Protein AF-A0A817XTB6-F1 (afdb_monomer_lite)

Sequence (408 aa):
MACCSSKKTQGTEPQVIEKLPTPTNEVQPDSVKDTGIEYLITIKTGNYENSTTNGPVYITIFGHNNKQTEELLLTKSPNDSSFQPDSIKKIPVKGADIGKPQRIIIRHEDNQNEWFIDYVEISVHEFLIRFVANRWLSVTKHDQKLSVELFGSEKPDALYNVEVQTGIEQIEPLDSPVYLQIYGTTTMTPKIFLEPQNASFTKDSTEKFDILSNDVGEIQKIVIGHEGNGTVNDWYLKNVTLQTSTEQQKYTVKKWLSNTKDDQKLFVELNRDWLPPLEIYSVTIQTADVQQTDTIENIEMTIHGSNGKIDKLLLKDHIKSDKQKIFQQGNLDEFEIKNEDIGDIESITIGFDDNEQKFAWLLESVDIKYKETVYHFQAQCWLSSRLGPNFSWITIKPDTYNDSNLLF

Foldseek 3Di:
DDDDDDDDDDDDDDDDDDDDDDPPPPPDPPPPPLPFFKKKKKWFFAQDVQQFALFWKWKKFAAPPRDIWDIWTQAPDSRRRQQDHRDIHIGIDTTDDRDETFKMKIFGDGAPTKHATQWMWMDGDNDTWIWGDQDIQYCPDALNHRMDMTGTDPDFWFKKKKKWWFEQPFDDWDPFWKWKKWAADAGIWDTHTDQFPVRTRGYGDIGIDTDTTHCNDHTFKMKIFTNCPDPDFWTQTAWMWIDTPPDIFIFGDRAILGCPDDPNHRMDIGGCVRGAFWFKKKKKWFFAQDPQQADPFFKFKKWAAPQGIDGGDRQVVFFPDPDPGPLDRGDITIGIDIGHPNHHTFKMKMFGDCPVQDGKHQTAWMWIDTDPDIFIWGDRDIQGCPPDDGGRMDMTGGDDPPPPPDDD

Structure (mmCIF, N/CA/C/O backbone):
data_AF-A0A817XTB6-F1
#
_entry.id   AF-A0A817XTB6-F1
#
loop_
_atom_site.group_PDB
_atom_site.id
_atom_site.type_symbol
_atom_site.label_atom_id
_atom_site.label_alt_id
_atom_site.label_comp_id
_atom_site.label_asym_id
_atom_site.label_entity_id
_atom_site.label_seq_id
_atom_site.pdbx_PDB_ins_code
_atom_site.Cartn_x
_atom_site.Cartn_y
_atom_site.Cartn_z
_atom_site.occupancy
_atom_site.B_iso_or_equiv
_atom_site.auth_seq_id
_atom_site.auth_comp_id
_atom_site.auth_asym_id
_atom_site.auth_atom_id
_atom_site.pdbx_PDB_model_num
ATOM 1 N N . MET A 1 1 ? 51.889 10.576 -83.169 1.00 34.00 1 MET A N 1
ATOM 2 C CA . MET A 1 1 ? 52.768 9.410 -82.922 1.00 34.00 1 MET A CA 1
ATOM 3 C C . MET A 1 1 ? 52.290 8.777 -81.624 1.00 34.00 1 MET A C 1
ATOM 5 O O . MET A 1 1 ? 52.308 9.487 -80.637 1.00 34.00 1 MET A O 1
ATOM 9 N N . ALA A 1 2 ? 51.755 7.563 -81.531 1.00 37.09 2 ALA A N 1
ATOM 10 C CA . ALA A 1 2 ? 51.569 6.438 -82.454 1.00 37.09 2 ALA A CA 1
ATOM 11 C C . ALA A 1 2 ? 50.189 5.801 -82.119 1.00 37.09 2 ALA A C 1
ATOM 13 O O . ALA A 1 2 ? 49.829 5.762 -80.950 1.00 37.09 2 ALA A O 1
ATOM 14 N N . CYS A 1 3 ? 49.290 5.614 -83.099 1.00 27.36 3 CYS A N 1
ATOM 15 C CA . CYS A 1 3 ? 48.979 4.350 -83.813 1.00 27.36 3 CYS A CA 1
ATOM 16 C C . CYS A 1 3 ? 48.238 3.311 -82.932 1.00 27.36 3 CYS A C 1
ATOM 18 O O . CYS A 1 3 ? 48.664 3.055 -81.823 1.00 27.36 3 CYS A O 1
ATOM 20 N N . CYS A 1 4 ? 47.162 2.627 -83.337 1.00 29.81 4 CYS A N 1
ATOM 21 C CA . CYS A 1 4 ? 46.719 2.262 -84.679 1.00 29.81 4 CYS A CA 1
ATOM 22 C C . CYS A 1 4 ? 45.232 1.847 -84.713 1.00 29.81 4 CYS A C 1
ATOM 24 O O . CYS A 1 4 ? 44.612 1.516 -83.710 1.00 29.81 4 CYS A O 1
ATOM 26 N N . SER A 1 5 ? 44.719 1.857 -85.936 1.00 28.45 5 SER A N 1
ATOM 27 C CA . SER A 1 5 ? 43.366 1.629 -86.446 1.00 28.45 5 SER A CA 1
ATOM 28 C C . SER A 1 5 ? 42.980 0.164 -86.734 1.00 28.45 5 SER A C 1
ATOM 30 O O . SER A 1 5 ? 43.845 -0.703 -86.837 1.00 28.45 5 SER A O 1
ATOM 32 N N . SER A 1 6 ? 41.702 0.003 -87.130 1.00 31.17 6 SER A N 1
ATOM 33 C CA . SER A 1 6 ? 41.095 -1.021 -88.022 1.00 31.17 6 SER A CA 1
ATOM 34 C C . SER A 1 6 ? 40.430 -2.222 -87.316 1.00 31.17 6 SER A C 1
ATOM 36 O O . SER A 1 6 ? 40.920 -2.673 -86.297 1.00 31.17 6 SER A O 1
ATOM 38 N N . LYS A 1 7 ? 39.289 -2.781 -87.754 1.00 34.69 7 LYS A N 1
ATOM 39 C CA . LYS A 1 7 ? 38.679 -2.875 -89.095 1.00 34.69 7 LYS A CA 1
ATOM 40 C C . LYS A 1 7 ? 37.140 -2.882 -89.035 1.00 34.69 7 LYS A C 1
ATOM 42 O O . LYS A 1 7 ? 36.553 -3.452 -88.123 1.00 34.69 7 LYS A O 1
ATOM 47 N N . LYS A 1 8 ? 36.513 -2.342 -90.087 1.00 31.38 8 LYS A N 1
ATOM 48 C CA . LYS A 1 8 ? 35.138 -2.661 -90.510 1.00 31.38 8 LYS A CA 1
ATOM 49 C C . LYS A 1 8 ? 35.099 -4.056 -91.147 1.00 31.38 8 LYS A C 1
ATOM 51 O O . LYS A 1 8 ? 35.990 -4.387 -91.925 1.00 31.38 8 LYS A O 1
ATOM 56 N N . THR A 1 9 ? 34.024 -4.800 -90.910 1.00 34.44 9 THR A N 1
ATOM 57 C CA . THR A 1 9 ? 33.509 -5.840 -91.817 1.00 34.44 9 THR A CA 1
ATOM 58 C C . THR A 1 9 ? 31.990 -5.673 -91.923 1.00 34.44 9 THR A C 1
ATOM 60 O O . THR A 1 9 ? 31.314 -5.448 -90.924 1.00 34.44 9 THR A O 1
ATOM 63 N N . GLN A 1 10 ? 31.493 -5.667 -93.161 1.00 31.95 10 GLN A N 1
ATOM 64 C CA . GLN A 1 10 ? 30.081 -5.616 -93.552 1.00 31.95 10 GLN A CA 1
ATOM 65 C C . GLN A 1 10 ? 29.577 -7.030 -93.870 1.00 31.95 10 GLN A C 1
ATOM 67 O O . GLN A 1 10 ? 30.357 -7.862 -94.331 1.00 31.95 10 GLN A O 1
ATOM 72 N N . GLY A 1 11 ? 28.260 -7.219 -93.743 1.00 29.83 11 GLY A N 1
ATOM 73 C CA . GLY A 1 11 ? 27.496 -8.382 -94.212 1.00 29.83 11 GLY A CA 1
ATOM 74 C C . GLY A 1 11 ? 27.062 -9.256 -93.036 1.00 29.83 11 GLY A C 1
ATOM 75 O O . GLY A 1 11 ? 27.891 -9.618 -92.217 1.00 29.83 11 GLY A O 1
ATOM 76 N N . THR A 1 12 ? 25.798 -9.605 -92.828 1.00 31.00 12 THR A N 1
ATOM 77 C CA . THR A 1 12 ? 24.624 -9.685 -93.709 1.00 31.00 12 THR A CA 1
ATOM 78 C C . THR A 1 12 ? 23.400 -9.799 -92.796 1.00 31.00 12 THR A C 1
ATOM 80 O O . THR A 1 12 ? 23.464 -10.485 -91.779 1.00 31.00 12 THR A O 1
ATOM 83 N N . GLU A 1 13 ? 22.306 -9.133 -93.148 1.00 42.91 13 GLU A N 1
ATOM 84 C CA . GLU A 1 13 ? 21.009 -9.224 -92.466 1.00 42.91 13 GLU A CA 1
ATOM 85 C C . GLU A 1 13 ? 20.365 -10.599 -92.723 1.00 42.91 13 GLU A C 1
ATOM 87 O O . GLU A 1 13 ? 20.389 -11.075 -93.863 1.00 42.91 13 GLU A O 1
ATOM 92 N N . PRO A 1 14 ? 19.758 -11.231 -91.703 1.00 37.59 14 PRO A N 1
ATOM 93 C CA . PRO A 1 14 ? 18.493 -11.895 -91.982 1.00 37.59 14 PRO A CA 1
ATOM 94 C C . PRO A 1 14 ? 17.423 -11.659 -90.907 1.00 37.59 14 PRO A C 1
ATOM 96 O O . PRO A 1 14 ? 17.587 -11.980 -89.735 1.00 37.59 14 PRO A O 1
ATOM 99 N N . GLN A 1 15 ? 16.307 -11.139 -91.409 1.00 34.78 15 GLN A N 1
ATOM 100 C CA . GLN A 1 15 ? 14.913 -11.502 -91.145 1.00 34.78 15 GLN A CA 1
ATOM 101 C C . GLN A 1 15 ? 14.412 -11.604 -89.696 1.00 34.78 15 GLN A C 1
ATOM 103 O O . GLN A 1 15 ? 14.691 -12.530 -88.938 1.00 34.78 15 GLN A O 1
ATOM 108 N N . VAL A 1 16 ? 13.523 -10.652 -89.411 1.00 36.75 16 VAL A N 1
ATOM 109 C CA . VAL A 1 16 ? 12.553 -10.608 -88.320 1.00 36.75 16 VAL A CA 1
ATOM 110 C C . VAL A 1 16 ? 11.729 -11.899 -88.288 1.00 36.75 16 VAL A C 1
ATOM 112 O O . VAL A 1 16 ? 10.966 -12.181 -89.208 1.00 36.75 16 VAL A O 1
ATOM 115 N N . ILE A 1 17 ? 11.853 -12.655 -87.199 1.00 37.16 17 ILE A N 1
ATOM 116 C CA . ILE A 1 17 ? 10.841 -13.624 -86.776 1.00 37.16 17 ILE A CA 1
ATOM 117 C C . ILE A 1 17 ? 10.076 -12.948 -85.639 1.00 37.16 17 ILE A C 1
ATOM 119 O O . ILE A 1 17 ? 10.603 -12.804 -84.534 1.00 37.16 17 ILE A O 1
ATOM 123 N N . GLU A 1 18 ? 8.848 -12.508 -85.920 1.00 38.00 18 GLU A N 1
ATOM 124 C CA . GLU A 1 18 ? 7.882 -12.123 -84.891 1.00 38.00 18 GLU A CA 1
ATOM 125 C C . GLU A 1 18 ? 7.657 -13.318 -83.958 1.00 38.00 18 GLU A C 1
ATOM 127 O O . GLU A 1 18 ? 7.074 -14.335 -84.337 1.00 38.00 18 GLU A O 1
ATOM 132 N N . LYS A 1 19 ? 8.139 -13.209 -82.717 1.00 39.00 19 LYS A N 1
ATOM 133 C CA . LYS A 1 19 ? 7.689 -14.080 -81.634 1.00 39.00 19 LYS A CA 1
ATOM 134 C C . LYS A 1 19 ? 6.391 -13.500 -81.085 1.00 39.00 19 LYS A C 1
ATOM 136 O O . LYS A 1 19 ? 6.367 -12.350 -80.654 1.00 39.00 19 LYS A O 1
ATOM 141 N N . LEU A 1 20 ? 5.335 -14.316 -81.112 1.00 35.19 20 LEU A N 1
ATOM 142 C CA . LEU A 1 20 ? 4.068 -14.048 -80.435 1.00 35.19 20 LEU A CA 1
ATOM 143 C C . LEU A 1 20 ? 4.316 -13.618 -78.977 1.00 35.19 20 LEU A C 1
ATOM 145 O O . LEU A 1 20 ? 5.217 -14.171 -78.337 1.00 35.19 20 LEU A O 1
ATOM 149 N N . PRO A 1 21 ? 3.514 -12.690 -78.425 1.00 38.81 21 PRO A N 1
ATOM 150 C CA . PRO A 1 21 ? 3.614 -12.332 -77.021 1.00 38.81 21 PRO A CA 1
ATOM 151 C C . PRO A 1 21 ? 3.269 -13.548 -76.155 1.00 38.81 21 PRO A C 1
ATOM 153 O O . PRO A 1 21 ? 2.148 -14.058 -76.173 1.00 38.81 21 PRO A O 1
ATOM 156 N N . THR A 1 22 ? 4.249 -14.017 -75.390 1.00 36.91 22 THR A N 1
ATOM 157 C CA . THR A 1 22 ? 4.021 -14.899 -74.247 1.00 36.91 22 THR A CA 1
ATOM 158 C C . THR A 1 22 ? 3.235 -14.103 -73.202 1.00 36.91 22 THR A C 1
ATOM 160 O O . THR A 1 22 ? 3.652 -12.987 -72.883 1.00 36.91 22 THR A O 1
ATOM 163 N N . PRO A 1 23 ? 2.126 -14.617 -72.642 1.00 34.22 23 PRO A N 1
ATOM 164 C CA . PRO A 1 23 ? 1.467 -13.952 -71.532 1.00 34.22 23 PRO A CA 1
ATOM 165 C C . PRO A 1 23 ? 2.334 -14.167 -70.292 1.00 34.22 23 PRO A C 1
ATOM 167 O O . PRO A 1 23 ? 2.229 -15.180 -69.601 1.00 34.22 23 PRO A O 1
ATOM 170 N N . THR A 1 24 ? 3.237 -13.231 -70.022 1.00 33.50 24 THR A N 1
ATOM 171 C CA . THR A 1 24 ? 3.840 -13.125 -68.699 1.00 33.50 24 THR A CA 1
ATOM 172 C C . THR A 1 24 ? 2.770 -12.509 -67.810 1.00 33.50 24 THR A C 1
ATOM 174 O O . THR A 1 24 ? 2.584 -11.296 -67.795 1.00 33.50 24 THR A O 1
ATOM 177 N N . ASN A 1 25 ? 2.011 -13.359 -67.117 1.00 37.78 25 ASN A N 1
ATOM 178 C CA . ASN A 1 25 ? 1.291 -12.943 -65.922 1.00 37.78 25 ASN A CA 1
ATOM 179 C C . ASN A 1 25 ? 2.348 -12.473 -64.916 1.00 37.78 25 ASN A C 1
ATOM 181 O O . ASN A 1 25 ? 2.855 -13.261 -64.119 1.00 37.78 25 ASN A O 1
ATOM 185 N N . GLU A 1 26 ? 2.707 -11.194 -64.982 1.00 34.53 26 GLU A N 1
ATOM 186 C CA . GLU A 1 26 ? 3.233 -10.485 -63.828 1.00 34.53 26 GLU A CA 1
ATOM 187 C C . GLU A 1 26 ? 2.102 -10.451 -62.804 1.00 34.53 26 GLU A C 1
ATOM 189 O O . GLU A 1 26 ? 1.232 -9.581 -62.809 1.00 34.53 26 GLU A O 1
ATOM 194 N N . VAL A 1 27 ? 2.078 -11.472 -61.950 1.00 36.47 27 VAL A N 1
ATOM 195 C CA . VAL A 1 27 ? 1.407 -11.379 -60.662 1.00 36.47 27 VAL A CA 1
ATOM 196 C C . VAL A 1 27 ? 2.122 -10.242 -59.941 1.00 36.47 27 VAL A C 1
ATOM 198 O O . VAL A 1 27 ? 3.259 -10.404 -59.493 1.00 36.47 27 VAL A O 1
ATOM 201 N N . GLN A 1 28 ? 1.488 -9.064 -59.907 1.00 37.25 28 GLN A N 1
ATOM 202 C CA . GLN A 1 28 ? 1.813 -8.036 -58.922 1.00 37.25 28 GLN A CA 1
ATOM 203 C C . GLN A 1 28 ? 1.935 -8.753 -57.575 1.00 37.25 28 GLN A C 1
ATOM 205 O O . GLN A 1 28 ? 1.040 -9.543 -57.270 1.00 37.25 28 GLN A O 1
ATOM 210 N N . PRO A 1 29 ? 3.005 -8.546 -56.785 1.00 39.62 29 PRO A N 1
ATOM 211 C CA . PRO A 1 29 ? 3.025 -9.101 -55.445 1.00 39.62 29 PRO A CA 1
ATOM 212 C C . PRO A 1 29 ? 1.759 -8.603 -54.757 1.00 39.62 29 PRO A C 1
ATOM 214 O O . PRO A 1 29 ? 1.546 -7.389 -54.676 1.00 39.62 29 PRO A O 1
ATOM 217 N N . ASP A 1 30 ? 0.899 -9.550 -54.372 1.00 38.25 30 ASP A N 1
ATOM 218 C CA . ASP A 1 30 ? -0.308 -9.288 -53.608 1.00 38.25 30 ASP A CA 1
ATOM 219 C C . ASP A 1 30 ? 0.051 -8.254 -52.548 1.00 38.25 30 ASP A C 1
ATOM 221 O O . ASP A 1 30 ? 0.963 -8.464 -51.742 1.00 38.25 30 ASP A O 1
ATOM 225 N N . SER A 1 31 ? -0.618 -7.103 -52.594 1.00 44.94 31 SER A N 1
ATOM 226 C CA . SER A 1 31 ? -0.552 -6.118 -51.530 1.00 44.94 31 SER A CA 1
ATOM 227 C C . SER A 1 31 ? -0.893 -6.857 -50.241 1.00 44.94 31 SER A C 1
ATOM 229 O O . SER A 1 31 ? -2.061 -7.196 -50.022 1.00 44.94 31 SER A O 1
ATOM 231 N N . VAL A 1 32 ? 0.123 -7.170 -49.433 1.00 43.06 32 VAL A N 1
ATOM 232 C CA . VAL A 1 32 ? -0.055 -7.726 -48.095 1.00 43.06 32 VAL A CA 1
ATOM 233 C C . VAL A 1 32 ? -1.020 -6.775 -47.412 1.00 43.06 32 VAL A C 1
ATOM 235 O O . VAL A 1 32 ? -0.707 -5.598 -47.230 1.00 43.06 32 VAL A O 1
ATOM 238 N N . LYS A 1 33 ? -2.241 -7.247 -47.148 1.00 42.00 33 LYS A N 1
ATOM 239 C CA . LYS A 1 33 ? -3.216 -6.452 -46.415 1.00 42.00 33 LYS A CA 1
ATOM 240 C C . LYS A 1 33 ? -2.552 -6.112 -45.088 1.00 42.00 33 LYS A C 1
ATOM 242 O O . LYS A 1 33 ? -2.206 -7.003 -44.322 1.00 42.00 33 LYS A O 1
ATOM 247 N N . ASP A 1 34 ? -2.338 -4.825 -44.871 1.00 50.16 34 ASP A N 1
ATOM 248 C CA . ASP A 1 34 ? -1.934 -4.241 -43.602 1.00 50.16 34 ASP A CA 1
ATOM 249 C C . ASP A 1 34 ? -3.100 -4.446 -42.619 1.00 50.16 34 ASP A C 1
ATOM 251 O O . ASP A 1 34 ? -3.991 -3.609 -42.499 1.00 50.16 34 ASP A O 1
ATOM 255 N N . THR A 1 35 ? -3.190 -5.654 -42.052 1.00 64.56 35 THR A N 1
ATOM 256 C CA . THR A 1 35 ? -4.302 -6.116 -41.201 1.00 64.56 35 THR A CA 1
ATOM 257 C C . THR A 1 35 ? -4.104 -5.783 -39.722 1.00 64.56 35 THR A C 1
ATOM 259 O O . THR A 1 35 ? -4.860 -6.280 -38.890 1.00 64.56 35 THR A O 1
ATOM 262 N N . GLY A 1 36 ? -3.078 -5.004 -39.374 1.00 81.44 36 GLY A N 1
ATOM 263 C CA . GLY A 1 36 ? -2.861 -4.562 -38.000 1.00 81.44 36 GLY A CA 1
ATOM 264 C C . GLY A 1 36 ? -3.899 -3.520 -37.589 1.00 81.44 36 GLY A C 1
ATOM 265 O O . GLY A 1 36 ? -4.231 -2.626 -38.372 1.00 81.44 36 GLY A O 1
ATOM 266 N N . ILE A 1 37 ? -4.401 -3.623 -36.360 1.00 94.12 37 ILE A N 1
ATOM 267 C CA . ILE A 1 37 ? -5.205 -2.557 -35.756 1.00 94.12 37 ILE A CA 1
ATOM 268 C C . ILE A 1 37 ? -4.282 -1.507 -35.143 1.00 94.12 37 ILE A C 1
ATOM 270 O O . ILE A 1 37 ? -3.137 -1.799 -34.793 1.00 94.12 37 ILE A O 1
ATOM 274 N N . GLU A 1 38 ? -4.772 -0.278 -35.031 1.00 95.31 38 GLU A N 1
ATOM 275 C CA . GLU A 1 38 ? -4.011 0.830 -34.464 1.00 95.31 38 GLU A CA 1
ATOM 276 C C . GLU A 1 38 ? -4.135 0.852 -32.935 1.00 95.31 38 GLU A C 1
ATOM 278 O O . GLU A 1 38 ? -5.235 0.851 -32.384 1.00 95.31 38 GLU A O 1
ATOM 283 N N . TYR A 1 39 ? -2.990 0.897 -32.264 1.00 96.81 39 TYR A N 1
ATOM 284 C CA . TYR A 1 39 ? -2.850 1.145 -30.836 1.00 96.81 39 TYR A CA 1
ATOM 285 C C . TYR A 1 39 ? -2.264 2.539 -30.647 1.00 96.81 39 TYR A C 1
ATOM 287 O O . TYR A 1 39 ? -1.271 2.885 -31.290 1.00 96.81 39 TYR A O 1
ATOM 295 N N . LEU A 1 40 ? -2.816 3.319 -29.721 1.00 97.19 40 LEU A N 1
ATOM 296 C CA . LEU A 1 40 ? -2.185 4.549 -29.257 1.00 97.19 40 LEU A CA 1
ATOM 297 C C . LEU A 1 40 ? -1.525 4.294 -27.905 1.00 97.19 40 LEU A C 1
ATOM 299 O O . LEU A 1 40 ? -2.205 4.145 -26.889 1.00 97.19 40 LEU A O 1
ATOM 303 N N . ILE A 1 41 ? -0.195 4.267 -27.898 1.00 97.19 41 ILE A N 1
ATOM 304 C CA . ILE A 1 41 ? 0.604 4.039 -26.695 1.00 97.19 41 ILE A CA 1
ATOM 305 C C . ILE A 1 41 ? 1.052 5.387 -26.147 1.00 97.19 41 ILE A C 1
ATOM 307 O O . ILE A 1 41 ? 1.748 6.144 -26.823 1.00 97.19 41 ILE A O 1
ATOM 311 N N . THR A 1 42 ? 0.662 5.682 -24.916 1.00 96.81 42 THR A N 1
ATOM 312 C CA . THR A 1 42 ? 1.091 6.861 -24.169 1.00 96.81 42 THR A CA 1
ATOM 313 C C . THR A 1 42 ? 2.068 6.431 -23.084 1.00 96.81 42 THR A C 1
ATOM 315 O O . THR A 1 42 ? 1.723 5.608 -22.248 1.00 96.81 42 THR A O 1
ATOM 318 N N . ILE A 1 43 ? 3.280 6.975 -23.074 1.00 96.25 43 ILE A N 1
ATOM 319 C CA . ILE A 1 43 ? 4.281 6.699 -22.038 1.00 96.25 43 ILE A CA 1
ATOM 320 C C . ILE A 1 43 ? 4.571 7.989 -21.285 1.00 96.25 43 ILE A C 1
ATOM 322 O O . ILE A 1 43 ? 4.879 9.008 -21.909 1.00 96.25 43 ILE A O 1
ATOM 326 N N . LYS A 1 44 ? 4.475 7.936 -19.955 1.00 95.56 44 LYS A N 1
ATOM 327 C CA . LYS A 1 44 ? 4.942 8.993 -19.059 1.00 95.56 44 LYS A CA 1
ATOM 328 C C . LYS A 1 44 ? 6.301 8.591 -18.490 1.00 95.56 44 LYS A C 1
ATOM 330 O O . LYS A 1 44 ? 6.420 7.584 -17.792 1.00 95.56 44 LYS A O 1
ATOM 335 N N . THR A 1 45 ? 7.306 9.402 -18.792 1.00 95.19 45 THR A N 1
ATOM 336 C CA . THR A 1 45 ? 8.641 9.306 -18.200 1.00 95.19 45 THR A CA 1
ATOM 337 C C . THR A 1 45 ? 8.683 10.136 -16.919 1.00 95.19 45 THR A C 1
ATOM 339 O O . THR A 1 45 ? 8.158 11.255 -16.898 1.00 95.19 45 THR A O 1
ATOM 342 N N . GLY A 1 46 ? 9.309 9.593 -15.874 1.00 92.75 46 GLY A N 1
ATOM 343 C CA . GLY A 1 46 ? 9.395 10.249 -14.567 1.00 92.75 46 GLY A CA 1
ATOM 344 C C . GLY A 1 46 ? 10.206 11.540 -14.586 1.00 92.75 46 GLY A C 1
ATOM 345 O O . GLY A 1 46 ? 10.969 11.811 -15.511 1.00 92.75 46 GLY A O 1
ATOM 346 N N . ASN A 1 47 ? 10.048 12.362 -13.552 1.00 92.12 47 ASN A N 1
ATOM 347 C CA . ASN A 1 47 ? 10.756 13.638 -13.414 1.00 92.12 47 ASN A CA 1
ATOM 348 C C . ASN A 1 47 ? 12.058 13.483 -12.609 1.00 92.12 47 ASN A C 1
ATOM 350 O O . ASN A 1 47 ? 12.234 14.096 -11.558 1.00 92.12 47 ASN A O 1
ATOM 354 N N . TYR A 1 48 ? 12.958 12.626 -13.091 1.00 89.12 48 TYR A N 1
ATOM 355 C CA . TYR A 1 48 ? 14.286 12.444 -12.503 1.00 89.12 48 TYR A CA 1
ATOM 356 C C . TYR A 1 48 ? 15.372 12.913 -13.466 1.00 89.12 48 TYR A C 1
ATOM 358 O O . TYR A 1 48 ? 15.249 12.761 -14.685 1.00 89.12 48 TYR A O 1
ATOM 366 N N . GLU A 1 49 ? 16.473 13.440 -12.935 1.00 84.50 49 GLU A N 1
ATOM 367 C CA . GLU A 1 49 ? 17.628 13.782 -13.761 1.00 84.50 49 GLU A CA 1
ATOM 368 C C . GLU A 1 49 ? 18.121 12.536 -14.515 1.00 84.50 49 GLU A C 1
ATOM 370 O O . GLU A 1 49 ? 18.206 11.445 -13.949 1.00 84.50 49 GLU A O 1
ATOM 375 N N . ASN A 1 50 ? 18.405 12.691 -15.809 1.00 83.38 50 ASN A N 1
ATOM 376 C CA . ASN A 1 50 ? 18.851 11.616 -16.700 1.00 83.38 50 ASN A CA 1
ATOM 377 C C . ASN A 1 50 ? 17.880 10.430 -16.854 1.00 83.38 50 ASN A C 1
ATOM 379 O O . ASN A 1 50 ? 18.300 9.395 -17.361 1.00 83.38 50 ASN A O 1
ATOM 383 N N . SER A 1 51 ? 16.596 10.579 -16.490 1.00 87.00 51 SER A N 1
ATOM 384 C CA . SER A 1 51 ? 15.545 9.586 -16.776 1.00 87.00 51 SER A CA 1
ATOM 385 C C . SER A 1 51 ? 15.190 9.523 -18.260 1.00 87.00 51 SER A C 1
ATOM 387 O O . SER A 1 51 ? 14.122 9.939 -18.695 1.00 87.00 51 SER A O 1
ATOM 389 N N . THR A 1 52 ? 16.106 9.018 -19.075 1.00 88.69 52 THR A N 1
ATOM 390 C CA . THR A 1 52 ? 15.956 8.980 -20.527 1.00 88.69 52 THR A CA 1
ATOM 391 C C . THR A 1 52 ? 16.422 7.658 -21.114 1.00 88.69 52 THR A C 1
ATOM 393 O O . THR A 1 52 ? 17.157 6.898 -20.492 1.00 88.69 52 THR A O 1
ATOM 396 N N . THR A 1 53 ? 15.981 7.388 -22.335 1.00 86.75 53 THR A N 1
ATOM 397 C CA . THR A 1 53 ? 16.553 6.364 -23.204 1.00 86.75 53 THR A CA 1
ATOM 398 C C . THR A 1 53 ? 16.712 6.969 -24.587 1.00 86.75 53 THR A C 1
ATOM 400 O O . THR A 1 53 ? 15.794 7.617 -25.097 1.00 86.75 53 THR A O 1
ATOM 403 N N . ASN A 1 54 ? 17.879 6.761 -25.187 1.00 81.81 54 ASN A N 1
ATOM 404 C CA . ASN A 1 54 ? 18.126 7.077 -26.589 1.00 81.81 54 ASN A CA 1
ATOM 405 C C . ASN A 1 54 ? 18.061 5.810 -27.451 1.00 81.81 54 ASN A C 1
ATOM 407 O O . ASN A 1 54 ? 17.806 5.897 -28.649 1.00 81.81 54 ASN A O 1
ATOM 411 N N . GLY A 1 55 ? 18.247 4.634 -26.846 1.00 85.44 55 GLY A N 1
ATOM 412 C CA . GLY A 1 55 ? 18.159 3.354 -27.534 1.00 85.44 55 GLY A CA 1
ATOM 413 C C . GLY A 1 55 ? 16.733 2.960 -27.945 1.00 85.44 55 GLY A C 1
ATOM 414 O O . GLY A 1 55 ? 15.748 3.538 -27.471 1.00 85.44 55 GLY A O 1
ATOM 415 N N . PRO A 1 56 ? 16.606 1.950 -28.827 1.00 91.19 56 PRO A N 1
ATOM 416 C CA . PRO A 1 56 ? 15.319 1.430 -29.260 1.00 91.19 56 PRO A CA 1
ATOM 417 C C . PRO A 1 56 ? 14.435 0.968 -28.097 1.00 91.19 56 PRO A C 1
ATOM 419 O O . PRO A 1 56 ? 14.892 0.229 -27.224 1.00 91.19 56 PRO A O 1
ATOM 422 N N . VAL A 1 57 ? 13.161 1.369 -28.113 1.00 94.06 57 VAL A N 1
ATOM 423 C CA . VAL A 1 57 ? 12.154 0.956 -27.120 1.00 94.06 57 VAL A CA 1
ATOM 424 C C . VAL A 1 57 ? 11.151 0.019 -27.766 1.00 94.06 57 VAL A C 1
ATOM 426 O O . VAL A 1 57 ? 10.621 0.320 -28.836 1.00 94.06 57 VAL A O 1
ATOM 429 N N . TYR A 1 58 ? 10.849 -1.080 -27.085 1.00 95.69 58 TYR A N 1
ATOM 430 C CA . TYR A 1 58 ? 9.940 -2.112 -27.555 1.00 95.69 58 TYR A CA 1
ATOM 431 C C . TYR A 1 58 ? 8.840 -2.391 -26.539 1.00 95.69 58 TYR A C 1
ATOM 433 O O . TYR A 1 58 ? 9.053 -2.297 -25.327 1.00 95.69 58 TYR A O 1
ATOM 441 N N . ILE A 1 59 ? 7.675 -2.792 -27.038 1.00 97.69 59 ILE A N 1
ATOM 442 C CA . ILE A 1 59 ? 6.560 -3.245 -26.214 1.00 97.69 59 ILE A CA 1
ATOM 443 C C . ILE A 1 59 ? 5.893 -4.476 -26.824 1.00 97.69 59 ILE A C 1
ATOM 445 O O . ILE A 1 59 ? 5.678 -4.555 -28.029 1.00 97.69 59 ILE A O 1
ATOM 449 N N . THR A 1 60 ? 5.527 -5.431 -25.978 1.00 98.12 60 THR A N 1
ATOM 450 C CA . THR A 1 60 ? 4.647 -6.549 -26.332 1.00 98.12 60 THR A CA 1
ATOM 451 C C . THR A 1 60 ? 3.376 -6.437 -25.504 1.00 98.12 60 THR A C 1
ATOM 453 O O . THR A 1 60 ? 3.454 -6.304 -24.281 1.00 98.12 60 THR A O 1
ATOM 456 N N . ILE A 1 61 ? 2.212 -6.478 -26.152 1.00 97.94 61 ILE A N 1
ATOM 457 C CA . ILE A 1 61 ? 0.909 -6.304 -25.506 1.00 97.94 61 ILE A CA 1
ATOM 458 C C . ILE A 1 61 ? 0.187 -7.643 -25.486 1.00 97.94 61 ILE A C 1
ATOM 460 O O . ILE A 1 61 ? 0.044 -8.290 -26.518 1.00 97.94 61 ILE A O 1
ATOM 464 N N . PHE A 1 62 ? -0.302 -8.039 -24.316 1.00 96.62 62 PHE A N 1
ATOM 465 C CA . PHE A 1 62 ? -1.013 -9.290 -24.091 1.00 96.62 62 PHE A CA 1
ATOM 466 C C . PHE A 1 62 ? -2.467 -9.004 -23.729 1.00 96.62 62 PHE A C 1
ATOM 468 O O . PHE A 1 62 ? -2.759 -8.191 -22.845 1.00 96.62 62 PHE A O 1
ATOM 475 N N . GLY A 1 63 ? -3.372 -9.699 -24.407 1.00 93.81 63 GLY A N 1
ATOM 476 C CA . GLY A 1 63 ? -4.808 -9.631 -24.182 1.00 93.81 63 GLY A CA 1
ATOM 477 C C . GLY A 1 63 ? -5.398 -10.974 -23.774 1.00 93.81 63 GLY A C 1
ATOM 478 O O . GLY A 1 63 ? -4.698 -11.908 -23.375 1.00 93.81 63 GLY A O 1
ATOM 479 N N . HIS A 1 64 ? -6.718 -11.074 -23.893 1.00 86.19 64 HIS A N 1
ATOM 480 C CA . HIS A 1 64 ? -7.457 -12.260 -23.476 1.00 86.19 64 HIS A CA 1
ATOM 481 C C . HIS A 1 64 ? -7.085 -13.504 -24.307 1.00 86.19 64 HIS A C 1
ATOM 483 O O . HIS A 1 64 ? -6.686 -13.405 -25.469 1.00 86.19 64 HIS A O 1
ATOM 489 N N . ASN A 1 65 ? -7.254 -14.697 -23.725 1.00 84.75 65 ASN A N 1
ATOM 490 C CA . ASN A 1 65 ? -6.937 -15.987 -24.359 1.00 84.75 65 ASN A CA 1
ATOM 491 C C . ASN A 1 65 ? -5.477 -16.126 -24.827 1.00 84.75 65 ASN A C 1
ATOM 493 O O . ASN A 1 65 ? -5.213 -16.781 -25.835 1.00 84.75 65 ASN A O 1
ATOM 497 N N . ASN A 1 66 ? -4.531 -15.511 -24.109 1.00 81.19 66 ASN A N 1
ATOM 498 C CA . ASN A 1 66 ? -3.100 -15.517 -24.439 1.00 81.19 66 ASN A CA 1
ATOM 499 C C . ASN A 1 66 ? -2.774 -14.947 -25.831 1.00 81.19 66 ASN A C 1
ATOM 501 O O . ASN A 1 66 ? -1.710 -15.236 -26.380 1.00 81.19 66 ASN A O 1
ATOM 505 N N . LYS A 1 67 ? -3.667 -14.135 -26.414 1.00 94.00 67 LYS A N 1
ATOM 506 C CA . LYS A 1 67 ? -3.322 -13.349 -27.598 1.00 94.00 67 LYS A CA 1
ATOM 507 C C . LYS A 1 67 ? -2.266 -12.320 -27.220 1.00 94.00 67 LYS A C 1
ATOM 509 O O . LYS A 1 67 ? -2.355 -11.693 -26.167 1.00 94.00 67 LYS A O 1
ATOM 514 N N . GLN A 1 68 ? -1.303 -12.124 -28.105 1.00 96.38 68 GLN A N 1
ATOM 515 C CA . GLN A 1 68 ? -0.284 -11.100 -27.956 1.00 96.38 68 GLN A CA 1
ATOM 516 C C . GLN A 1 68 ? -0.022 -10.426 -29.295 1.00 96.38 68 GLN A C 1
ATOM 518 O O . GLN A 1 68 ? -0.223 -11.038 -30.349 1.00 96.38 68 GLN A O 1
ATOM 523 N N . THR A 1 69 ? 0.439 -9.185 -29.243 1.00 96.75 69 THR A N 1
ATOM 524 C CA . THR A 1 69 ? 1.085 -8.563 -30.391 1.00 96.75 69 THR A CA 1
ATOM 525 C C . THR A 1 69 ? 2.444 -9.219 -30.620 1.00 96.75 69 THR A C 1
ATOM 527 O O . THR A 1 69 ? 3.020 -9.867 -29.745 1.00 96.75 69 THR A O 1
ATOM 530 N N . GLU A 1 70 ? 2.983 -9.021 -31.808 1.00 95.06 70 GLU A N 1
ATOM 531 C CA . GLU A 1 70 ? 4.418 -9.012 -32.019 1.00 95.06 70 GLU A CA 1
ATOM 532 C C . GLU A 1 70 ? 5.104 -7.962 -31.122 1.00 95.06 70 GLU A C 1
ATOM 534 O O . GLU A 1 70 ? 4.454 -7.134 -30.475 1.00 95.06 70 GLU A O 1
ATOM 539 N N . GLU A 1 71 ? 6.431 -7.990 -31.081 1.00 95.81 71 GLU A N 1
ATOM 540 C CA . GLU A 1 71 ? 7.191 -6.959 -30.390 1.00 95.81 71 GLU A CA 1
ATOM 541 C C . GLU A 1 71 ? 7.196 -5.667 -31.219 1.00 95.81 71 GLU A C 1
ATOM 543 O O . GLU A 1 71 ? 7.789 -5.591 -32.296 1.00 95.81 71 GLU A O 1
ATOM 548 N N . LEU A 1 72 ? 6.503 -4.649 -30.716 1.00 95.44 72 LEU A N 1
ATOM 549 C CA . LEU A 1 72 ? 6.280 -3.383 -31.399 1.00 95.44 72 LEU A CA 1
ATOM 550 C C . LEU A 1 72 ? 7.392 -2.396 -31.051 1.00 95.44 72 LEU A C 1
ATOM 552 O O . LEU A 1 72 ? 7.617 -2.088 -29.880 1.00 95.44 72 LEU A O 1
ATOM 556 N N . LEU A 1 73 ? 8.059 -1.865 -32.074 1.00 93.94 73 LEU A N 1
ATOM 557 C CA . LEU A 1 73 ? 9.067 -0.817 -31.930 1.00 93.94 73 LEU A CA 1
ATOM 558 C C . LEU A 1 73 ? 8.392 0.554 -31.755 1.00 93.94 73 LEU A C 1
ATOM 560 O O . LEU A 1 73 ? 7.588 0.972 -32.588 1.00 93.94 73 LEU A O 1
ATOM 564 N N . LEU A 1 74 ? 8.754 1.271 -30.692 1.00 92.25 74 LEU A N 1
ATOM 565 C CA . LEU A 1 74 ? 8.166 2.562 -30.317 1.00 92.25 74 LEU A CA 1
ATOM 566 C C . LEU A 1 74 ? 9.012 3.771 -30.731 1.00 92.25 74 LEU A C 1
ATOM 568 O O . LEU A 1 74 ? 8.487 4.866 -30.925 1.00 92.25 74 LEU A O 1
ATOM 572 N N . THR A 1 75 ? 10.317 3.584 -30.894 1.00 83.50 75 THR A N 1
ATOM 573 C CA . THR A 1 75 ? 11.250 4.612 -31.381 1.00 83.50 75 THR A CA 1
ATOM 574 C C . THR A 1 75 ? 11.387 4.545 -32.893 1.00 83.50 75 THR A C 1
ATOM 576 O O . THR A 1 75 ? 11.601 3.468 -33.448 1.00 83.50 75 THR A O 1
ATOM 579 N N . LYS A 1 76 ? 11.373 5.693 -33.577 1.00 69.38 76 LYS A N 1
ATOM 580 C CA . LYS A 1 76 ? 11.602 5.708 -35.035 1.00 69.38 76 LYS A CA 1
ATOM 581 C C . LYS A 1 76 ? 13.072 5.510 -35.412 1.00 69.38 76 LYS A C 1
ATOM 583 O O . LYS A 1 76 ? 13.361 5.102 -36.535 1.00 69.38 76 LYS A O 1
ATOM 588 N N . SER A 1 77 ? 13.998 5.819 -34.504 1.00 66.25 77 SER A N 1
ATOM 589 C CA . SER A 1 77 ? 15.438 5.617 -34.683 1.00 66.25 77 SER A CA 1
ATOM 590 C C . SER A 1 77 ? 16.160 5.475 -33.330 1.00 66.25 77 SER A C 1
ATOM 592 O O . SER A 1 77 ? 15.627 5.928 -32.320 1.00 66.25 77 SER A O 1
ATOM 594 N N . PRO A 1 78 ? 17.390 4.922 -33.294 1.00 59.53 78 PRO A N 1
ATOM 595 C CA . PRO A 1 78 ? 18.220 4.821 -32.080 1.00 59.53 78 PRO A CA 1
ATOM 596 C C . PRO A 1 78 ? 18.745 6.154 -31.514 1.00 59.53 78 PRO A C 1
ATOM 598 O O . PRO A 1 78 ? 19.626 6.144 -30.667 1.00 59.53 78 PRO A O 1
ATOM 601 N N . ASN A 1 79 ? 18.300 7.294 -32.046 1.00 63.31 79 ASN A N 1
ATOM 602 C CA . ASN A 1 79 ? 18.628 8.633 -31.541 1.00 63.31 79 ASN A CA 1
ATOM 603 C C . ASN A 1 79 ? 17.343 9.450 -31.326 1.00 63.31 79 ASN A C 1
ATOM 605 O O . ASN A 1 79 ? 17.357 10.682 -31.362 1.00 63.31 79 ASN A O 1
ATOM 609 N N . ASP A 1 80 ? 16.205 8.766 -31.209 1.00 71.44 80 ASP A N 1
ATOM 610 C CA . ASP A 1 80 ? 14.920 9.397 -30.972 1.00 71.44 80 ASP A CA 1
ATOM 611 C C . ASP A 1 80 ? 14.854 9.841 -29.509 1.00 71.44 80 ASP A C 1
ATOM 613 O O . ASP A 1 80 ? 14.586 9.043 -28.616 1.00 71.44 80 ASP A O 1
ATOM 617 N N . SER A 1 81 ? 15.065 11.134 -29.258 1.00 66.44 81 SER A N 1
ATOM 618 C CA . SER A 1 81 ? 15.028 11.731 -27.917 1.00 66.44 81 SER A CA 1
ATOM 619 C C . SER A 1 81 ? 13.620 11.778 -27.302 1.00 66.44 81 SER A C 1
ATOM 621 O O . SER A 1 81 ? 13.369 12.546 -26.380 1.00 66.44 81 SER A O 1
ATOM 623 N N . SER A 1 82 ? 12.677 10.970 -27.790 1.00 73.00 82 SER A N 1
ATOM 624 C CA . SER A 1 82 ? 11.253 10.988 -27.445 1.00 73.00 82 SER A CA 1
ATOM 625 C C . SER A 1 82 ? 10.916 10.690 -25.982 1.00 73.00 82 SER A C 1
ATOM 627 O O . SER A 1 82 ? 9.777 10.937 -25.587 1.00 73.00 82 SER A O 1
ATOM 629 N N . PHE A 1 83 ? 11.865 10.192 -25.190 1.00 87.94 83 PHE A N 1
ATOM 630 C CA . PHE A 1 83 ? 11.666 9.820 -23.791 1.00 87.94 83 PHE A CA 1
ATOM 631 C C . PHE A 1 83 ? 12.575 10.654 -22.884 1.00 87.94 83 PHE A C 1
ATOM 633 O O . PHE A 1 83 ? 13.556 10.153 -22.348 1.00 87.94 83 PHE A O 1
ATOM 640 N N . GLN A 1 84 ? 12.279 11.948 -22.752 1.00 89.75 84 GLN A N 1
ATOM 641 C CA . GLN A 1 84 ? 12.987 12.851 -21.831 1.00 89.75 84 GLN A CA 1
ATOM 642 C C . GLN A 1 84 ? 12.352 12.852 -20.431 1.00 89.75 84 GLN A C 1
ATOM 644 O O . GLN A 1 84 ? 11.170 12.503 -20.316 1.00 89.75 84 GLN A O 1
ATOM 649 N N . PRO A 1 85 ? 13.078 13.305 -19.393 1.00 92.81 85 PRO A N 1
ATOM 650 C CA . PRO A 1 85 ? 12.510 13.520 -18.067 1.00 92.81 85 PRO A CA 1
ATOM 651 C C . PRO A 1 85 ? 11.226 14.353 -18.105 1.00 92.81 85 PRO A C 1
ATOM 653 O O . PRO A 1 85 ? 11.112 15.305 -18.880 1.00 92.81 85 PRO A O 1
ATOM 656 N N . ASP A 1 86 ? 10.254 13.964 -17.283 1.00 92.81 86 ASP A N 1
ATOM 657 C CA . ASP A 1 86 ? 8.932 14.589 -17.141 1.00 92.81 86 ASP A CA 1
ATOM 658 C C . ASP A 1 86 ? 8.087 14.646 -18.435 1.00 92.81 86 ASP A C 1
ATOM 660 O O . ASP A 1 86 ? 7.020 15.265 -18.480 1.00 92.81 86 ASP A O 1
ATOM 664 N N . SER A 1 87 ? 8.493 13.956 -19.503 1.00 93.00 87 SER A N 1
ATOM 665 C CA . SER A 1 87 ? 7.778 13.988 -20.781 1.00 93.00 87 SER A CA 1
ATOM 666 C C . SER A 1 87 ? 6.632 12.973 -20.863 1.00 93.00 87 SER A C 1
ATOM 668 O O . SER A 1 87 ? 6.656 11.904 -20.253 1.00 93.00 87 SER A O 1
ATOM 670 N N . ILE A 1 88 ? 5.611 13.315 -21.656 1.00 94.94 88 ILE A N 1
ATOM 671 C CA . ILE A 1 88 ? 4.552 12.392 -22.079 1.00 94.94 88 ILE A CA 1
ATOM 672 C C . ILE A 1 88 ? 4.670 12.201 -23.585 1.00 94.94 88 ILE A C 1
ATOM 674 O O . ILE A 1 88 ? 4.547 13.161 -24.352 1.00 94.94 88 ILE A O 1
ATOM 678 N N . LYS A 1 89 ? 4.852 10.956 -24.019 1.00 92.94 89 LYS A N 1
ATOM 679 C CA . LYS A 1 89 ? 4.956 10.601 -25.432 1.00 92.94 89 LYS A CA 1
ATOM 680 C C . LYS A 1 89 ? 3.760 9.766 -25.865 1.00 92.94 89 LYS A C 1
ATOM 682 O O . LYS A 1 89 ? 3.483 8.745 -25.256 1.00 92.94 89 LYS A O 1
ATOM 687 N N . LYS A 1 90 ? 3.091 10.174 -26.947 1.00 94.56 90 LYS A N 1
ATOM 688 C CA . LYS A 1 90 ? 2.005 9.419 -27.593 1.00 94.56 90 LYS A CA 1
ATOM 689 C C . LYS A 1 90 ? 2.481 8.863 -28.931 1.00 94.56 90 LYS A C 1
ATOM 691 O O . LYS A 1 90 ? 3.000 9.621 -29.753 1.00 94.56 90 LYS A O 1
ATOM 696 N N . ILE A 1 91 ? 2.333 7.560 -29.135 1.00 94.56 91 ILE A N 1
ATOM 697 C CA . ILE A 1 91 ? 2.934 6.818 -30.244 1.00 94.56 91 ILE A CA 1
ATOM 698 C C . ILE A 1 91 ? 1.864 5.906 -30.851 1.00 94.56 91 ILE A C 1
ATOM 700 O O . ILE A 1 91 ? 1.477 4.926 -30.212 1.00 94.56 91 ILE A O 1
ATOM 704 N N . PRO A 1 92 ? 1.357 6.220 -32.054 1.00 94.75 92 PRO A N 1
ATOM 705 C CA . PRO A 1 92 ? 0.508 5.296 -32.787 1.00 94.75 92 PRO A CA 1
ATOM 706 C C . PRO A 1 92 ? 1.366 4.173 -33.381 1.00 94.75 92 PRO A C 1
ATOM 708 O O . PRO A 1 92 ? 2.371 4.440 -34.046 1.00 94.75 92 PRO A O 1
ATOM 711 N N . VAL A 1 93 ? 0.965 2.926 -33.155 1.00 94.75 93 VAL A N 1
ATOM 712 C CA . VAL A 1 93 ? 1.586 1.728 -33.739 1.00 94.75 93 VAL A CA 1
ATOM 713 C C . VAL A 1 93 ? 0.511 0.783 -34.256 1.00 94.75 93 VAL A C 1
ATOM 715 O O . VAL A 1 93 ? -0.620 0.799 -33.776 1.00 94.75 93 VAL A O 1
ATOM 718 N N . LYS A 1 94 ? 0.854 -0.054 -35.235 1.00 95.12 94 LYS A N 1
ATOM 719 C CA . LYS A 1 94 ? -0.026 -1.127 -35.705 1.00 95.12 94 LYS A CA 1
ATOM 720 C C . LYS A 1 94 ? 0.463 -2.462 -35.175 1.00 95.12 94 LYS A C 1
ATOM 722 O O . LYS A 1 94 ? 1.664 -2.694 -35.190 1.00 95.12 94 LYS A O 1
ATOM 727 N N . GLY A 1 95 ? -0.462 -3.314 -34.746 1.00 94.88 95 GLY A N 1
ATOM 728 C CA . GLY A 1 95 ? -0.158 -4.671 -34.296 1.00 94.88 95 GLY A CA 1
ATOM 729 C C . GLY A 1 95 ? -1.356 -5.606 -34.417 1.00 94.88 95 GLY A C 1
ATOM 730 O O . GLY A 1 95 ? -2.453 -5.184 -34.798 1.00 94.88 95 GLY A O 1
ATOM 731 N N . ALA A 1 96 ? -1.157 -6.885 -34.095 1.00 94.75 96 ALA A N 1
ATOM 732 C CA . ALA A 1 96 ? -2.243 -7.869 -34.071 1.00 94.75 96 ALA A CA 1
ATOM 733 C C . ALA A 1 96 ? -3.390 -7.458 -33.124 1.00 94.75 96 ALA A C 1
ATOM 735 O O . ALA A 1 96 ? -3.142 -6.866 -32.080 1.00 94.75 96 ALA A O 1
ATOM 736 N N . ASP A 1 97 ? -4.642 -7.803 -33.443 1.00 94.00 97 ASP A N 1
ATOM 737 C CA . ASP A 1 97 ? -5.793 -7.557 -32.560 1.00 94.00 97 ASP A CA 1
ATOM 738 C C . ASP A 1 97 ? -5.840 -8.552 -31.383 1.00 94.00 97 ASP A C 1
ATOM 740 O O . ASP A 1 97 ? -6.176 -9.738 -31.535 1.00 94.00 97 ASP A O 1
ATOM 744 N N . ILE A 1 98 ? -5.520 -8.040 -30.193 1.00 94.00 98 ILE A N 1
ATOM 745 C CA . ILE A 1 98 ? -5.498 -8.780 -28.924 1.00 94.00 98 ILE A CA 1
ATOM 746 C C . ILE A 1 98 ? -6.785 -8.619 -28.099 1.00 94.00 98 ILE A C 1
ATOM 748 O O . ILE A 1 98 ? -6.921 -9.253 -27.050 1.00 94.00 98 ILE A O 1
ATOM 752 N N . GLY A 1 99 ? -7.743 -7.806 -28.552 1.00 93.31 99 GLY A N 1
ATOM 753 C CA . GLY A 1 99 ? -8.881 -7.372 -27.744 1.00 93.31 99 GLY A CA 1
ATOM 754 C C . GLY A 1 99 ? -8.455 -6.435 -26.609 1.00 93.31 99 GLY A C 1
ATOM 755 O O . GLY A 1 99 ? -7.714 -5.480 -26.826 1.00 93.31 99 GLY A O 1
ATOM 756 N N . LYS A 1 100 ? -8.937 -6.696 -25.388 1.00 94.12 100 LYS A N 1
ATOM 757 C CA . LYS A 1 100 ? -8.633 -5.883 -24.202 1.00 94.12 100 LYS A CA 1
ATOM 758 C C . LYS A 1 100 ? -7.193 -6.116 -23.718 1.00 94.12 100 LYS A C 1
ATOM 760 O O . LYS A 1 100 ? -6.880 -7.257 -23.367 1.00 94.12 100 LYS A O 1
ATOM 765 N N . PRO A 1 101 ? -6.342 -5.075 -23.629 1.00 95.44 101 PRO A N 1
ATOM 766 C CA . PRO A 1 101 ? -5.022 -5.184 -23.013 1.00 95.44 101 PRO A CA 1
ATOM 767 C C . PRO A 1 101 ? -5.127 -5.577 -21.535 1.00 95.44 101 PRO A C 1
ATOM 769 O O . PRO A 1 101 ? -5.895 -4.979 -20.787 1.00 95.44 101 PRO A O 1
ATOM 772 N N . GLN A 1 102 ? -4.351 -6.572 -21.106 1.00 93.94 102 GLN A N 1
ATOM 773 C CA . GLN A 1 102 ? -4.321 -7.035 -19.709 1.00 93.94 102 GLN A CA 1
ATOM 774 C C . GLN A 1 102 ? -2.921 -6.960 -19.105 1.00 93.94 102 GLN A C 1
ATOM 776 O O . GLN A 1 102 ? -2.763 -6.724 -17.908 1.00 93.94 102 GLN A O 1
ATOM 781 N N . ARG A 1 103 ? -1.896 -7.160 -19.931 1.00 94.75 103 ARG A N 1
ATOM 782 C CA . ARG A 1 103 ? -0.502 -7.215 -19.505 1.00 94.75 103 ARG A CA 1
ATOM 783 C C . ARG A 1 103 ? 0.392 -6.709 -20.623 1.00 94.75 103 ARG A C 1
ATOM 785 O O . ARG A 1 103 ? 0.073 -6.901 -21.793 1.00 94.75 103 ARG A O 1
ATOM 792 N N . ILE A 1 104 ? 1.513 -6.097 -20.273 1.00 97.19 104 ILE A N 1
ATOM 793 C CA . ILE A 1 104 ? 2.529 -5.676 -21.237 1.00 97.19 104 ILE A CA 1
ATOM 794 C C . ILE A 1 104 ? 3.913 -6.096 -20.774 1.00 97.19 104 ILE A C 1
ATOM 796 O O . ILE A 1 104 ? 4.151 -6.260 -19.581 1.00 97.19 104 ILE A O 1
ATOM 800 N N . ILE A 1 105 ? 4.827 -6.234 -21.725 1.00 97.81 105 ILE A N 1
ATOM 801 C CA . ILE A 1 105 ? 6.264 -6.222 -21.466 1.00 97.81 105 ILE A CA 1
ATOM 802 C C . ILE A 1 105 ? 6.818 -5.017 -22.205 1.00 97.81 105 ILE A C 1
ATOM 804 O O . ILE A 1 105 ? 6.664 -4.937 -23.421 1.00 97.81 105 ILE A O 1
ATOM 808 N N . ILE A 1 106 ? 7.442 -4.091 -21.485 1.00 97.06 106 ILE A N 1
ATOM 809 C CA . ILE A 1 106 ? 8.144 -2.945 -22.066 1.00 97.06 106 ILE A CA 1
ATOM 810 C C . ILE A 1 106 ? 9.635 -3.081 -21.786 1.00 97.06 106 ILE A C 1
ATOM 812 O O . ILE A 1 106 ? 10.031 -3.461 -20.682 1.00 97.06 106 ILE A O 1
ATOM 816 N N . ARG A 1 107 ? 10.463 -2.812 -22.794 1.00 95.88 107 ARG A N 1
ATOM 817 C CA . ARG A 1 107 ? 11.920 -2.890 -22.682 1.00 95.88 107 ARG A CA 1
ATOM 818 C C . ARG A 1 107 ? 12.612 -1.860 -23.556 1.00 95.88 107 ARG A C 1
ATOM 820 O O . ARG A 1 107 ? 12.024 -1.361 -24.514 1.00 95.88 107 ARG A O 1
ATOM 827 N N . HIS A 1 108 ? 13.878 -1.602 -23.269 1.00 93.12 108 HIS A N 1
ATOM 828 C CA . HIS A 1 108 ? 14.731 -0.782 -24.122 1.00 93.12 108 HIS A CA 1
ATOM 829 C C . HIS A 1 108 ? 16.119 -1.397 -24.297 1.00 93.12 108 HIS A C 1
ATOM 831 O O . HIS A 1 108 ? 16.524 -2.273 -23.533 1.00 93.12 108 HIS A O 1
ATOM 837 N N . GLU A 1 109 ? 16.817 -0.975 -25.346 1.00 91.50 109 GLU A N 1
ATOM 838 C CA . GLU A 1 109 ? 18.185 -1.396 -25.670 1.00 91.50 109 GLU A CA 1
ATOM 839 C C . GLU A 1 109 ? 19.162 -0.225 -25.519 1.00 91.50 109 GLU A C 1
ATOM 841 O O . GLU A 1 109 ? 19.846 0.168 -26.464 1.00 91.50 109 GLU A O 1
ATOM 846 N N . ASP A 1 110 ? 19.217 0.348 -24.319 1.00 88.56 110 ASP A N 1
ATOM 847 C CA . ASP A 1 110 ? 20.164 1.396 -23.955 1.00 88.56 110 ASP A CA 1
ATOM 848 C C . ASP A 1 110 ? 20.902 1.026 -22.664 1.00 88.56 110 ASP A C 1
ATOM 850 O O . ASP A 1 110 ? 20.371 1.106 -21.560 1.00 88.56 110 ASP A O 1
ATOM 854 N N . ASN A 1 111 ? 22.158 0.606 -22.803 1.00 87.19 111 ASN A N 1
ATOM 855 C CA . ASN A 1 111 ? 22.994 0.254 -21.652 1.00 87.19 111 ASN A CA 1
ATOM 856 C C . ASN A 1 111 ? 23.700 1.472 -21.037 1.00 87.19 111 ASN A C 1
ATOM 858 O O . ASN A 1 111 ? 24.469 1.301 -20.094 1.00 87.19 111 ASN A O 1
ATOM 862 N N . GLN A 1 112 ? 23.548 2.663 -21.623 1.00 85.44 112 GLN A N 1
ATOM 863 C CA . GLN A 1 112 ? 24.245 3.876 -21.189 1.00 85.44 112 GLN A CA 1
ATOM 864 C C . GLN A 1 112 ? 23.324 4.820 -20.419 1.00 85.44 112 GLN A C 1
ATOM 866 O O . GLN A 1 112 ? 23.798 5.524 -19.532 1.00 85.44 112 GLN A O 1
ATOM 871 N N . ASN A 1 113 ? 22.034 4.838 -20.754 1.00 86.75 113 ASN A N 1
ATOM 872 C CA . ASN A 1 113 ? 21.049 5.697 -20.109 1.00 86.75 113 ASN A CA 1
ATOM 873 C C . ASN A 1 113 ? 20.148 4.913 -19.142 1.00 86.75 113 ASN A C 1
ATOM 875 O O . ASN A 1 113 ? 19.963 3.701 -19.254 1.00 86.75 113 ASN A O 1
ATOM 879 N N . GLU A 1 114 ? 19.587 5.628 -18.171 1.00 90.81 114 GLU A N 1
ATOM 880 C CA . GLU A 1 114 ? 18.725 5.074 -17.134 1.00 90.81 114 GLU A CA 1
ATOM 881 C C . GLU A 1 114 ? 17.311 5.589 -17.376 1.00 90.81 114 GLU A C 1
ATOM 883 O O . GLU A 1 114 ? 17.073 6.787 -17.296 1.00 90.81 114 GLU A O 1
ATOM 888 N N . TRP A 1 115 ? 16.345 4.719 -17.655 1.00 93.88 115 TRP A N 1
ATOM 889 C CA . TRP A 1 115 ? 15.010 5.190 -18.014 1.00 93.88 115 TRP A CA 1
ATOM 890 C C . TRP A 1 115 ? 14.006 4.936 -16.895 1.00 93.88 115 TRP A C 1
ATOM 892 O O . TRP A 1 115 ? 13.719 3.786 -16.578 1.00 93.88 115 TRP A O 1
ATOM 902 N N . PHE A 1 116 ? 13.463 5.997 -16.294 1.00 94.69 116 PHE A N 1
ATOM 903 C CA . PHE A 1 116 ? 12.384 5.874 -15.312 1.00 94.69 116 PHE A CA 1
ATOM 904 C C . PHE A 1 116 ? 11.022 5.984 -15.990 1.00 94.69 116 PHE A C 1
ATOM 906 O O . PHE A 1 116 ? 10.721 6.990 -16.637 1.00 94.69 116 PHE A O 1
ATOM 913 N N . ILE A 1 117 ? 10.179 4.975 -15.796 1.00 95.06 117 ILE A N 1
ATOM 914 C CA . ILE A 1 117 ? 8.815 4.958 -16.324 1.00 95.06 117 ILE A CA 1
ATOM 915 C C . ILE A 1 117 ? 7.850 5.154 -15.159 1.00 95.06 117 ILE A C 1
ATOM 917 O O . ILE A 1 117 ? 7.852 4.348 -14.227 1.00 95.06 117 ILE A O 1
ATOM 921 N N . ASP A 1 118 ? 6.997 6.178 -15.240 1.00 94.25 118 ASP A N 1
ATOM 922 C CA . ASP A 1 118 ? 5.878 6.343 -14.304 1.00 94.25 118 ASP A CA 1
ATOM 923 C C . ASP A 1 118 ? 4.781 5.336 -14.676 1.00 94.25 118 ASP A C 1
ATOM 925 O O . ASP A 1 118 ? 4.455 4.425 -13.913 1.00 94.25 118 ASP A O 1
ATOM 929 N N . TYR A 1 119 ? 4.254 5.450 -15.899 1.00 95.56 119 TYR A N 1
ATOM 930 C CA . TYR A 1 119 ? 3.222 4.559 -16.426 1.00 95.56 119 TYR A CA 1
ATOM 931 C C . TYR A 1 119 ? 3.235 4.471 -17.956 1.00 95.56 119 TYR A C 1
ATOM 933 O O . TYR A 1 119 ? 3.723 5.356 -18.667 1.00 95.56 119 TYR A O 1
ATOM 941 N N . VAL A 1 120 ? 2.613 3.404 -18.458 1.00 97.06 120 VAL A N 1
ATOM 942 C CA . VAL A 1 120 ? 2.215 3.238 -19.860 1.00 97.06 120 VAL A CA 1
ATOM 943 C C . VAL A 1 120 ? 0.692 3.191 -19.921 1.00 97.06 120 VAL A C 1
ATOM 945 O O . VAL A 1 120 ? 0.060 2.524 -19.115 1.00 97.06 120 VAL A O 1
ATOM 948 N N . GLU A 1 121 ? 0.076 3.882 -20.866 1.00 96.81 121 GLU A N 1
ATOM 949 C CA . GLU A 1 121 ? -1.366 3.871 -21.096 1.00 96.81 121 GLU A CA 1
ATOM 950 C C . GLU A 1 121 ? -1.637 3.487 -22.550 1.00 96.81 121 GLU A C 1
ATOM 952 O O . GLU A 1 121 ? -1.048 4.050 -23.473 1.00 96.81 121 GLU A O 1
ATOM 957 N N . ILE A 1 122 ? -2.498 2.494 -22.757 1.00 97.19 122 ILE A N 1
ATOM 958 C CA . ILE A 1 122 ? -2.809 1.954 -24.081 1.00 97.19 122 ILE A CA 1
ATOM 959 C C . ILE A 1 122 ? -4.271 2.224 -24.384 1.00 97.19 122 ILE A C 1
ATOM 961 O O . ILE A 1 122 ? -5.155 1.769 -23.656 1.00 97.19 122 ILE A O 1
ATOM 965 N N . SER A 1 123 ? -4.506 2.927 -25.490 1.00 96.44 123 SER A N 1
ATOM 966 C CA . SER A 1 123 ? -5.830 3.088 -26.079 1.00 96.44 123 SER A CA 1
ATOM 967 C C . SER A 1 123 ? -5.951 2.230 -27.335 1.00 96.44 123 SER A C 1
ATOM 969 O O . SER A 1 123 ? -5.137 2.345 -28.254 1.00 96.44 123 SER A O 1
ATOM 971 N N . VAL A 1 124 ? -6.948 1.345 -27.352 1.00 95.38 124 VAL A N 1
ATOM 972 C CA . VAL A 1 124 ? -7.276 0.472 -28.487 1.00 95.38 124 VAL A CA 1
ATOM 973 C C . VAL A 1 124 ? -8.753 0.082 -28.411 1.00 95.38 124 VAL A C 1
ATOM 975 O O . VAL A 1 124 ? -9.242 -0.270 -27.337 1.00 95.38 124 VAL A O 1
ATOM 978 N N . HIS A 1 125 ? -9.472 0.131 -29.536 1.00 91.88 125 HIS A N 1
ATOM 979 C CA . HIS A 1 125 ? -10.940 0.012 -29.552 1.00 91.88 125 HIS A CA 1
ATOM 980 C C . HIS A 1 125 ? -11.590 1.008 -28.566 1.00 91.88 125 HIS A C 1
ATOM 982 O O . HIS A 1 125 ? -11.233 2.185 -28.566 1.00 91.88 125 HIS A O 1
ATOM 988 N N . GLU A 1 126 ? -12.522 0.553 -27.722 1.00 92.00 126 GLU A N 1
ATOM 989 C CA . GLU A 1 126 ? -13.073 1.317 -26.597 1.00 92.00 126 GLU A CA 1
ATOM 990 C C . GLU A 1 126 ? -12.239 1.265 -25.301 1.00 92.00 126 GLU A C 1
ATOM 992 O O . GLU A 1 126 ? -12.608 1.902 -24.314 1.00 92.00 126 GLU A O 1
ATOM 997 N N . PHE A 1 127 ? -11.136 0.512 -25.261 1.00 93.88 127 PHE A N 1
ATOM 998 C CA . PHE A 1 127 ? -10.359 0.324 -24.036 1.00 93.88 127 PHE A CA 1
ATOM 999 C C . PHE A 1 127 ? -9.312 1.422 -23.854 1.00 93.88 127 PHE A C 1
ATOM 1001 O O . PHE A 1 127 ? -8.585 1.772 -24.785 1.00 93.88 127 PHE A O 1
ATOM 1008 N N . LEU A 1 128 ? -9.196 1.906 -22.618 1.00 94.62 128 LEU A N 1
ATOM 1009 C CA . LEU A 1 128 ? -8.106 2.748 -22.139 1.00 94.62 128 LEU A CA 1
ATOM 1010 C C . LEU A 1 128 ? -7.564 2.120 -20.857 1.00 94.62 128 LEU A C 1
ATOM 1012 O O . LEU A 1 128 ? -8.227 2.163 -19.825 1.00 94.62 128 LEU A O 1
ATOM 1016 N N . ILE A 1 129 ? -6.395 1.488 -20.942 1.00 94.88 129 ILE A N 1
ATOM 1017 C CA . ILE A 1 129 ? -5.823 0.713 -19.835 1.00 94.88 129 ILE A CA 1
ATOM 1018 C C . ILE A 1 129 ? -4.487 1.320 -19.434 1.00 94.88 129 ILE A C 1
ATOM 1020 O O . ILE A 1 129 ? -3.608 1.496 -20.283 1.00 94.88 129 ILE A O 1
ATOM 1024 N N . ARG A 1 130 ? -4.326 1.605 -18.139 1.00 95.12 130 ARG A N 1
ATOM 1025 C CA . ARG A 1 130 ? -3.072 2.092 -17.562 1.00 95.12 130 ARG A CA 1
ATOM 1026 C C . ARG A 1 130 ? -2.286 0.949 -16.930 1.00 95.12 130 ARG A C 1
ATOM 1028 O O . ARG A 1 130 ? -2.847 0.070 -16.285 1.00 95.12 130 ARG A O 1
ATOM 1035 N N . PHE A 1 131 ? -0.975 0.997 -17.107 1.00 95.56 131 PHE A N 1
ATOM 1036 C CA . PHE A 1 131 ? 0.021 0.071 -16.595 1.00 95.56 131 PHE A CA 1
ATOM 1037 C C . PHE A 1 131 ? 1.034 0.883 -15.786 1.00 95.56 131 PHE A C 1
ATOM 1039 O O . PHE A 1 131 ? 1.943 1.495 -16.354 1.00 95.56 131 PHE A O 1
ATOM 1046 N N . VAL A 1 132 ? 0.852 0.934 -14.466 1.00 95.38 132 VAL A N 1
ATOM 1047 C CA . VAL A 1 132 ? 1.784 1.624 -13.564 1.00 95.38 132 VAL A CA 1
ATOM 1048 C C . VAL A 1 132 ? 3.107 0.864 -13.514 1.00 95.38 132 VAL A C 1
ATOM 1050 O O . VAL A 1 132 ? 3.103 -0.358 -13.375 1.00 95.38 132 VAL A O 1
ATOM 1053 N N . ALA A 1 133 ? 4.225 1.586 -13.604 1.00 93.69 133 ALA A N 1
ATOM 1054 C CA . ALA A 1 133 ? 5.574 1.035 -13.532 1.00 93.69 133 ALA A CA 1
ATOM 1055 C C . ALA A 1 133 ? 6.322 1.518 -12.279 1.00 93.69 133 ALA A C 1
ATOM 1057 O O . ALA A 1 133 ? 6.744 0.677 -11.487 1.00 93.69 133 ALA A O 1
ATOM 1058 N N . ASN A 1 134 ? 6.461 2.840 -12.098 1.00 91.56 134 ASN A N 1
ATOM 1059 C CA . ASN A 1 134 ? 7.213 3.504 -11.018 1.00 91.56 134 ASN A CA 1
ATOM 1060 C C . ASN A 1 134 ? 8.592 2.884 -10.746 1.00 91.56 134 ASN A C 1
ATOM 1062 O O . ASN A 1 134 ? 8.910 2.493 -9.618 1.00 91.56 134 ASN A O 1
ATOM 1066 N N . ARG A 1 135 ? 9.405 2.738 -11.793 1.00 93.88 135 ARG A N 1
ATOM 1067 C CA . ARG A 1 135 ? 10.714 2.082 -11.677 1.00 93.88 135 ARG A CA 1
ATOM 1068 C C . ARG A 1 135 ? 11.699 2.517 -12.748 1.00 93.88 135 ARG A C 1
ATOM 1070 O O . ARG A 1 135 ? 11.309 2.861 -13.867 1.00 93.88 135 ARG A O 1
ATOM 1077 N N . TRP A 1 136 ? 12.984 2.382 -12.426 1.00 94.56 136 TRP A N 1
ATOM 1078 C CA . TRP A 1 136 ? 14.056 2.446 -13.410 1.00 94.56 136 TRP A CA 1
ATOM 1079 C C . TRP A 1 136 ? 14.118 1.146 -14.218 1.00 94.56 136 TRP A C 1
ATOM 1081 O O . TRP A 1 136 ? 14.063 0.036 -13.679 1.00 94.56 136 TRP A O 1
ATOM 1091 N N . LEU A 1 137 ? 14.273 1.300 -15.528 1.00 94.94 137 LEU A N 1
ATOM 1092 C CA . LEU A 1 137 ? 14.828 0.305 -16.426 1.00 94.94 137 LEU A CA 1
ATOM 1093 C C . LEU A 1 137 ? 16.277 0.703 -16.695 1.00 94.94 137 LEU A C 1
ATOM 1095 O O . LEU A 1 137 ? 16.548 1.611 -17.480 1.00 94.94 137 LEU A O 1
ATOM 1099 N N . SER A 1 138 ? 17.203 0.074 -15.984 1.00 93.56 138 SER A N 1
ATOM 1100 C CA . SER A 1 138 ? 18.622 0.434 -15.969 1.00 93.56 138 SER A CA 1
ATOM 1101 C C . SER A 1 138 ? 19.466 -0.798 -15.652 1.00 93.56 138 SER A C 1
ATOM 1103 O O . SER A 1 138 ? 18.978 -1.731 -15.023 1.00 93.56 138 SER A O 1
ATOM 1105 N N . VAL A 1 139 ? 20.734 -0.799 -16.069 1.00 93.25 139 VAL A N 1
ATOM 1106 C CA . VAL A 1 139 ? 21.726 -1.816 -15.676 1.00 93.25 139 VAL A CA 1
ATOM 1107 C C . VAL A 1 139 ? 22.388 -1.525 -14.321 1.00 93.25 139 VAL A C 1
ATOM 1109 O O . VAL A 1 139 ? 23.041 -2.401 -13.765 1.00 93.25 139 VAL A O 1
ATOM 1112 N N . THR A 1 140 ? 22.237 -0.313 -13.783 1.00 91.06 140 THR A N 1
ATOM 1113 C CA . THR A 1 140 ? 22.879 0.155 -12.538 1.00 91.06 140 THR A CA 1
ATOM 1114 C C . THR A 1 140 ? 21.894 0.401 -11.398 1.00 91.06 140 THR A C 1
ATOM 1116 O O . THR A 1 140 ? 22.294 0.346 -10.238 1.00 91.06 140 THR A O 1
ATOM 1119 N N . LYS A 1 141 ? 20.617 0.673 -11.697 1.00 91.19 141 LYS A N 1
ATOM 1120 C CA . LYS A 1 141 ? 19.592 1.025 -10.699 1.00 91.19 141 LYS A CA 1
ATOM 1121 C C . LYS A 1 141 ? 18.584 -0.099 -10.456 1.00 91.19 141 LYS A C 1
ATOM 1123 O O . LYS A 1 141 ? 18.362 -0.951 -11.314 1.00 91.19 141 LYS A O 1
ATOM 1128 N N . HIS A 1 142 ? 17.931 -0.040 -9.291 1.00 92.62 142 HIS A N 1
ATOM 1129 C CA . HIS A 1 142 ? 16.837 -0.935 -8.883 1.00 92.62 142 HIS A CA 1
ATOM 1130 C C . HIS A 1 142 ? 17.216 -2.422 -9.043 1.00 92.62 142 HIS A C 1
ATOM 1132 O O . HIS A 1 142 ? 18.194 -2.858 -8.440 1.00 92.62 142 HIS A O 1
ATOM 1138 N N . ASP A 1 143 ? 16.481 -3.203 -9.833 1.00 92.19 143 ASP A N 1
ATOM 1139 C CA . ASP A 1 143 ? 16.737 -4.636 -10.061 1.00 92.19 143 ASP A CA 1
ATOM 1140 C C . ASP A 1 143 ? 17.686 -4.923 -11.240 1.00 92.19 143 ASP A C 1
ATOM 1142 O O . ASP A 1 143 ? 17.828 -6.079 -11.641 1.00 92.19 143 ASP A O 1
ATOM 1146 N N . GLN A 1 144 ? 18.338 -3.892 -11.793 1.00 93.81 144 GLN A N 1
ATOM 1147 C CA . GLN A 1 144 ? 19.306 -3.991 -12.893 1.00 93.81 144 GLN A CA 1
ATOM 1148 C C . GLN A 1 144 ? 18.725 -4.615 -14.179 1.00 93.81 144 GLN A C 1
ATOM 1150 O O . GLN A 1 144 ? 19.421 -5.306 -14.929 1.00 93.81 144 GLN A O 1
ATOM 1155 N N . LYS A 1 145 ? 17.429 -4.395 -14.442 1.00 94.56 145 LYS A N 1
ATOM 1156 C CA . LYS A 1 145 ? 16.738 -4.886 -15.645 1.00 94.56 145 LYS A CA 1
ATOM 1157 C C . LYS A 1 145 ? 16.370 -3.754 -16.591 1.00 94.56 145 LYS A C 1
ATOM 1159 O O . LYS A 1 145 ? 15.844 -2.727 -16.181 1.00 94.56 145 LYS A O 1
ATOM 1164 N N . LEU A 1 146 ? 16.526 -4.011 -17.890 1.00 95.25 146 LEU A N 1
ATOM 1165 C CA . LEU A 1 146 ? 16.092 -3.121 -18.978 1.00 95.25 146 LEU A CA 1
ATOM 1166 C C . LEU A 1 146 ? 14.691 -3.448 -19.514 1.00 95.25 146 LEU A C 1
ATOM 1168 O O . LEU A 1 146 ? 14.256 -2.884 -20.515 1.00 95.25 146 LEU A O 1
ATOM 1172 N N . SER A 1 147 ? 13.986 -4.373 -18.862 1.00 96.25 147 SER A N 1
ATOM 1173 C CA . SER A 1 147 ? 12.639 -4.808 -19.224 1.00 96.25 147 SER A CA 1
ATOM 1174 C C . SER A 1 147 ? 11.778 -5.001 -17.986 1.00 96.25 147 SER A C 1
ATOM 1176 O O . SER A 1 147 ? 12.267 -5.523 -16.980 1.00 96.25 147 SER A O 1
ATOM 1178 N N . VAL A 1 148 ? 10.489 -4.694 -18.089 1.00 96.00 148 VAL A N 1
ATOM 1179 C CA . VAL A 1 148 ? 9.511 -4.998 -17.044 1.00 96.00 148 VAL A CA 1
ATOM 1180 C C . VAL A 1 148 ? 8.203 -5.517 -17.629 1.00 96.00 148 VAL A C 1
ATOM 1182 O O . VAL A 1 148 ? 7.739 -5.061 -18.672 1.00 96.00 148 VAL A O 1
ATOM 1185 N N . GLU A 1 149 ? 7.613 -6.474 -16.919 1.00 95.69 149 GLU A N 1
ATOM 1186 C CA . GLU A 1 149 ? 6.247 -6.939 -17.123 1.00 95.69 149 GLU A CA 1
ATOM 1187 C C . GLU A 1 149 ? 5.285 -6.166 -16.210 1.00 95.69 149 GLU A C 1
ATOM 1189 O O . GLU A 1 149 ? 5.498 -6.097 -14.999 1.00 95.69 149 GLU A O 1
ATOM 1194 N N . LEU A 1 150 ? 4.235 -5.583 -16.790 1.00 94.56 150 LEU A N 1
ATOM 1195 C CA . LEU A 1 150 ? 3.260 -4.745 -16.089 1.00 94.56 150 LEU A CA 1
ATOM 1196 C C . LEU A 1 150 ? 1.841 -5.254 -16.333 1.00 94.56 150 LEU A C 1
ATOM 1198 O O . LEU A 1 150 ? 1.522 -5.740 -17.419 1.00 94.56 150 LEU A O 1
ATOM 1202 N N . PHE A 1 151 ? 0.978 -5.089 -15.335 1.00 92.19 151 PHE A N 1
ATOM 1203 C CA . PHE A 1 151 ? -0.417 -5.524 -15.368 1.00 92.19 151 PHE A CA 1
ATOM 1204 C C . PHE A 1 151 ? -1.341 -4.310 -15.385 1.00 92.19 151 PHE A C 1
ATOM 1206 O O . PHE A 1 151 ? -1.103 -3.333 -14.675 1.00 92.19 151 PHE A O 1
ATOM 1213 N N . GLY A 1 152 ? -2.357 -4.369 -16.241 1.00 90.56 152 GLY A N 1
ATOM 1214 C CA . GLY A 1 152 ? -3.255 -3.251 -16.492 1.00 90.56 152 GLY A CA 1
ATOM 1215 C C . GLY A 1 152 ? -4.296 -3.080 -15.391 1.00 90.56 152 GLY A C 1
ATOM 1216 O O . GLY A 1 152 ? -4.826 -4.065 -14.878 1.00 90.56 152 GLY A O 1
ATOM 1217 N N . SER A 1 153 ? -4.623 -1.828 -15.081 1.00 86.69 153 SER A N 1
ATOM 1218 C CA . SER A 1 153 ? -5.745 -1.436 -14.231 1.00 86.69 153 SER A CA 1
ATOM 1219 C C . SER A 1 153 ? -6.705 -0.537 -15.013 1.00 86.69 153 SER A C 1
ATOM 1221 O O . SER A 1 153 ? -6.288 0.345 -15.764 1.00 86.69 153 SER A O 1
ATOM 1223 N N . GLU A 1 154 ? -8.005 -0.767 -14.829 1.00 81.88 154 GLU A N 1
ATOM 1224 C CA . GLU A 1 154 ? -9.076 0.138 -15.281 1.00 81.88 154 GLU A CA 1
ATOM 1225 C C . GLU A 1 154 ? -9.479 1.143 -14.207 1.00 81.88 154 GLU A C 1
ATOM 1227 O O . GLU A 1 154 ? -10.114 2.155 -14.498 1.00 81.88 154 GLU A O 1
ATOM 1232 N N . LYS A 1 155 ? -9.148 0.844 -12.951 1.00 82.44 155 LYS A N 1
ATOM 1233 C CA . LYS A 1 155 ? -9.427 1.743 -11.846 1.00 82.44 155 LYS A CA 1
ATOM 1234 C C . LYS A 1 155 ? -8.422 2.894 -11.842 1.00 82.44 155 LYS A C 1
ATOM 1236 O O . LYS A 1 155 ? -7.262 2.663 -12.198 1.00 82.44 155 LYS A O 1
ATOM 1241 N N . PRO A 1 156 ? -8.838 4.091 -11.390 1.00 84.00 156 PRO A N 1
ATOM 1242 C CA . PRO A 1 156 ? -7.907 5.158 -11.061 1.00 84.00 156 PRO A CA 1
ATOM 1243 C C . PRO A 1 156 ? -6.821 4.671 -10.101 1.00 84.00 156 PRO A C 1
ATOM 1245 O O . PRO A 1 156 ? -7.068 3.806 -9.258 1.00 84.00 156 PRO A O 1
ATOM 1248 N N . ASP A 1 157 ? -5.637 5.262 -10.225 1.00 89.38 157 ASP A N 1
ATOM 1249 C CA . ASP A 1 157 ? -4.534 4.995 -9.312 1.00 89.38 157 ASP A CA 1
ATOM 1250 C C . ASP A 1 157 ? -4.926 5.437 -7.888 1.00 89.38 157 ASP A C 1
ATOM 1252 O O . ASP A 1 157 ? -5.518 6.503 -7.691 1.00 89.38 157 ASP A O 1
ATOM 1256 N N . ALA A 1 158 ? -4.599 4.615 -6.897 1.00 92.62 158 ALA A N 1
ATOM 1257 C CA . ALA A 1 158 ? -4.754 4.917 -5.484 1.00 92.62 158 ALA A CA 1
ATOM 1258 C C . ALA A 1 158 ? -3.451 5.488 -4.911 1.00 92.62 158 ALA A C 1
ATOM 1260 O O . ALA A 1 158 ? -2.349 5.100 -5.310 1.00 92.62 158 ALA A O 1
ATOM 1261 N N . LEU A 1 159 ? -3.595 6.407 -3.955 1.00 95.50 159 LEU A N 1
ATOM 1262 C CA . LEU A 1 159 ? -2.484 6.951 -3.185 1.00 95.50 159 LEU A CA 1
ATOM 1263 C C . LEU A 1 159 ? -2.244 6.096 -1.939 1.00 95.50 159 LEU A C 1
ATOM 1265 O O . LEU A 1 159 ? -3.149 5.900 -1.126 1.00 95.50 159 LEU A O 1
ATOM 1269 N N . TYR A 1 160 ? -1.006 5.646 -1.785 1.00 96.81 160 TYR A N 1
ATOM 1270 C CA . TYR A 1 160 ? -0.505 4.919 -0.631 1.00 96.81 160 TYR A CA 1
ATOM 1271 C C . TYR A 1 160 ? 0.563 5.767 0.059 1.00 96.81 160 TYR A C 1
ATOM 1273 O O . TYR A 1 160 ? 1.623 6.018 -0.517 1.00 96.81 160 TYR A O 1
ATOM 1281 N N . ASN A 1 161 ? 0.299 6.200 1.290 1.00 97.88 161 ASN A N 1
ATOM 1282 C CA . ASN A 1 161 ? 1.298 6.848 2.134 1.00 97.88 161 ASN A CA 1
ATOM 1283 C C . ASN A 1 161 ? 2.012 5.763 2.946 1.00 97.88 161 ASN A C 1
ATOM 1285 O O . ASN A 1 161 ? 1.398 5.075 3.765 1.00 97.88 161 ASN A O 1
ATOM 1289 N N . VAL A 1 162 ? 3.305 5.586 2.701 1.00 98.12 162 VAL A N 1
ATOM 1290 C CA . VAL A 1 162 ? 4.119 4.541 3.328 1.00 98.12 162 VAL A CA 1
ATOM 1291 C C . VAL A 1 162 ? 5.156 5.179 4.232 1.00 98.12 162 VAL A C 1
ATOM 1293 O O . VAL A 1 162 ? 5.909 6.043 3.798 1.00 98.12 162 VAL A O 1
ATOM 1296 N N . GLU A 1 163 ? 5.237 4.719 5.475 1.00 98.12 163 GLU A N 1
ATOM 1297 C CA . GLU A 1 163 ? 6.313 5.054 6.403 1.00 98.12 163 GLU A CA 1
ATOM 1298 C C . GLU A 1 163 ? 7.112 3.792 6.732 1.00 98.12 163 GLU A C 1
ATOM 1300 O O . GLU A 1 163 ? 6.557 2.802 7.212 1.00 98.12 163 GLU A O 1
ATOM 1305 N N . VAL A 1 164 ? 8.422 3.828 6.498 1.00 98.31 164 VAL A N 1
ATOM 1306 C CA . VAL A 1 164 ? 9.342 2.726 6.792 1.00 98.31 164 VAL A CA 1
ATOM 1307 C C . VAL A 1 164 ? 10.313 3.171 7.875 1.00 98.31 164 VAL A C 1
ATOM 1309 O O . VAL A 1 164 ? 11.010 4.173 7.720 1.00 98.31 164 VAL A O 1
ATOM 1312 N N . GLN A 1 165 ? 10.376 2.412 8.969 1.00 98.12 165 GLN A N 1
ATOM 1313 C CA . GLN A 1 165 ? 11.282 2.679 10.083 1.00 98.12 165 GLN A CA 1
ATOM 1314 C C . GLN A 1 165 ? 12.393 1.633 10.128 1.00 98.12 165 GLN A C 1
ATOM 1316 O O . GLN A 1 165 ? 12.129 0.437 10.284 1.00 98.12 165 GLN A O 1
ATOM 1321 N N . THR A 1 166 ? 13.638 2.094 10.062 1.00 98.06 166 THR A N 1
ATOM 1322 C CA . THR A 1 166 ? 14.831 1.267 10.275 1.00 98.06 166 THR A CA 1
ATOM 1323 C C . THR A 1 166 ? 15.196 1.301 11.757 1.00 98.06 166 THR A C 1
ATOM 1325 O O . THR A 1 166 ? 15.122 2.350 12.394 1.00 98.06 166 THR A O 1
ATOM 1328 N N . GLY A 1 167 ? 15.541 0.158 12.355 1.00 97.75 167 GLY A N 1
ATOM 1329 C CA . GLY A 1 167 ? 15.819 0.108 13.796 1.00 97.75 167 GLY A CA 1
ATOM 1330 C C . GLY A 1 167 ? 17.196 0.636 14.197 1.00 97.75 167 GLY A C 1
ATOM 1331 O O . GLY A 1 167 ? 18.059 0.928 13.368 1.00 97.75 167 GLY A O 1
ATOM 1332 N N . ILE A 1 168 ? 17.404 0.741 15.510 1.00 97.31 168 ILE A N 1
ATOM 1333 C CA . ILE A 1 168 ? 18.666 1.187 16.123 1.00 97.31 168 ILE A CA 1
ATOM 1334 C C . ILE A 1 168 ? 19.778 0.129 15.989 1.00 97.31 168 ILE A C 1
ATOM 1336 O O . ILE A 1 168 ? 20.966 0.421 16.149 1.00 97.31 168 ILE A O 1
ATOM 1340 N N . GLU A 1 169 ? 19.371 -1.104 15.711 1.00 97.12 169 GLU A N 1
ATOM 1341 C CA . GLU A 1 169 ? 20.191 -2.282 15.488 1.00 97.12 169 GLU A CA 1
ATOM 1342 C C . GLU A 1 169 ? 20.942 -2.208 14.157 1.00 97.12 169 GLU A C 1
ATOM 1344 O O . GLU A 1 169 ? 22.000 -2.822 14.033 1.00 97.12 169 GLU A O 1
ATOM 1349 N N . GLN A 1 170 ? 20.446 -1.423 13.193 1.00 96.19 170 GLN A N 1
ATOM 1350 C CA . GLN A 1 170 ? 21.164 -1.139 11.956 1.00 96.19 170 GLN A CA 1
ATOM 1351 C C . GLN A 1 170 ? 22.501 -0.456 12.269 1.00 96.19 170 GLN A C 1
ATOM 1353 O O . GLN A 1 170 ? 22.567 0.468 13.083 1.00 96.19 170 GLN A O 1
ATOM 1358 N N . ILE A 1 171 ? 23.571 -0.901 11.611 1.00 92.69 171 ILE A N 1
ATOM 1359 C CA . ILE A 1 171 ? 24.923 -0.361 11.818 1.00 92.69 171 ILE A CA 1
ATOM 1360 C C . ILE A 1 171 ? 25.362 0.438 10.594 1.00 92.69 171 ILE A C 1
ATOM 1362 O O . ILE A 1 171 ? 25.664 1.623 10.714 1.00 92.69 171 ILE A O 1
ATOM 1366 N N . GLU A 1 172 ? 25.370 -0.198 9.425 1.00 93.88 172 GLU A N 1
ATOM 1367 C CA . GLU A 1 172 ? 25.810 0.408 8.166 1.00 93.88 172 GLU A CA 1
ATOM 1368 C C . GLU A 1 172 ? 24.601 0.880 7.343 1.00 93.88 172 GLU A C 1
ATOM 1370 O O . GLU A 1 172 ? 23.555 0.236 7.400 1.00 93.88 172 GLU A O 1
ATOM 1375 N N . PRO A 1 173 ? 24.677 1.996 6.600 1.00 94.19 173 PRO A N 1
ATOM 1376 C CA . PRO A 1 173 ? 23.628 2.379 5.654 1.00 94.19 173 PRO A CA 1
ATOM 1377 C C . PRO A 1 173 ? 23.363 1.269 4.634 1.00 94.19 173 PRO A C 1
ATOM 1379 O O . PRO A 1 173 ? 24.306 0.712 4.077 1.00 94.19 173 PRO A O 1
ATOM 1382 N N . LEU A 1 174 ? 22.093 0.968 4.367 1.00 94.56 174 LEU A N 1
ATOM 1383 C CA . LEU A 1 174 ? 21.744 0.014 3.319 1.00 94.56 174 LEU A CA 1
ATOM 1384 C C . LEU A 1 174 ? 22.032 0.627 1.941 1.00 94.56 174 LEU A C 1
ATOM 1386 O O . LEU A 1 174 ? 21.483 1.679 1.605 1.00 94.56 174 LEU A O 1
ATOM 1390 N N . ASP A 1 175 ? 22.851 -0.051 1.141 1.00 91.31 175 ASP A N 1
ATOM 1391 C CA . ASP A 1 175 ? 23.216 0.342 -0.228 1.00 91.31 175 ASP A CA 1
ATOM 1392 C C . ASP A 1 175 ? 22.515 -0.509 -1.305 1.00 91.31 175 ASP A C 1
ATOM 1394 O O . ASP A 1 175 ? 22.780 -0.368 -2.497 1.00 91.31 175 ASP A O 1
ATOM 1398 N N . SER A 1 176 ? 21.590 -1.377 -0.889 1.00 93.25 176 SER A N 1
ATOM 1399 C CA . SER A 1 176 ? 20.726 -2.162 -1.766 1.00 93.25 176 SER A CA 1
ATOM 1400 C C . SER A 1 176 ? 19.368 -1.466 -1.957 1.00 93.25 176 SER A C 1
ATOM 1402 O O . SER A 1 176 ? 18.753 -1.072 -0.964 1.00 93.25 176 SER A O 1
ATOM 1404 N N . PRO A 1 177 ? 18.814 -1.402 -3.185 1.00 94.31 177 PRO A N 1
ATOM 1405 C CA . PRO A 1 177 ? 17.473 -0.887 -3.439 1.00 94.31 177 PRO A CA 1
ATOM 1406 C C . PRO A 1 177 ? 16.417 -1.650 -2.643 1.00 94.31 177 PRO A C 1
ATOM 1408 O O . PRO A 1 177 ? 16.372 -2.884 -2.691 1.00 94.31 177 PRO A O 1
ATOM 1411 N N . VAL A 1 178 ? 15.572 -0.901 -1.936 1.00 96.69 178 VAL A N 1
ATOM 1412 C CA . VAL A 1 178 ? 14.426 -1.411 -1.179 1.00 96.69 178 VAL A CA 1
ATOM 1413 C C . VAL A 1 178 ? 13.187 -1.344 -2.054 1.00 96.69 178 VAL A C 1
ATOM 1415 O O . VAL A 1 178 ? 12.996 -0.387 -2.804 1.00 96.69 178 VAL A O 1
ATOM 1418 N N . TYR A 1 179 ? 12.333 -2.351 -1.947 1.00 97.25 179 TYR A N 1
ATOM 1419 C CA . TYR A 1 179 ? 11.070 -2.414 -2.654 1.00 97.25 179 TYR A CA 1
ATOM 1420 C C . TYR A 1 179 ? 9.903 -2.754 -1.732 1.00 97.25 179 TYR A C 1
ATOM 1422 O O . TYR A 1 179 ? 10.064 -3.395 -0.693 1.00 97.25 179 TYR A O 1
ATOM 1430 N N . LEU A 1 180 ? 8.713 -2.368 -2.180 1.00 97.94 180 LEU A N 1
ATOM 1431 C CA . LEU A 1 180 ? 7.418 -2.686 -1.606 1.00 97.94 180 LEU A CA 1
ATOM 1432 C C . LEU A 1 180 ? 6.499 -3.242 -2.698 1.00 97.94 180 LEU A C 1
ATOM 1434 O O . LEU A 1 180 ? 6.507 -2.781 -3.839 1.00 97.94 180 LEU A O 1
ATOM 1438 N N . GLN A 1 181 ? 5.669 -4.211 -2.338 1.00 97.12 181 GLN A N 1
ATOM 1439 C CA . GLN A 1 181 ? 4.554 -4.661 -3.157 1.00 97.12 181 GLN A CA 1
ATOM 1440 C C . GLN A 1 181 ? 3.321 -4.865 -2.281 1.00 97.12 181 GLN A C 1
ATOM 1442 O O . GLN A 1 181 ? 3.399 -5.517 -1.241 1.00 97.12 181 GLN A O 1
ATOM 1447 N N . ILE A 1 182 ? 2.185 -4.318 -2.703 1.00 97.19 182 ILE A N 1
ATOM 1448 C CA . ILE A 1 182 ? 0.930 -4.352 -1.952 1.00 97.19 182 ILE A CA 1
ATOM 1449 C C . ILE A 1 182 ? -0.024 -5.307 -2.665 1.00 97.19 182 ILE A C 1
ATOM 1451 O O . ILE A 1 182 ? -0.202 -5.223 -3.880 1.00 97.19 182 ILE A O 1
ATOM 1455 N N . TYR A 1 183 ? -0.624 -6.221 -1.908 1.00 95.88 183 TYR A N 1
ATOM 1456 C CA . TYR A 1 183 ? -1.605 -7.184 -2.395 1.00 95.88 183 TYR A CA 1
ATOM 1457 C C . TYR A 1 183 ? -2.945 -6.877 -1.743 1.00 95.88 183 TYR A C 1
ATOM 1459 O O . TYR A 1 183 ? -3.039 -6.808 -0.515 1.00 95.88 183 TYR A O 1
ATOM 1467 N N . GLY A 1 184 ? -3.981 -6.730 -2.560 1.00 94.19 184 GLY A N 1
ATOM 1468 C CA . GLY A 1 184 ? -5.338 -6.522 -2.084 1.00 94.19 184 GLY A CA 1
ATOM 1469 C C . GLY A 1 184 ? -6.329 -7.491 -2.707 1.00 94.19 184 GLY A C 1
ATOM 1470 O O . GLY A 1 184 ? -5.974 -8.400 -3.456 1.00 94.19 184 GLY A O 1
ATOM 1471 N N . THR A 1 185 ? -7.597 -7.287 -2.381 1.00 93.31 185 THR A N 1
ATOM 1472 C CA . THR A 1 185 ? -8.710 -8.147 -2.812 1.00 93.31 185 THR A CA 1
ATOM 1473 C C . THR A 1 185 ? -8.946 -8.163 -4.321 1.00 93.31 185 THR A C 1
ATOM 1475 O O . THR A 1 185 ? -9.520 -9.125 -4.831 1.00 93.31 185 THR A O 1
ATOM 1478 N N . THR A 1 186 ? -8.527 -7.121 -5.045 1.00 90.56 186 THR A N 1
ATOM 1479 C CA . THR A 1 186 ? -8.805 -6.993 -6.487 1.00 90.56 186 THR A CA 1
ATOM 1480 C C . THR A 1 186 ? -7.581 -7.195 -7.373 1.00 90.56 186 THR A C 1
ATOM 1482 O O . THR A 1 186 ? -7.708 -7.746 -8.465 1.00 90.56 186 THR A O 1
ATOM 1485 N N . THR A 1 187 ? -6.402 -6.761 -6.926 1.00 91.25 187 THR A N 1
ATOM 1486 C CA . THR A 1 187 ? -5.149 -6.858 -7.684 1.00 91.25 187 THR A CA 1
ATOM 1487 C C . THR A 1 187 ? -3.941 -6.686 -6.754 1.00 91.25 187 THR A C 1
ATOM 1489 O O . THR A 1 187 ? -4.074 -6.645 -5.531 1.00 91.25 187 THR A O 1
ATOM 1492 N N . MET A 1 188 ? -2.751 -6.585 -7.335 1.00 92.88 188 MET A N 1
ATOM 1493 C CA . MET A 1 188 ? -1.526 -6.182 -6.656 1.00 92.88 188 MET A CA 1
ATOM 1494 C C . MET A 1 188 ? -0.888 -4.989 -7.366 1.00 92.88 188 MET A C 1
ATOM 1496 O O . MET A 1 188 ? -1.075 -4.773 -8.570 1.00 92.88 188 MET A O 1
ATOM 1500 N N . THR A 1 189 ? -0.091 -4.226 -6.629 1.00 94.19 189 THR A N 1
ATOM 1501 C CA . THR A 1 189 ? 0.802 -3.243 -7.243 1.00 94.19 189 THR A CA 1
ATOM 1502 C C . THR A 1 189 ? 1.941 -3.963 -7.980 1.00 94.19 189 THR A C 1
ATOM 1504 O O . THR A 1 189 ? 2.272 -5.113 -7.652 1.00 94.19 189 THR A O 1
ATOM 1507 N N . PRO A 1 190 ? 2.612 -3.310 -8.945 1.00 92.81 190 PRO A N 1
ATOM 1508 C CA . PRO A 1 190 ? 3.963 -3.713 -9.324 1.00 92.81 190 PRO A CA 1
ATOM 1509 C C . PRO A 1 190 ? 4.905 -3.667 -8.108 1.00 92.81 190 PRO A C 1
ATOM 1511 O O . PRO A 1 190 ? 4.571 -3.122 -7.049 1.00 92.81 190 PRO A O 1
ATOM 1514 N N . LYS A 1 191 ? 6.110 -4.221 -8.270 1.00 93.81 191 LYS A N 1
ATOM 1515 C CA . LYS A 1 191 ? 7.210 -3.978 -7.333 1.00 93.81 191 LYS A CA 1
ATOM 1516 C C . LYS A 1 191 ? 7.595 -2.496 -7.421 1.00 93.81 191 LYS A C 1
ATOM 1518 O O . LYS A 1 191 ? 8.120 -2.068 -8.446 1.00 93.81 191 LYS A O 1
ATOM 1523 N N . ILE A 1 192 ? 7.322 -1.746 -6.360 1.00 95.19 192 ILE A N 1
ATOM 1524 C CA . ILE A 1 192 ? 7.622 -0.318 -6.239 1.00 95.19 192 ILE A CA 1
ATOM 1525 C C . ILE A 1 192 ? 8.939 -0.174 -5.491 1.00 95.19 192 ILE A C 1
ATOM 1527 O O . ILE A 1 192 ? 9.075 -0.701 -4.391 1.00 95.19 192 ILE A O 1
ATOM 1531 N N . PHE A 1 193 ? 9.900 0.543 -6.059 1.00 95.00 193 PHE A N 1
ATOM 1532 C CA . PHE A 1 193 ? 11.161 0.822 -5.379 1.00 95.00 193 PHE A CA 1
ATOM 1533 C C . PHE A 1 193 ? 11.049 2.089 -4.534 1.00 95.00 193 PHE A C 1
ATOM 1535 O O . PHE A 1 193 ? 10.535 3.109 -4.988 1.00 95.00 193 PHE A O 1
ATOM 1542 N N . LEU A 1 194 ? 11.520 2.005 -3.292 1.00 94.94 194 LEU A N 1
ATOM 1543 C CA . LEU A 1 194 ? 11.457 3.082 -2.313 1.00 94.94 194 LEU A CA 1
ATOM 1544 C C . LEU A 1 194 ? 12.784 3.844 -2.323 1.00 94.94 194 LEU A C 1
ATOM 1546 O O . LEU A 1 194 ? 13.808 3.308 -1.901 1.00 94.94 194 LEU A O 1
ATOM 1550 N N . GLU A 1 195 ? 12.765 5.085 -2.810 1.00 89.88 195 GLU A N 1
ATOM 1551 C CA . GLU A 1 195 ? 13.944 5.958 -2.857 1.00 89.88 195 GLU A CA 1
ATOM 1552 C C . GLU A 1 195 ? 13.938 6.925 -1.661 1.00 89.88 195 GLU A C 1
ATOM 1554 O O . GLU A 1 195 ? 13.177 7.896 -1.668 1.00 89.88 195 GLU A O 1
ATOM 1559 N N . PRO A 1 196 ? 14.712 6.649 -0.593 1.00 88.75 196 PRO A N 1
ATOM 1560 C CA . PRO A 1 196 ? 14.707 7.464 0.621 1.00 88.75 196 PRO A CA 1
ATOM 1561 C C . PRO A 1 196 ? 15.271 8.861 0.348 1.00 88.75 196 PRO A C 1
ATOM 1563 O O . PRO A 1 196 ? 16.161 9.035 -0.489 1.00 88.75 196 PRO A O 1
ATOM 1566 N N . GLN A 1 197 ? 14.814 9.863 1.103 1.00 81.25 197 GLN A N 1
ATOM 1567 C CA . GLN A 1 197 ? 15.224 11.257 0.871 1.00 81.25 197 GLN A CA 1
ATOM 1568 C C . GLN A 1 197 ? 16.724 11.462 1.107 1.00 81.25 197 GLN A C 1
ATOM 1570 O O . GLN A 1 197 ? 17.367 12.252 0.419 1.00 81.25 197 GLN A O 1
ATOM 1575 N N . ASN A 1 198 ? 17.292 10.718 2.058 1.00 78.62 198 ASN A N 1
ATOM 1576 C CA . ASN A 1 198 ? 18.707 10.784 2.423 1.00 78.62 198 ASN A CA 1
ATOM 1577 C C . ASN A 1 198 ? 19.551 9.687 1.746 1.00 78.62 198 ASN A C 1
ATOM 1579 O O . ASN A 1 198 ? 20.546 9.241 2.316 1.00 78.62 198 ASN A O 1
ATOM 1583 N N . ALA A 1 199 ? 19.151 9.243 0.548 1.00 80.00 199 ALA A N 1
ATOM 1584 C CA . ALA A 1 199 ? 19.827 8.262 -0.315 1.00 80.00 199 ALA A CA 1
ATOM 1585 C C . ALA A 1 199 ? 19.938 6.815 0.211 1.00 80.00 199 ALA A C 1
ATOM 1587 O O . ALA A 1 199 ? 20.062 5.894 -0.594 1.00 80.00 199 ALA A O 1
ATOM 1588 N N . SER A 1 200 ? 19.831 6.581 1.522 1.00 89.69 200 SER A N 1
ATOM 1589 C CA . SER A 1 200 ? 19.897 5.239 2.113 1.00 89.69 200 SER A CA 1
ATOM 1590 C C . SER A 1 200 ? 18.997 5.091 3.338 1.00 89.69 200 SER A C 1
ATOM 1592 O O . SER A 1 200 ? 18.739 6.047 4.068 1.00 89.69 200 SER A O 1
ATOM 1594 N N . PHE A 1 201 ? 18.586 3.853 3.613 1.00 94.19 201 PHE A N 1
ATOM 1595 C CA . PHE A 1 201 ? 17.959 3.486 4.882 1.00 94.19 201 PHE A CA 1
ATOM 1596 C C . PHE A 1 201 ? 19.050 3.347 5.947 1.00 94.19 201 PHE A C 1
ATOM 1598 O O . PHE A 1 201 ? 19.967 2.533 5.809 1.00 94.19 201 PHE A O 1
ATOM 1605 N N . THR A 1 202 ? 18.986 4.175 6.989 1.00 95.12 202 THR A N 1
ATOM 1606 C CA . THR A 1 202 ? 20.048 4.302 7.997 1.00 95.12 202 THR A CA 1
ATOM 1607 C C . THR A 1 202 ? 19.529 4.011 9.398 1.00 95.12 202 THR A C 1
ATOM 1609 O O . THR A 1 202 ? 18.331 3.879 9.635 1.00 95.12 202 THR A O 1
ATOM 1612 N N . LYS A 1 203 ? 20.451 3.864 10.348 1.00 96.44 203 LYS A N 1
ATOM 1613 C CA . LYS A 1 203 ? 20.136 3.587 11.748 1.00 96.44 203 LYS A CA 1
ATOM 1614 C C . LYS A 1 203 ? 19.123 4.571 12.328 1.00 96.44 203 LYS A C 1
ATOM 1616 O O . LYS A 1 203 ? 19.356 5.774 12.300 1.00 96.44 203 LYS A O 1
ATOM 1621 N N . ASP A 1 204 ? 18.064 4.019 12.926 1.00 96.38 204 ASP A N 1
ATOM 1622 C CA . ASP A 1 204 ? 16.984 4.768 13.586 1.00 96.38 204 ASP A CA 1
ATOM 1623 C C . ASP A 1 204 ? 16.326 5.829 12.678 1.00 96.38 204 ASP A C 1
ATOM 1625 O O . ASP A 1 204 ? 15.831 6.854 13.148 1.00 96.38 204 ASP A O 1
ATOM 1629 N N . SER A 1 205 ? 16.333 5.601 11.357 1.00 96.00 205 SER A N 1
ATOM 1630 C CA . SER A 1 205 ? 15.715 6.502 10.385 1.00 96.00 205 SER A CA 1
ATOM 1631 C C . SER A 1 205 ? 14.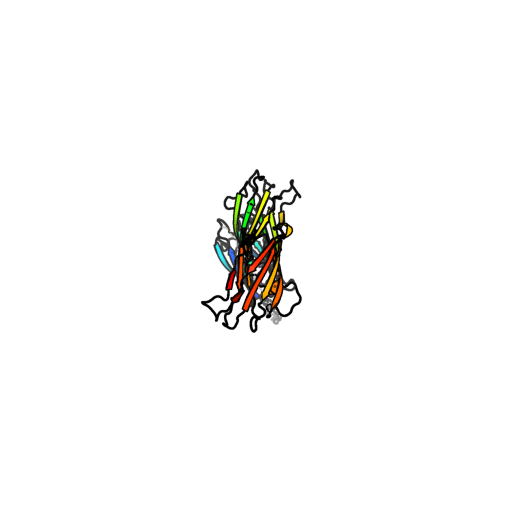249 6.154 10.133 1.00 96.00 205 SER A C 1
ATOM 1633 O O . SER A 1 205 ? 13.819 5.003 10.246 1.00 96.00 205 SER A O 1
ATOM 1635 N N . THR A 1 206 ? 13.470 7.175 9.781 1.00 96.81 206 THR A N 1
ATOM 1636 C CA . THR A 1 206 ? 12.074 7.052 9.350 1.00 96.81 206 THR A CA 1
ATOM 1637 C C . THR A 1 206 ? 11.936 7.722 7.993 1.00 96.81 206 THR A C 1
ATOM 1639 O O . THR A 1 206 ? 12.129 8.930 7.884 1.00 96.81 206 THR A O 1
ATOM 1642 N N . GLU A 1 207 ? 11.594 6.941 6.976 1.00 97.25 207 GLU A N 1
ATOM 1643 C CA . GLU A 1 207 ? 11.443 7.407 5.598 1.00 97.25 207 GLU A CA 1
ATOM 1644 C C . GLU A 1 207 ? 9.968 7.346 5.194 1.00 97.25 207 GLU A C 1
ATOM 1646 O O . GLU A 1 207 ? 9.263 6.399 5.553 1.00 97.25 207 GLU A O 1
ATOM 1651 N N . LYS A 1 208 ? 9.497 8.364 4.466 1.00 96.94 208 LYS A N 1
ATOM 1652 C CA . LYS A 1 208 ? 8.094 8.515 4.060 1.00 96.94 208 LYS A CA 1
ATOM 1653 C C . LYS A 1 208 ? 7.977 8.610 2.548 1.00 96.94 208 LYS A C 1
ATOM 1655 O O . LYS A 1 208 ? 8.743 9.340 1.922 1.00 96.94 208 LYS A O 1
ATOM 1660 N N . PHE A 1 209 ? 6.994 7.915 1.992 1.00 96.19 209 PHE A N 1
ATOM 1661 C CA . PHE A 1 209 ? 6.775 7.801 0.556 1.00 96.19 209 PHE A CA 1
ATOM 1662 C C . PHE A 1 209 ? 5.304 8.024 0.225 1.00 96.19 209 PHE A C 1
ATOM 1664 O O . PHE A 1 209 ? 4.432 7.403 0.830 1.00 96.19 209 PHE A O 1
ATOM 1671 N N . ASP A 1 210 ? 5.053 8.858 -0.779 1.00 95.19 210 ASP A N 1
ATOM 1672 C CA . ASP A 1 210 ? 3.739 9.033 -1.389 1.00 95.19 210 ASP A CA 1
ATOM 1673 C C . ASP A 1 210 ? 3.737 8.282 -2.720 1.00 95.19 210 ASP A C 1
ATOM 1675 O O . ASP A 1 210 ? 4.411 8.676 -3.672 1.00 95.19 210 ASP A O 1
ATOM 1679 N N . ILE A 1 211 ? 3.026 7.158 -2.773 1.00 94.12 211 ILE A N 1
ATOM 1680 C CA . ILE A 1 211 ? 3.075 6.230 -3.902 1.00 94.12 211 ILE A CA 1
ATOM 1681 C C . ILE A 1 211 ? 1.719 6.213 -4.595 1.00 94.12 211 ILE A C 1
ATOM 1683 O O . ILE A 1 211 ? 0.722 5.804 -4.004 1.00 94.12 211 ILE A O 1
ATOM 1687 N N . LEU A 1 212 ? 1.686 6.596 -5.869 1.00 93.25 212 LEU A N 1
ATOM 1688 C CA . LEU A 1 212 ? 0.525 6.383 -6.733 1.00 93.25 212 LEU A CA 1
ATOM 1689 C C . LEU A 1 212 ? 0.667 5.046 -7.456 1.00 93.25 212 LEU A C 1
ATOM 1691 O O . LEU A 1 212 ? 1.630 4.841 -8.194 1.00 93.25 212 LEU A O 1
ATOM 1695 N N . SER A 1 213 ? -0.268 4.124 -7.245 1.00 94.50 213 SER A N 1
ATOM 1696 C CA . SER A 1 213 ? -0.249 2.819 -7.910 1.00 94.50 213 SER A CA 1
ATOM 1697 C C . SER A 1 213 ? -1.646 2.241 -8.105 1.00 94.50 213 SER A C 1
ATOM 1699 O O . SER A 1 213 ? -2.631 2.872 -7.743 1.00 94.50 213 SER A O 1
ATOM 1701 N N . ASN A 1 214 ? -1.735 1.044 -8.685 1.00 92.38 214 ASN A N 1
ATOM 1702 C CA . ASN A 1 214 ? -3.002 0.345 -8.900 1.00 92.38 214 ASN A CA 1
ATOM 1703 C C . ASN A 1 214 ? -3.823 0.297 -7.599 1.00 92.38 214 ASN A C 1
ATOM 1705 O O . ASN A 1 214 ? -3.291 -0.132 -6.577 1.00 92.38 214 ASN A O 1
ATOM 1709 N N . ASP A 1 215 ? -5.110 0.661 -7.648 1.00 92.75 215 ASP A N 1
ATOM 1710 C CA . ASP A 1 215 ? -6.029 0.427 -6.527 1.00 92.75 215 ASP A CA 1
ATOM 1711 C C . ASP A 1 215 ? -6.219 -1.079 -6.304 1.00 92.75 215 ASP A C 1
ATOM 1713 O O . ASP A 1 215 ? -6.928 -1.756 -7.056 1.00 92.75 215 ASP A O 1
ATOM 1717 N N . VAL A 1 216 ? -5.590 -1.597 -5.248 1.00 92.94 216 VAL A N 1
ATOM 1718 C CA . VAL A 1 216 ? -5.655 -3.015 -4.880 1.00 92.94 216 VAL A CA 1
ATOM 1719 C C . VAL A 1 216 ? -6.966 -3.420 -4.193 1.00 92.94 216 VAL A C 1
ATOM 1721 O O . VAL A 1 216 ? -7.235 -4.619 -4.072 1.00 92.94 216 VAL A O 1
ATOM 1724 N N . GLY A 1 217 ? -7.831 -2.471 -3.821 1.00 92.31 217 GLY A N 1
ATOM 1725 C CA . GLY A 1 217 ? -8.956 -2.702 -2.912 1.00 92.31 217 GLY A CA 1
ATOM 1726 C C . GLY A 1 217 ? -8.492 -2.815 -1.456 1.00 92.31 217 GLY A C 1
ATOM 1727 O O . GLY A 1 217 ? -7.480 -2.229 -1.085 1.00 92.31 217 GLY A O 1
ATOM 1728 N N . GLU A 1 218 ? -9.219 -3.581 -0.636 1.00 91.38 218 GLU A N 1
ATOM 1729 C CA . GLU A 1 218 ? -8.818 -3.875 0.753 1.00 91.38 218 GLU A CA 1
ATOM 1730 C C . GLU A 1 218 ? -7.451 -4.574 0.790 1.00 91.38 218 GLU A C 1
ATOM 1732 O O . GLU A 1 218 ? -7.249 -5.579 0.094 1.00 91.38 218 GLU A O 1
ATOM 1737 N N . ILE A 1 219 ? -6.524 -4.042 1.592 1.00 94.62 219 ILE A N 1
ATOM 1738 C CA . ILE A 1 219 ? -5.159 -4.556 1.713 1.00 94.62 219 ILE A CA 1
ATOM 1739 C C . ILE A 1 219 ? -5.165 -5.888 2.471 1.00 94.62 219 ILE A C 1
ATOM 1741 O O . ILE A 1 219 ? -5.538 -5.963 3.639 1.00 94.62 219 ILE A O 1
ATOM 1745 N N . GLN A 1 220 ? -4.677 -6.945 1.820 1.00 94.19 220 GLN A N 1
ATOM 1746 C CA . GLN A 1 220 ? -4.568 -8.285 2.407 1.00 94.19 220 GLN A CA 1
ATOM 1747 C C . GLN A 1 220 ? -3.185 -8.555 3.000 1.00 94.19 220 GLN A C 1
ATOM 1749 O O . GLN A 1 220 ? -3.062 -9.242 4.017 1.00 94.19 220 GLN A O 1
ATOM 1754 N N . LYS A 1 221 ? -2.137 -8.062 2.332 1.00 96.88 221 LYS A N 1
ATOM 1755 C CA . LYS A 1 221 ? -0.745 -8.174 2.773 1.00 96.88 221 LYS A CA 1
ATOM 1756 C C . LYS A 1 221 ? 0.158 -7.204 2.022 1.00 96.88 221 LYS A C 1
ATOM 1758 O O . LYS A 1 221 ? -0.158 -6.774 0.910 1.00 96.88 221 LYS A O 1
ATOM 1763 N N . ILE A 1 222 ? 1.340 -6.965 2.576 1.00 98.25 222 ILE A N 1
ATOM 1764 C CA . ILE A 1 222 ? 2.442 -6.314 1.870 1.00 98.25 222 ILE A CA 1
ATOM 1765 C C . ILE A 1 222 ? 3.698 -7.176 1.882 1.00 98.25 222 ILE A C 1
ATOM 1767 O O . ILE A 1 222 ? 3.940 -7.946 2.806 1.00 98.25 222 ILE A O 1
ATOM 1771 N N . VAL A 1 223 ? 4.517 -7.034 0.849 1.00 98.56 223 VAL A N 1
ATOM 1772 C CA . VAL A 1 223 ? 5.855 -7.618 0.776 1.00 98.56 223 VAL A CA 1
ATOM 1773 C C . VAL A 1 223 ? 6.850 -6.475 0.712 1.00 98.56 223 VAL A C 1
ATOM 1775 O O . VAL A 1 223 ? 6.774 -5.648 -0.192 1.00 98.56 223 VAL A O 1
ATOM 1778 N N . ILE A 1 224 ? 7.780 -6.434 1.659 1.00 98.62 224 ILE A N 1
ATOM 1779 C CA . ILE A 1 224 ? 8.853 -5.438 1.707 1.00 98.62 224 ILE A CA 1
ATOM 1780 C C . ILE A 1 224 ? 10.200 -6.146 1.802 1.00 98.62 224 ILE A C 1
ATOM 1782 O O . ILE A 1 224 ? 10.338 -7.144 2.514 1.00 98.62 224 ILE A O 1
ATOM 1786 N N . GLY A 1 225 ? 11.188 -5.657 1.061 1.00 97.94 225 GLY A N 1
ATOM 1787 C CA . GLY A 1 225 ? 12.514 -6.262 1.018 1.00 97.94 225 GLY A CA 1
ATOM 1788 C C . GLY A 1 225 ? 13.516 -5.439 0.230 1.00 97.94 225 GLY A C 1
ATOM 1789 O O . GLY A 1 225 ? 13.218 -4.321 -0.175 1.00 97.94 225 GLY A O 1
ATOM 1790 N N . HIS A 1 226 ? 14.701 -5.995 0.002 1.00 96.94 226 HIS A N 1
ATOM 1791 C CA . HIS A 1 226 ? 15.745 -5.370 -0.807 1.00 96.94 226 HIS A CA 1
ATOM 1792 C C . HIS A 1 226 ? 16.342 -6.353 -1.826 1.00 96.94 226 HIS A C 1
ATOM 1794 O O . HIS A 1 226 ? 16.241 -7.569 -1.660 1.00 96.94 226 HIS A O 1
ATOM 1800 N N . GLU A 1 227 ? 16.920 -5.834 -2.914 1.00 94.81 227 GLU A N 1
ATOM 1801 C CA . GLU A 1 227 ? 17.418 -6.660 -4.035 1.00 94.81 227 GLU A CA 1
ATOM 1802 C C . GLU A 1 227 ? 18.703 -7.448 -3.721 1.00 94.81 227 GLU A C 1
ATOM 1804 O O . GLU A 1 227 ? 19.009 -8.419 -4.408 1.00 94.81 227 GLU A O 1
ATOM 1809 N N . GLY A 1 228 ? 19.463 -7.051 -2.698 1.00 93.50 228 GLY A N 1
ATOM 1810 C CA . GLY A 1 228 ? 20.717 -7.706 -2.303 1.00 93.50 228 GLY A CA 1
ATOM 1811 C C . GLY A 1 228 ? 21.868 -7.507 -3.291 1.00 93.50 228 GLY A C 1
ATOM 1812 O O . GLY A 1 228 ? 22.811 -8.292 -3.305 1.00 93.50 228 GLY A O 1
ATOM 1813 N N . ASN A 1 229 ? 21.785 -6.491 -4.152 1.00 89.56 229 ASN A N 1
ATOM 1814 C CA . ASN A 1 229 ? 22.816 -6.176 -5.144 1.00 89.56 229 ASN A CA 1
ATOM 1815 C C . ASN A 1 229 ? 23.841 -5.132 -4.652 1.00 89.56 229 ASN A C 1
ATOM 1817 O O . ASN A 1 229 ? 24.775 -4.808 -5.386 1.00 89.56 229 ASN A O 1
ATOM 1821 N N . GLY A 1 230 ? 23.679 -4.641 -3.420 1.00 87.06 230 GLY A N 1
ATOM 1822 C CA . GLY A 1 230 ? 24.647 -3.811 -2.706 1.00 87.06 230 GLY A CA 1
ATOM 1823 C C . GLY A 1 230 ? 25.713 -4.623 -1.958 1.00 87.06 230 GLY A C 1
ATOM 1824 O O . GLY A 1 230 ? 25.685 -5.857 -1.909 1.00 87.06 230 GLY A O 1
ATOM 1825 N N . THR A 1 231 ? 26.676 -3.923 -1.361 1.00 90.06 231 THR A N 1
ATOM 1826 C CA . THR A 1 231 ? 27.705 -4.528 -0.501 1.00 90.06 231 THR A CA 1
ATOM 1827 C C . THR A 1 231 ? 27.188 -4.792 0.913 1.00 90.06 231 THR A C 1
ATOM 1829 O O . THR A 1 231 ? 27.576 -5.785 1.536 1.00 90.06 231 THR A O 1
ATOM 1832 N N . VAL A 1 232 ? 26.254 -3.965 1.388 1.00 90.81 232 VAL A N 1
ATOM 1833 C CA . VAL A 1 232 ? 25.575 -4.101 2.676 1.00 90.81 232 VAL A CA 1
ATOM 1834 C C . VAL A 1 232 ? 24.295 -4.902 2.465 1.00 90.81 232 VAL A C 1
ATOM 1836 O O . VAL A 1 232 ? 23.341 -4.456 1.833 1.00 90.81 232 VAL A O 1
ATOM 1839 N N . ASN A 1 233 ? 24.274 -6.116 3.012 1.00 89.25 233 ASN A N 1
ATOM 1840 C CA . ASN A 1 233 ? 23.155 -7.052 2.864 1.00 89.25 233 ASN A CA 1
ATOM 1841 C C . ASN A 1 233 ? 22.306 -7.198 4.128 1.00 89.25 233 ASN A C 1
ATOM 1843 O O . ASN A 1 233 ? 21.369 -7.986 4.131 1.00 89.25 233 ASN A O 1
ATOM 1847 N N . ASP A 1 234 ? 22.635 -6.467 5.190 1.00 95.94 234 ASP A N 1
ATOM 1848 C CA . ASP A 1 234 ? 21.919 -6.518 6.455 1.00 95.94 234 ASP A CA 1
ATOM 1849 C C . ASP A 1 234 ? 21.033 -5.288 6.599 1.00 95.94 234 ASP A C 1
ATOM 1851 O O . ASP A 1 234 ? 21.546 -4.178 6.749 1.00 95.94 234 ASP A O 1
ATOM 1855 N N . TRP A 1 235 ? 19.717 -5.481 6.629 1.00 97.69 235 TRP A N 1
ATOM 1856 C CA . TRP A 1 235 ? 18.771 -4.415 6.932 1.00 97.69 235 TRP A CA 1
ATOM 1857 C C . TRP A 1 235 ? 17.848 -4.796 8.083 1.00 97.69 235 TRP A C 1
ATOM 1859 O O . TRP A 1 235 ? 17.110 -5.773 8.005 1.00 97.69 235 TRP A O 1
ATOM 1869 N N . TYR A 1 236 ? 17.865 -4.026 9.166 1.00 98.25 236 TYR A N 1
ATOM 1870 C CA . TYR A 1 236 ? 16.963 -4.226 10.289 1.00 98.25 236 TYR A CA 1
ATOM 1871 C C . TYR A 1 236 ? 15.706 -3.365 10.148 1.00 98.25 236 TYR A C 1
ATOM 1873 O O . TYR A 1 236 ? 15.697 -2.167 10.458 1.00 98.25 236 TYR A O 1
ATOM 1881 N N . LEU A 1 237 ? 14.624 -4.004 9.711 1.00 98.38 237 LEU A N 1
ATOM 1882 C CA . LEU A 1 237 ? 13.321 -3.381 9.541 1.00 98.38 237 LEU A CA 1
ATOM 1883 C C . LEU A 1 237 ? 12.559 -3.396 10.872 1.00 98.38 237 LEU A C 1
ATOM 1885 O O . LEU A 1 237 ? 12.254 -4.456 11.421 1.00 98.38 237 LEU A O 1
ATOM 1889 N N . LYS A 1 238 ? 12.234 -2.209 11.395 1.00 98.44 238 LYS A N 1
ATOM 1890 C CA . LYS A 1 238 ? 11.546 -2.048 12.683 1.00 98.44 238 LYS A CA 1
ATOM 1891 C C . LYS A 1 238 ? 10.034 -2.034 12.509 1.00 98.44 238 LYS A C 1
ATOM 1893 O O . LYS A 1 238 ? 9.373 -2.902 13.069 1.00 98.44 238 LYS A O 1
ATOM 1898 N N . ASN A 1 239 ? 9.501 -1.085 11.740 1.00 98.06 239 ASN A N 1
ATOM 1899 C CA . ASN A 1 239 ? 8.063 -0.932 11.504 1.00 98.06 239 ASN A CA 1
ATOM 1900 C C . ASN A 1 239 ? 7.788 -0.526 10.053 1.00 98.06 239 ASN A C 1
ATOM 1902 O O . ASN A 1 239 ? 8.604 0.161 9.436 1.00 98.06 239 ASN A O 1
ATOM 1906 N N . VAL A 1 240 ? 6.601 -0.879 9.561 1.00 98.44 240 VAL A N 1
ATOM 1907 C CA . VAL A 1 240 ? 6.041 -0.340 8.316 1.00 98.44 240 VAL A CA 1
ATOM 1908 C C . VAL A 1 240 ? 4.632 0.157 8.601 1.00 98.44 240 VAL A C 1
ATOM 1910 O O . VAL A 1 240 ? 3.815 -0.588 9.134 1.00 98.44 240 VAL A O 1
ATOM 1913 N N . THR A 1 241 ? 4.341 1.405 8.255 1.00 97.94 241 THR A N 1
ATOM 1914 C CA . THR A 1 241 ? 2.978 1.944 8.281 1.00 97.94 241 THR A CA 1
ATOM 1915 C C . THR A 1 241 ? 2.525 2.160 6.850 1.00 97.94 241 THR A C 1
ATOM 1917 O O . THR A 1 241 ? 3.229 2.805 6.078 1.00 97.94 241 THR A O 1
ATOM 1920 N N . LEU A 1 242 ? 1.363 1.623 6.505 1.00 97.75 242 LEU A N 1
ATOM 1921 C CA . LEU A 1 242 ? 0.708 1.828 5.223 1.00 97.75 242 LEU A CA 1
ATOM 1922 C C . LEU A 1 242 ? -0.624 2.523 5.475 1.00 97.75 242 LEU A C 1
ATOM 1924 O O . LEU A 1 242 ? -1.444 2.026 6.243 1.00 97.75 242 LEU A O 1
ATOM 1928 N N . GLN A 1 243 ? -0.832 3.666 4.839 1.00 95.25 243 GLN A N 1
ATOM 1929 C CA . GLN A 1 243 ? -2.059 4.439 4.942 1.00 95.25 243 GLN A CA 1
ATOM 1930 C C . GLN A 1 243 ? -2.641 4.676 3.549 1.00 95.25 243 GLN A C 1
ATOM 1932 O O . GLN A 1 243 ? -1.930 5.037 2.612 1.00 95.25 243 GLN A O 1
ATOM 1937 N N . THR A 1 244 ? -3.948 4.474 3.430 1.00 93.06 244 THR A N 1
ATOM 1938 C CA . THR A 1 244 ? -4.762 4.842 2.268 1.00 93.06 244 THR A CA 1
ATOM 1939 C C . THR A 1 244 ? -5.769 5.918 2.681 1.00 93.06 244 THR A C 1
ATOM 1941 O O . THR A 1 244 ? -5.775 6.395 3.818 1.00 93.06 244 THR A O 1
ATOM 1944 N N . SER A 1 245 ? -6.670 6.301 1.775 1.00 85.75 245 SER A N 1
ATOM 1945 C CA . SER A 1 245 ? -7.797 7.174 2.119 1.00 85.75 245 SER A CA 1
ATOM 1946 C C . SER A 1 245 ? -8.823 6.527 3.060 1.00 85.75 245 SER A C 1
ATOM 1948 O O . SER A 1 245 ? -9.644 7.245 3.626 1.00 85.75 245 SER A O 1
ATOM 1950 N N . THR A 1 246 ? -8.828 5.195 3.188 1.00 80.88 246 THR A N 1
ATOM 1951 C CA . THR A 1 246 ? -9.868 4.440 3.909 1.00 80.88 246 THR A CA 1
ATOM 1952 C C . THR A 1 246 ? -9.349 3.648 5.102 1.00 80.88 246 THR A C 1
ATOM 1954 O O . THR A 1 246 ? -10.119 3.405 6.025 1.00 80.88 246 THR A O 1
ATOM 1957 N N . GLU A 1 247 ? -8.081 3.240 5.107 1.00 84.62 247 GLU A N 1
ATOM 1958 C CA . GLU A 1 247 ? -7.505 2.405 6.164 1.00 84.62 247 GLU A CA 1
ATOM 1959 C C . GLU A 1 247 ? -6.056 2.793 6.490 1.00 84.62 247 GLU A C 1
ATOM 1961 O O . GLU A 1 247 ? -5.341 3.363 5.664 1.00 84.62 247 GLU A O 1
ATOM 1966 N N . GLN A 1 248 ? -5.618 2.467 7.707 1.00 89.75 248 GLN A N 1
ATOM 1967 C CA . GLN A 1 248 ? -4.228 2.567 8.142 1.00 89.75 248 GLN A CA 1
ATOM 1968 C C . GLN A 1 248 ? -3.825 1.254 8.811 1.00 89.75 248 GLN A C 1
ATOM 1970 O O . GLN A 1 248 ? -4.493 0.792 9.728 1.00 89.75 248 GLN A O 1
ATOM 1975 N N . GLN A 1 249 ? -2.716 0.672 8.366 1.00 93.56 249 GLN A N 1
ATOM 1976 C CA . GLN A 1 249 ? -2.176 -0.584 8.875 1.00 93.56 249 GLN A CA 1
ATOM 1977 C C . GLN A 1 249 ? -0.744 -0.358 9.365 1.00 93.56 249 GLN A C 1
ATOM 1979 O O . GLN A 1 249 ? 0.104 0.151 8.627 1.00 93.56 249 GLN A O 1
ATOM 1984 N N . LYS A 1 250 ? -0.463 -0.718 10.623 1.00 95.19 250 LYS A N 1
ATOM 1985 C CA . LYS A 1 250 ? 0.846 -0.526 11.261 1.00 95.19 250 LYS A CA 1
ATOM 1986 C C . LYS A 1 250 ? 1.469 -1.865 11.640 1.00 95.19 250 LYS A C 1
ATOM 1988 O O . LYS A 1 250 ? 1.159 -2.449 12.675 1.00 95.19 250 LYS A O 1
ATOM 1993 N N . TYR A 1 251 ? 2.401 -2.313 10.815 1.00 97.56 251 TYR A N 1
ATOM 1994 C CA . TYR A 1 251 ? 3.106 -3.573 10.979 1.00 97.56 251 TYR A CA 1
ATOM 1995 C C . TYR A 1 251 ? 4.315 -3.412 11.906 1.00 97.56 251 TYR A C 1
ATOM 1997 O O . TYR A 1 251 ? 5.228 -2.629 11.618 1.00 97.56 251 TYR A O 1
ATOM 2005 N N . THR A 1 252 ? 4.349 -4.176 13.004 1.00 96.94 252 THR A N 1
ATOM 2006 C CA . THR A 1 252 ? 5.519 -4.245 13.899 1.00 96.94 252 THR A CA 1
ATOM 2007 C C . THR A 1 252 ? 6.406 -5.412 13.484 1.00 96.94 252 THR A C 1
ATOM 2009 O O . THR A 1 252 ? 6.065 -6.559 13.746 1.00 96.94 252 THR A O 1
ATOM 2012 N N . VAL A 1 253 ? 7.544 -5.124 12.846 1.00 97.06 253 VAL A N 1
ATOM 2013 C CA . VAL A 1 253 ? 8.377 -6.142 12.183 1.00 97.06 253 VAL A CA 1
ATOM 2014 C C . VAL A 1 253 ? 9.535 -6.608 13.068 1.00 97.06 253 VAL A C 1
ATOM 2016 O O . VAL A 1 253 ? 9.610 -7.783 13.411 1.00 97.06 253 VAL A O 1
ATOM 2019 N N . LYS A 1 254 ? 10.425 -5.686 13.464 1.00 97.25 254 LYS A N 1
ATOM 2020 C CA . LYS A 1 254 ? 11.615 -5.938 14.308 1.00 97.25 254 LYS A CA 1
ATOM 2021 C C . LYS A 1 254 ? 12.424 -7.169 13.870 1.00 97.25 254 LYS A C 1
ATOM 2023 O O . LYS A 1 254 ? 12.614 -8.106 14.645 1.00 97.25 254 LYS A O 1
ATOM 2028 N N . LYS A 1 255 ? 12.873 -7.166 12.614 1.00 97.44 255 LYS A N 1
ATOM 2029 C CA . LYS A 1 255 ? 13.540 -8.314 11.988 1.00 97.44 255 LYS A CA 1
ATOM 2030 C C . LYS A 1 255 ? 14.674 -7.884 11.060 1.00 97.44 255 LYS A C 1
ATOM 2032 O O . LYS A 1 255 ? 14.562 -6.873 10.366 1.00 97.44 255 LYS A O 1
ATOM 2037 N N . TRP A 1 256 ? 15.733 -8.686 11.007 1.00 98.25 256 TRP A N 1
ATOM 2038 C CA . TRP A 1 256 ? 16.762 -8.612 9.977 1.00 98.25 256 TRP A CA 1
ATOM 2039 C C . TRP A 1 256 ? 16.254 -9.198 8.659 1.00 98.25 256 TRP A C 1
ATOM 2041 O O . TRP A 1 256 ? 15.940 -10.383 8.563 1.00 98.25 256 TRP A O 1
ATOM 2051 N N . LEU A 1 257 ? 16.228 -8.361 7.628 1.00 98.06 257 LEU A N 1
ATOM 2052 C CA . LEU A 1 257 ? 16.191 -8.771 6.234 1.00 98.06 257 LEU A CA 1
ATOM 2053 C C . LEU A 1 257 ? 17.649 -8.871 5.783 1.00 98.06 257 LEU A C 1
ATOM 2055 O O . LEU A 1 257 ? 18.339 -7.863 5.652 1.00 98.06 257 LEU A O 1
ATOM 2059 N N . SER A 1 258 ? 18.158 -10.097 5.728 1.00 96.75 258 SER A N 1
ATOM 2060 C CA . SER A 1 258 ? 19.587 -10.391 5.595 1.00 96.75 258 SER A CA 1
ATOM 2061 C C . SER A 1 258 ? 19.800 -11.780 5.015 1.00 96.75 258 SER A C 1
ATOM 2063 O O . SER A 1 258 ? 18.946 -12.648 5.149 1.00 96.75 258 SER A O 1
ATOM 2065 N N . ASN A 1 259 ? 20.949 -12.013 4.383 1.00 94.62 259 ASN A N 1
ATOM 2066 C CA . ASN A 1 259 ? 21.383 -13.339 3.937 1.00 94.62 259 ASN A CA 1
ATOM 2067 C C . ASN A 1 259 ? 22.119 -14.141 5.030 1.00 94.62 259 ASN A C 1
ATOM 2069 O O . ASN A 1 259 ? 22.365 -15.330 4.843 1.00 94.62 259 ASN A O 1
ATOM 2073 N N . THR A 1 260 ? 22.482 -13.517 6.156 1.00 94.56 260 THR A N 1
ATOM 2074 C CA . THR A 1 260 ? 23.251 -14.158 7.241 1.00 94.56 260 THR A CA 1
ATOM 2075 C C . THR A 1 260 ? 22.558 -14.137 8.603 1.00 94.56 260 THR A C 1
ATOM 2077 O O . THR A 1 260 ? 22.953 -14.898 9.488 1.00 94.56 260 THR A O 1
ATOM 2080 N N . LYS A 1 261 ? 21.528 -13.304 8.786 1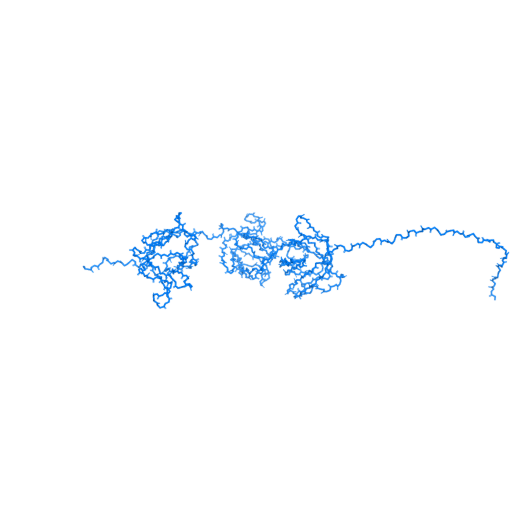.00 95.81 261 LYS A N 1
ATOM 2081 C CA . LYS A 1 261 ? 20.793 -13.135 10.051 1.00 95.81 261 LYS A CA 1
ATOM 2082 C C . LYS A 1 261 ? 19.340 -13.604 9.940 1.00 95.81 261 LYS A C 1
ATOM 2084 O O . LYS A 1 261 ? 18.814 -13.770 8.841 1.00 95.81 261 LYS A O 1
ATOM 2089 N N . ASP A 1 262 ? 18.712 -13.818 11.096 1.00 96.25 262 ASP A N 1
ATOM 2090 C CA . ASP A 1 262 ? 17.339 -14.311 11.261 1.00 96.25 262 ASP A CA 1
ATOM 2091 C C . ASP A 1 262 ? 17.007 -15.502 10.346 1.00 96.25 262 ASP A C 1
ATOM 2093 O O . ASP A 1 262 ? 17.625 -16.561 10.468 1.00 96.25 262 ASP A O 1
ATOM 2097 N N . ASP A 1 263 ? 16.034 -15.363 9.444 1.00 96.75 263 ASP A N 1
ATOM 2098 C CA . ASP A 1 263 ? 15.599 -16.437 8.547 1.00 96.75 263 ASP A CA 1
ATOM 2099 C C . ASP A 1 263 ? 16.304 -16.431 7.185 1.00 96.75 263 ASP A C 1
ATOM 2101 O O . ASP A 1 263 ? 15.884 -17.159 6.284 1.00 96.75 263 ASP A O 1
ATOM 2105 N N . GLN A 1 264 ? 17.379 -15.647 7.047 1.00 96.50 264 GLN A N 1
ATOM 2106 C CA . GLN A 1 264 ? 18.219 -15.562 5.850 1.00 96.50 264 GLN A CA 1
ATOM 2107 C C . GLN A 1 264 ? 17.437 -15.149 4.589 1.00 96.50 264 GLN A C 1
ATOM 2109 O O . GLN A 1 264 ? 17.741 -15.584 3.474 1.00 96.50 264 GLN A O 1
ATOM 2114 N N . LYS A 1 265 ? 16.402 -14.319 4.762 1.00 97.56 265 LYS A N 1
ATOM 2115 C CA . LYS A 1 265 ? 15.619 -13.736 3.669 1.00 97.56 265 LYS A CA 1
ATOM 2116 C C . LYS A 1 265 ? 15.829 -12.233 3.604 1.00 97.56 265 LYS A C 1
ATOM 2118 O O . LYS A 1 265 ? 15.813 -11.549 4.618 1.00 97.56 265 LYS A O 1
ATOM 2123 N N . LEU A 1 266 ? 15.913 -11.709 2.383 1.00 97.50 266 LEU A N 1
ATOM 2124 C CA . LEU A 1 266 ? 16.020 -10.267 2.110 1.00 97.50 266 LEU A CA 1
ATOM 2125 C C . LEU A 1 266 ? 14.655 -9.564 2.051 1.00 97.50 266 LEU A C 1
ATOM 2127 O O . LEU A 1 266 ? 14.561 -8.402 1.663 1.00 97.50 266 LEU A O 1
ATOM 2131 N N . PHE A 1 267 ? 13.581 -10.283 2.375 1.00 98.31 267 PHE A N 1
ATOM 2132 C CA . PHE A 1 267 ? 12.217 -9.782 2.330 1.00 98.31 267 PHE A CA 1
ATOM 2133 C C . PHE A 1 267 ? 11.360 -10.429 3.414 1.00 98.31 267 PHE A C 1
ATOM 2135 O O . PHE A 1 267 ? 11.660 -11.518 3.914 1.00 98.31 267 PHE A O 1
ATOM 2142 N N . VAL A 1 268 ? 10.255 -9.770 3.735 1.00 98.50 268 VAL A N 1
ATOM 2143 C CA . VAL A 1 268 ? 9.222 -10.283 4.628 1.00 98.50 268 VAL A CA 1
ATOM 2144 C C . VAL A 1 268 ? 7.844 -10.035 4.026 1.00 98.50 268 VAL A C 1
ATOM 2146 O O . VAL A 1 268 ? 7.592 -9.003 3.405 1.00 98.50 268 VAL A O 1
ATOM 2149 N N . GLU A 1 269 ? 6.961 -11.015 4.199 1.00 98.31 269 GLU A N 1
ATOM 2150 C CA . GLU A 1 269 ? 5.538 -10.892 3.909 1.00 98.31 269 GLU A CA 1
ATOM 2151 C C . GLU A 1 269 ? 4.810 -10.506 5.199 1.00 98.31 269 GLU A C 1
ATOM 2153 O O . GLU A 1 269 ? 4.819 -11.264 6.170 1.00 98.31 269 GLU A O 1
ATOM 2158 N N . LEU A 1 270 ? 4.212 -9.317 5.204 1.00 97.88 270 LEU A N 1
ATOM 2159 C CA . LEU A 1 270 ? 3.479 -8.743 6.323 1.00 97.88 270 LEU A CA 1
ATOM 2160 C C . LEU A 1 270 ? 1.984 -8.876 6.040 1.00 97.88 270 LEU A C 1
ATOM 2162 O O . LEU A 1 270 ? 1.422 -8.177 5.199 1.00 97.88 270 LEU A O 1
ATOM 2166 N N . ASN A 1 271 ? 1.364 -9.833 6.716 1.00 95.62 271 ASN A N 1
ATOM 2167 C CA . ASN A 1 271 ? -0.073 -10.078 6.722 1.00 95.62 271 ASN A CA 1
ATOM 2168 C C . ASN A 1 271 ? -0.670 -9.603 8.067 1.00 95.62 271 ASN A C 1
ATOM 2170 O O . ASN A 1 271 ? -0.001 -8.948 8.870 1.00 95.62 271 ASN A O 1
ATOM 2174 N N . ARG A 1 272 ? -1.914 -9.992 8.351 1.00 91.06 272 ARG A N 1
ATOM 2175 C CA . ARG A 1 272 ? -2.606 -9.669 9.606 1.00 91.06 272 ARG A CA 1
ATOM 2176 C C . ARG A 1 272 ? -1.878 -10.111 10.881 1.00 91.06 272 ARG A C 1
ATOM 2178 O O . ARG A 1 272 ? -2.062 -9.472 11.908 1.00 91.06 272 ARG A O 1
ATOM 2185 N N . ASP A 1 273 ? -1.041 -11.144 10.828 1.00 92.81 273 ASP A N 1
ATOM 2186 C CA . ASP A 1 273 ? -0.310 -11.640 12.003 1.00 92.81 273 ASP A CA 1
ATOM 2187 C C . ASP A 1 273 ? 0.727 -10.623 12.520 1.00 92.81 273 ASP A C 1
ATOM 2189 O O . ASP A 1 273 ? 1.187 -10.718 13.655 1.00 92.81 273 ASP A O 1
ATOM 2193 N N . TRP A 1 274 ? 1.091 -9.643 11.688 1.00 94.88 274 TRP A N 1
ATOM 2194 C CA . TRP A 1 274 ? 2.023 -8.560 12.016 1.00 94.88 274 TRP A CA 1
ATOM 2195 C C . TRP A 1 274 ? 1.323 -7.281 12.496 1.00 94.88 274 TRP A C 1
ATOM 2197 O O . TRP A 1 274 ? 1.999 -6.297 12.821 1.00 94.88 274 TRP A O 1
ATOM 2207 N N . LEU A 1 275 ? -0.012 -7.277 12.499 1.00 92.62 275 LEU A N 1
ATOM 2208 C CA . LEU A 1 275 ? -0.841 -6.188 13.003 1.00 92.62 275 LEU A CA 1
ATOM 2209 C C . LEU A 1 275 ? -1.162 -6.399 14.490 1.00 92.62 275 LEU A C 1
ATOM 2211 O O . LEU A 1 275 ? -1.050 -7.520 14.998 1.00 92.62 275 LEU A O 1
ATOM 2215 N N . PRO A 1 276 ? -1.560 -5.337 15.211 1.00 88.81 276 PRO A N 1
ATOM 2216 C CA . PRO A 1 276 ? -2.098 -5.482 16.555 1.00 88.81 276 PRO A CA 1
ATOM 2217 C C . PRO A 1 276 ? -3.261 -6.493 16.591 1.00 88.81 276 PRO A C 1
ATOM 2219 O O . PRO A 1 276 ? -4.049 -6.573 15.642 1.00 88.81 276 PRO A O 1
ATOM 2222 N N . PRO A 1 277 ? -3.393 -7.281 17.672 1.00 88.94 277 PRO A N 1
ATOM 2223 C CA . PRO A 1 277 ? -4.534 -8.169 17.827 1.00 88.94 277 PRO A CA 1
ATOM 2224 C C . PRO A 1 277 ? -5.831 -7.357 17.864 1.00 88.94 277 PRO A C 1
ATOM 2226 O O . PRO A 1 277 ? -5.881 -6.273 18.447 1.00 88.94 277 PRO A O 1
ATOM 2229 N N . LEU A 1 278 ? -6.889 -7.901 17.259 1.00 91.19 278 LEU A N 1
ATOM 2230 C CA . LEU A 1 278 ? -8.215 -7.314 17.406 1.00 91.19 278 LEU A CA 1
ATOM 2231 C C . LEU A 1 278 ? -8.847 -7.770 18.716 1.00 91.19 278 LEU A C 1
ATOM 2233 O O . LEU A 1 278 ? -8.842 -8.957 19.043 1.00 91.19 278 LEU A O 1
ATOM 2237 N N . GLU A 1 279 ? -9.470 -6.823 19.390 1.00 94.06 279 GLU A N 1
ATOM 2238 C CA . GLU A 1 279 ? -10.327 -7.024 20.539 1.00 94.06 279 GLU A CA 1
ATOM 2239 C C . GLU A 1 279 ? -11.799 -7.109 20.118 1.00 94.06 279 GLU A C 1
ATOM 2241 O O . GLU A 1 279 ? -12.201 -6.652 19.041 1.00 94.06 279 GLU A O 1
ATOM 2246 N N . ILE A 1 280 ? -12.616 -7.713 20.984 1.00 94.69 280 ILE A N 1
ATOM 2247 C CA . ILE A 1 280 ? -14.060 -7.845 20.784 1.00 94.69 280 ILE A CA 1
ATOM 2248 C C . ILE A 1 280 ? -14.794 -6.842 21.674 1.00 94.69 280 ILE A C 1
ATOM 2250 O O . ILE A 1 280 ? -14.680 -6.878 22.900 1.00 94.69 280 ILE A O 1
ATOM 2254 N N . TYR A 1 281 ? -15.616 -6.009 21.046 1.00 96.69 281 TYR A N 1
ATOM 2255 C CA . TYR A 1 281 ? -16.553 -5.099 21.689 1.00 96.69 281 TYR A CA 1
ATOM 2256 C C . TYR A 1 281 ? -17.955 -5.692 21.532 1.00 96.69 281 TYR A C 1
ATOM 2258 O O . TYR A 1 281 ? -18.504 -5.733 20.428 1.00 96.69 281 TYR A O 1
ATOM 2266 N N . SER A 1 282 ? -18.518 -6.208 22.626 1.00 96.19 282 SER A N 1
ATOM 2267 C CA . SER A 1 282 ? -19.898 -6.709 22.635 1.00 96.19 282 SER A CA 1
ATOM 2268 C C . SER A 1 282 ? -20.832 -5.555 22.964 1.00 96.19 282 SER A C 1
ATOM 2270 O O . SER A 1 282 ? -20.841 -5.079 24.100 1.00 96.19 282 SER A O 1
ATOM 2272 N N . VAL A 1 283 ? -21.595 -5.102 21.976 1.00 96.69 283 VAL A N 1
ATOM 2273 C CA . VAL A 1 283 ? -22.509 -3.965 22.110 1.00 96.69 283 VAL A CA 1
ATOM 2274 C C . VAL A 1 283 ? -23.931 -4.484 22.242 1.00 96.69 283 VAL A C 1
ATOM 2276 O O . VAL A 1 283 ? -24.371 -5.315 21.452 1.00 96.69 283 VAL A O 1
ATOM 2279 N N . THR A 1 284 ? -24.653 -3.989 23.236 1.00 95.69 284 THR A N 1
ATOM 2280 C CA . THR A 1 284 ? -26.069 -4.274 23.460 1.00 95.69 284 THR A CA 1
ATOM 2281 C C . THR A 1 284 ? -26.834 -2.966 23.421 1.00 95.69 284 THR A C 1
ATOM 2283 O O . THR A 1 284 ? -26.452 -2.014 24.091 1.00 95.69 284 THR A O 1
ATOM 2286 N N . ILE A 1 285 ? -27.896 -2.900 22.626 1.00 95.12 285 ILE A N 1
ATOM 2287 C CA . ILE A 1 285 ? -28.699 -1.687 22.461 1.00 95.12 285 ILE A CA 1
ATOM 2288 C C . ILE A 1 285 ? -30.141 -2.000 22.808 1.00 95.12 285 ILE A C 1
ATOM 2290 O O . ILE A 1 285 ? -30.714 -2.951 22.272 1.00 95.12 285 ILE A O 1
ATOM 2294 N N . GLN A 1 286 ? -30.723 -1.179 23.677 1.00 93.81 286 GLN A N 1
ATOM 2295 C CA . GLN A 1 286 ? -32.120 -1.280 24.065 1.00 93.81 286 GLN A CA 1
ATOM 2296 C C . GLN A 1 286 ? -32.931 -0.152 23.426 1.00 93.81 286 GLN A C 1
ATOM 2298 O O . GLN A 1 286 ? -32.657 1.036 23.616 1.00 93.81 286 GLN A O 1
ATOM 2303 N N . THR A 1 287 ? -33.950 -0.540 22.662 1.00 91.56 287 THR A N 1
ATOM 2304 C CA . THR A 1 287 ? -34.976 0.384 22.166 1.00 91.56 287 THR A CA 1
ATOM 2305 C C . THR A 1 287 ? -36.118 0.429 23.170 1.00 91.56 287 THR A C 1
ATOM 2307 O O . THR A 1 287 ? -36.594 -0.620 23.604 1.00 91.56 287 THR A O 1
ATOM 2310 N N . ALA A 1 288 ? -36.582 1.629 23.518 1.00 88.19 288 ALA A N 1
ATOM 2311 C CA . ALA A 1 288 ? -37.605 1.786 24.544 1.00 88.19 288 ALA A CA 1
ATOM 2312 C C . ALA A 1 288 ? -38.911 1.057 24.190 1.00 88.19 288 ALA A C 1
ATOM 2314 O O . ALA A 1 288 ? -39.375 1.098 23.044 1.00 88.19 288 ALA A O 1
ATOM 2315 N N . ASP A 1 289 ? -39.542 0.442 25.191 1.00 86.38 289 ASP A N 1
ATOM 2316 C CA . ASP A 1 289 ? -40.856 -0.201 25.064 1.00 86.38 289 ASP A CA 1
ATOM 2317 C C . ASP A 1 289 ? -42.004 0.819 25.174 1.00 86.38 289 ASP A C 1
ATOM 2319 O O . ASP A 1 289 ? -42.799 0.836 26.115 1.00 86.38 289 ASP A O 1
ATOM 2323 N N . VAL A 1 290 ? -42.063 1.732 24.204 1.00 78.88 290 VAL A N 1
ATOM 2324 C CA . VAL A 1 290 ? -43.145 2.711 24.033 1.00 78.88 290 VAL A CA 1
ATOM 2325 C C . VAL A 1 290 ? -43.620 2.645 22.580 1.00 78.88 290 VAL A C 1
ATOM 2327 O O . VAL A 1 290 ? -42.853 2.309 21.689 1.00 78.88 290 VAL A O 1
ATOM 2330 N N . GLN A 1 291 ? -44.895 2.929 22.305 1.00 73.62 291 GLN A N 1
ATOM 2331 C CA . GLN A 1 291 ? -45.405 2.867 20.930 1.00 73.62 291 GLN A CA 1
ATOM 2332 C C . GLN A 1 291 ? -44.644 3.808 19.980 1.00 73.62 291 GLN A C 1
ATOM 2334 O O . GLN A 1 291 ? -44.369 4.951 20.341 1.00 73.62 291 GLN A O 1
ATOM 2339 N N . GLN A 1 292 ? -44.405 3.339 18.747 1.00 72.00 292 GLN A N 1
ATOM 2340 C CA . GLN A 1 292 ? -43.760 4.089 17.652 1.00 72.00 292 GLN A CA 1
ATOM 2341 C C . GLN A 1 292 ? -42.304 4.494 17.933 1.00 72.00 292 GLN A C 1
ATOM 2343 O O . GLN A 1 292 ? -41.857 5.551 17.495 1.00 72.00 292 GLN A O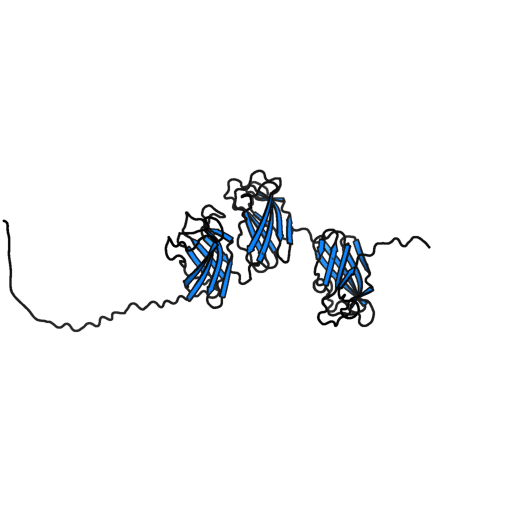 1
ATOM 2348 N N . THR A 1 293 ? -41.576 3.677 18.693 1.00 64.56 293 THR A N 1
ATOM 2349 C CA . THR A 1 293 ? -40.151 3.883 18.982 1.00 64.56 293 THR A CA 1
ATOM 2350 C C . THR A 1 293 ? -39.226 3.117 18.050 1.00 64.56 293 THR A C 1
ATOM 2352 O O . THR A 1 293 ? -38.018 3.239 18.208 1.00 64.56 293 THR A O 1
ATOM 2355 N N . ASP A 1 294 ? -39.758 2.315 17.128 1.00 74.19 294 ASP A N 1
ATOM 2356 C CA . ASP A 1 294 ? -39.009 1.455 16.221 1.00 74.19 294 ASP A CA 1
ATOM 2357 C C . ASP A 1 294 ? -38.402 2.213 15.033 1.00 74.19 294 ASP A C 1
ATOM 2359 O O . ASP A 1 294 ? -38.890 3.260 14.610 1.00 74.19 294 ASP A O 1
ATOM 2363 N N . THR A 1 295 ? -37.334 1.659 14.455 1.00 70.81 295 THR A N 1
ATOM 2364 C CA . THR A 1 295 ? -36.720 2.199 13.235 1.00 70.81 295 THR A CA 1
ATOM 2365 C C . THR A 1 295 ? -36.363 1.102 12.237 1.00 70.81 295 THR A C 1
ATOM 2367 O O . THR A 1 295 ? -36.098 -0.045 12.597 1.00 70.81 295 THR A O 1
ATOM 2370 N N . ILE A 1 296 ? -36.389 1.465 10.955 1.00 71.94 296 ILE A N 1
ATOM 2371 C CA . ILE A 1 296 ? -35.925 0.644 9.826 1.00 71.94 296 ILE A CA 1
ATOM 2372 C C . ILE A 1 296 ? -34.650 1.215 9.193 1.00 71.94 296 ILE A C 1
ATOM 2374 O O . ILE A 1 296 ? -34.157 0.665 8.209 1.00 71.94 296 ILE A O 1
ATOM 2378 N N . GLU A 1 297 ? -34.150 2.327 9.736 1.00 78.56 297 GLU A N 1
ATOM 2379 C CA . GLU A 1 297 ? -32.972 3.011 9.225 1.00 78.56 297 GLU A CA 1
ATOM 2380 C C . GLU A 1 297 ? -31.680 2.302 9.609 1.00 78.56 297 GLU A C 1
ATOM 2382 O O . GLU A 1 297 ? -31.601 1.522 10.564 1.00 78.56 297 GLU A O 1
ATOM 2387 N N . ASN A 1 298 ? -30.635 2.602 8.846 1.00 83.56 298 ASN A N 1
ATOM 2388 C CA . ASN A 1 298 ? -29.307 2.106 9.145 1.00 83.56 298 ASN A CA 1
ATOM 2389 C C . ASN A 1 298 ? -28.703 2.935 10.283 1.00 83.56 298 ASN A C 1
ATOM 2391 O O . ASN A 1 298 ? -28.245 4.053 10.063 1.00 83.56 298 ASN A O 1
ATOM 2395 N N . ILE A 1 299 ? -28.719 2.381 11.496 1.00 88.69 299 ILE A N 1
ATOM 2396 C CA . ILE A 1 299 ? -28.083 3.016 12.650 1.00 88.69 299 ILE A CA 1
ATOM 2397 C C . ILE A 1 299 ? -26.564 2.894 12.537 1.00 88.69 299 ILE A C 1
ATOM 2399 O O . ILE A 1 299 ? -26.020 1.802 12.335 1.00 88.69 299 ILE A O 1
ATOM 2403 N N . GLU A 1 300 ? -25.900 4.028 12.714 1.00 92.38 300 GLU A N 1
ATOM 2404 C CA . GLU A 1 300 ? -24.456 4.169 12.760 1.00 92.38 300 GLU A CA 1
ATOM 2405 C C . GLU A 1 300 ? -23.990 4.510 14.178 1.00 92.38 300 GLU A C 1
ATOM 2407 O O . GLU A 1 300 ? -24.653 5.240 14.923 1.00 92.38 300 GLU A O 1
ATOM 2412 N N . MET A 1 301 ? -22.828 3.978 14.553 1.00 94.12 301 MET A N 1
ATOM 2413 C CA . MET A 1 301 ? -22.190 4.227 15.841 1.00 94.12 301 MET A CA 1
ATOM 2414 C C . MET A 1 301 ? -20.699 4.549 15.673 1.00 94.12 301 MET A C 1
ATOM 2416 O O . MET A 1 301 ? -20.000 3.951 14.859 1.00 94.12 301 MET A O 1
ATOM 2420 N N . THR A 1 302 ? -20.191 5.447 16.507 1.00 95.75 302 THR A N 1
ATOM 2421 C CA . THR A 1 302 ? -18.763 5.677 16.730 1.00 95.75 302 THR A CA 1
ATOM 2422 C C . THR A 1 302 ? -18.470 5.456 18.210 1.00 95.75 302 THR A C 1
ATOM 2424 O O . THR A 1 302 ? -19.136 6.039 19.065 1.00 95.75 302 THR A O 1
ATOM 2427 N N . ILE A 1 303 ? -17.473 4.634 18.529 1.00 96.94 303 ILE A N 1
ATOM 2428 C CA . ILE A 1 303 ? -17.018 4.388 19.904 1.00 96.94 303 ILE A CA 1
ATOM 2429 C C . ILE A 1 303 ? -15.706 5.146 20.095 1.00 96.94 303 ILE A C 1
ATOM 2431 O O . ILE A 1 303 ? -14.739 4.883 19.383 1.00 96.94 303 ILE A O 1
ATOM 2435 N N . HIS A 1 304 ? -15.661 6.084 21.039 1.00 96.50 304 HIS A N 1
ATOM 2436 C CA . HIS A 1 304 ? -14.467 6.877 21.344 1.00 96.50 304 HIS A CA 1
ATOM 2437 C C . HIS A 1 304 ? -13.780 6.313 22.584 1.00 96.50 304 HIS A C 1
ATOM 2439 O O . HIS A 1 304 ? -14.433 6.092 23.607 1.00 96.50 304 HIS A O 1
ATOM 2445 N N . GLY A 1 305 ? -12.470 6.113 22.501 1.00 95.81 305 GLY A N 1
ATOM 2446 C CA . GLY A 1 305 ? -11.646 5.650 23.608 1.00 95.81 305 GLY A CA 1
ATOM 2447 C C . GLY A 1 305 ? -10.390 6.494 23.796 1.00 95.81 305 GLY A C 1
ATOM 2448 O O . GLY A 1 305 ? -10.054 7.345 22.971 1.00 95.81 305 GLY A O 1
ATOM 2449 N N . SER A 1 306 ? -9.678 6.250 24.892 1.00 94.94 306 SER A N 1
ATOM 2450 C CA . SER A 1 306 ? -8.511 7.050 25.284 1.00 94.94 306 SER A 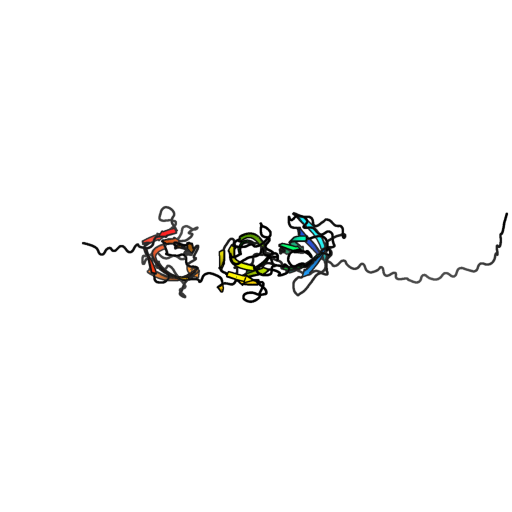CA 1
ATOM 2451 C C . SER A 1 306 ? -7.326 6.981 24.306 1.00 94.94 306 SER A C 1
ATOM 2453 O O . SER A 1 306 ? -6.500 7.894 24.280 1.00 94.94 306 SER A O 1
ATOM 2455 N N . ASN A 1 307 ? -7.253 5.940 23.468 1.00 91.69 307 ASN A N 1
ATOM 2456 C CA . ASN A 1 307 ? -6.204 5.740 22.460 1.00 91.69 307 ASN A CA 1
ATOM 2457 C C . ASN A 1 307 ? -6.705 5.867 21.010 1.00 91.69 307 ASN A C 1
ATOM 2459 O O . ASN A 1 307 ? -5.933 5.627 20.081 1.00 91.69 307 ASN A O 1
ATOM 2463 N N . GLY A 1 308 ? -7.969 6.231 20.779 1.00 91.25 308 GLY A N 1
ATOM 2464 C CA . GLY A 1 308 ? -8.507 6.342 19.425 1.00 91.25 308 GLY A CA 1
ATOM 2465 C C . GLY A 1 308 ? -10.023 6.234 19.353 1.00 91.25 308 GLY A C 1
ATOM 2466 O O . GLY A 1 308 ? -10.740 6.534 20.300 1.00 91.25 308 GLY A O 1
ATOM 2467 N N . LYS A 1 309 ? -10.535 5.815 18.197 1.00 93.56 309 LYS A N 1
ATOM 2468 C CA . LYS A 1 309 ? -11.968 5.585 18.002 1.00 93.56 309 LYS A CA 1
ATOM 2469 C C . LYS A 1 309 ? -12.219 4.466 17.006 1.00 93.56 309 LYS A C 1
ATOM 2471 O O . LYS A 1 309 ? -11.434 4.265 16.083 1.00 93.56 309 LYS A O 1
ATOM 2476 N N . ILE A 1 310 ? -13.356 3.806 17.165 1.00 93.62 310 ILE A N 1
ATOM 2477 C CA . ILE A 1 310 ? -13.946 2.938 16.154 1.00 93.62 310 ILE A CA 1
ATOM 2478 C C . ILE A 1 310 ? -15.030 3.755 15.464 1.00 93.62 310 ILE A C 1
ATOM 2480 O O . ILE A 1 310 ? -16.027 4.088 16.098 1.00 93.62 310 ILE A O 1
ATOM 2484 N N . ASP A 1 311 ? -14.817 4.126 14.206 1.00 88.56 311 ASP A N 1
ATOM 2485 C CA . ASP A 1 311 ? -15.675 5.079 13.500 1.00 88.56 311 ASP A CA 1
ATOM 2486 C C . ASP A 1 311 ? -16.609 4.398 12.494 1.00 88.56 311 ASP A C 1
ATOM 2488 O O . ASP A 1 311 ? -16.250 3.370 11.922 1.00 88.56 311 ASP A O 1
ATOM 2492 N N . LYS A 1 312 ? -17.774 5.013 12.246 1.00 82.62 312 LYS A N 1
ATOM 2493 C CA . LYS A 1 312 ? -18.734 4.629 11.192 1.00 82.62 312 LYS A CA 1
ATOM 2494 C C . LYS A 1 312 ? -19.163 3.155 11.222 1.00 82.62 312 LYS A C 1
ATOM 2496 O O . LYS A 1 312 ? -19.210 2.485 10.191 1.00 82.62 312 LYS A O 1
ATOM 2501 N N . LEU A 1 313 ? -19.482 2.638 12.406 1.00 89.69 313 LEU A N 1
ATOM 2502 C CA . LEU A 1 313 ? -19.994 1.280 12.573 1.00 89.69 313 LEU A CA 1
ATOM 2503 C C . LEU A 1 313 ? -21.447 1.212 12.128 1.00 89.69 313 LEU A C 1
ATOM 2505 O O . LEU A 1 313 ? -22.344 1.637 12.857 1.00 89.69 313 LEU A O 1
ATOM 2509 N N . LEU A 1 314 ? -21.681 0.628 10.961 1.00 89.75 314 LEU A N 1
ATOM 2510 C CA . LEU A 1 314 ? -23.022 0.332 10.487 1.00 89.75 314 LEU A CA 1
ATOM 2511 C C . LEU A 1 314 ? -23.546 -0.907 11.222 1.00 89.75 314 LEU A C 1
ATOM 2513 O O . LEU A 1 314 ? -23.186 -2.037 10.901 1.00 89.75 314 LEU A O 1
ATOM 2517 N N . LEU A 1 315 ? -24.380 -0.715 12.246 1.00 89.62 315 LEU A N 1
ATOM 2518 C CA . LEU A 1 315 ? -24.663 -1.766 13.235 1.00 89.62 315 LEU A CA 1
ATOM 2519 C C . LEU A 1 315 ? -25.282 -3.038 12.640 1.00 89.62 315 LEU A C 1
ATOM 2521 O O . LEU A 1 315 ? -25.008 -4.139 13.115 1.00 89.62 315 LEU A O 1
ATOM 2525 N N . LYS A 1 316 ? -26.066 -2.917 11.565 1.00 88.12 316 LYS A N 1
ATOM 2526 C CA . LYS A 1 316 ? -26.630 -4.078 10.854 1.00 88.12 316 LYS A CA 1
ATOM 2527 C C . LYS A 1 316 ? -25.571 -5.061 10.333 1.00 88.12 316 LYS A C 1
ATOM 2529 O O . LYS A 1 316 ? -25.880 -6.242 10.209 1.00 88.12 316 LYS A O 1
ATOM 2534 N N . ASP A 1 317 ? -24.344 -4.605 10.078 1.00 87.25 317 ASP A N 1
ATOM 2535 C CA . ASP A 1 317 ? -23.252 -5.437 9.558 1.00 87.25 317 ASP A CA 1
ATOM 2536 C C . ASP A 1 317 ? -22.549 -6.231 10.678 1.00 87.25 317 ASP A C 1
ATOM 2538 O O . ASP A 1 317 ? -21.746 -7.125 10.411 1.00 87.25 317 ASP A O 1
ATOM 2542 N N . HIS A 1 318 ? -22.877 -5.936 11.941 1.00 87.25 318 HIS A N 1
ATOM 2543 C CA . HIS A 1 318 ? -22.243 -6.496 13.138 1.00 87.25 318 HIS A CA 1
ATOM 2544 C C . HIS A 1 318 ? -23.209 -7.291 14.024 1.00 87.25 318 HIS A C 1
ATOM 2546 O O . HIS A 1 318 ? -22.885 -7.602 15.171 1.00 87.25 318 HIS A O 1
ATOM 2552 N N . ILE A 1 319 ? -24.410 -7.604 13.534 1.00 88.06 319 ILE A N 1
ATOM 2553 C CA . ILE A 1 319 ? -25.428 -8.298 14.323 1.00 88.06 319 ILE A CA 1
ATOM 2554 C C . ILE A 1 319 ? -24.976 -9.717 14.692 1.00 88.06 319 ILE A C 1
ATOM 2556 O O . ILE A 1 319 ? -24.510 -10.490 13.858 1.00 88.06 319 ILE A O 1
ATOM 2560 N N . LYS A 1 320 ? -25.143 -10.084 15.963 1.00 84.38 320 LYS A N 1
ATOM 2561 C CA . LYS A 1 320 ? -24.751 -11.405 16.478 1.00 84.38 320 LYS A CA 1
ATOM 2562 C C . LYS A 1 320 ? -25.814 -12.491 16.252 1.00 84.38 320 LYS A C 1
ATOM 2564 O O . LYS A 1 320 ? -25.545 -13.675 16.434 1.00 84.38 320 LYS A O 1
ATOM 2569 N N . SER A 1 321 ? -27.037 -12.097 15.898 1.00 74.81 321 SER A N 1
ATOM 2570 C CA . SER A 1 321 ? -28.202 -12.984 15.779 1.00 74.81 321 SER A CA 1
ATOM 2571 C C . SER A 1 321 ? -28.803 -12.954 14.375 1.00 74.81 321 SER A C 1
ATOM 2573 O O . SER A 1 321 ? -28.767 -11.918 13.722 1.00 74.81 321 SER A O 1
ATOM 2575 N N . ASP A 1 322 ? -29.464 -14.038 13.955 1.00 69.44 322 ASP A N 1
ATOM 2576 C CA . ASP A 1 322 ? -30.195 -14.126 12.674 1.00 69.44 322 ASP A CA 1
ATOM 2577 C C . ASP A 1 322 ? -31.510 -13.310 12.655 1.00 69.44 322 ASP A C 1
ATOM 2579 O O . ASP A 1 322 ? -32.433 -13.586 11.879 1.00 69.44 322 ASP A O 1
ATOM 2583 N N . LYS A 1 323 ? -31.660 -12.320 13.546 1.00 71.31 323 LYS A N 1
ATOM 2584 C CA . LYS A 1 323 ? -32.853 -11.473 13.588 1.00 71.31 323 LYS A CA 1
ATOM 2585 C C . LYS A 1 323 ? -32.970 -10.694 12.276 1.00 71.31 323 LYS A C 1
ATOM 2587 O O . LYS A 1 323 ? -32.100 -9.912 11.918 1.00 71.31 323 LYS A O 1
ATOM 2592 N N . GLN A 1 324 ? -34.110 -10.841 11.602 1.00 68.69 324 GLN A N 1
ATOM 2593 C CA . GLN A 1 324 ? -34.426 -10.082 10.383 1.00 68.69 324 GLN A CA 1
ATOM 2594 C C . GLN A 1 324 ? -34.825 -8.624 10.657 1.00 68.69 324 GLN A C 1
ATOM 2596 O O . GLN A 1 324 ? -34.886 -7.822 9.729 1.00 68.69 324 GLN A O 1
ATOM 2601 N N . LYS A 1 325 ? -35.154 -8.289 11.911 1.00 78.25 325 LYS A N 1
ATOM 2602 C CA . LYS A 1 325 ? -35.560 -6.948 12.340 1.00 78.25 325 LYS A CA 1
ATOM 2603 C C . LYS A 1 325 ? -34.839 -6.577 13.629 1.00 78.25 325 LYS A C 1
ATOM 2605 O O . LYS A 1 325 ? -34.936 -7.308 14.614 1.00 78.25 325 LYS A O 1
ATOM 2610 N N . ILE A 1 326 ? -34.170 -5.435 13.598 1.00 85.12 326 ILE A N 1
ATOM 2611 C CA . ILE A 1 326 ? -33.458 -4.807 14.715 1.00 85.12 326 ILE A CA 1
ATOM 2612 C C . ILE A 1 326 ? -34.136 -3.489 15.085 1.00 85.12 326 ILE A C 1
ATOM 2614 O O . ILE A 1 326 ? -34.982 -3.001 14.333 1.00 85.12 326 ILE A O 1
ATOM 2618 N N . PHE A 1 327 ? -33.813 -2.962 16.263 1.00 87.50 327 PHE A N 1
ATOM 2619 C CA . PHE A 1 327 ? -34.305 -1.693 16.804 1.00 87.50 327 PHE A CA 1
ATOM 2620 C C . PHE A 1 327 ? -35.833 -1.593 16.822 1.00 87.50 327 PHE A C 1
ATOM 2622 O O . PHE A 1 327 ? -36.416 -0.560 16.497 1.00 87.50 327 PHE A O 1
ATOM 2629 N N . GLN A 1 328 ? -36.498 -2.704 17.141 1.00 87.25 328 GLN A N 1
ATOM 2630 C CA . GLN A 1 328 ? -37.949 -2.719 17.311 1.00 87.25 328 GLN A CA 1
ATOM 2631 C C . GLN A 1 328 ? -38.304 -2.255 18.722 1.00 87.25 328 GLN A C 1
ATOM 2633 O O . GLN A 1 328 ? -37.504 -2.401 19.644 1.00 87.25 328 GLN A O 1
ATOM 2638 N N . GLN A 1 329 ? -39.519 -1.745 18.899 1.00 87.50 329 GLN A N 1
ATOM 2639 C CA . GLN A 1 329 ? -40.045 -1.368 20.207 1.00 87.50 329 GLN A CA 1
ATOM 2640 C C . GLN A 1 329 ? -39.769 -2.456 21.263 1.00 87.50 329 GLN A C 1
ATOM 2642 O O . GLN A 1 329 ? -40.135 -3.617 21.070 1.00 87.50 329 GLN A O 1
ATOM 2647 N N . GLY A 1 330 ? -39.129 -2.065 22.370 1.00 85.81 330 GLY A N 1
ATOM 2648 C CA . GLY A 1 330 ? -38.809 -2.943 23.500 1.00 85.81 330 GLY A CA 1
ATOM 2649 C C . GLY A 1 330 ? -37.724 -3.991 23.234 1.00 85.81 330 GLY A C 1
ATOM 2650 O O . GLY A 1 330 ? -37.433 -4.801 24.116 1.00 85.81 330 GLY A O 1
ATOM 2651 N N . ASN A 1 331 ? -37.125 -4.019 22.039 1.00 89.50 331 ASN A N 1
ATOM 2652 C CA . ASN A 1 331 ? -36.099 -5.001 21.721 1.00 89.50 331 ASN A CA 1
ATOM 2653 C C . ASN A 1 331 ? -34.741 -4.624 22.306 1.00 89.50 331 ASN A C 1
ATOM 2655 O O . ASN A 1 331 ? -34.314 -3.468 22.301 1.00 89.50 331 ASN A O 1
ATOM 2659 N N . LEU A 1 332 ? -34.042 -5.682 22.705 1.00 91.12 332 LEU A N 1
ATOM 2660 C CA . LEU A 1 332 ? -32.625 -5.693 23.010 1.00 91.12 332 LEU A CA 1
ATOM 2661 C C . LEU A 1 332 ? -31.884 -6.389 21.863 1.00 91.12 332 LEU A C 1
ATOM 2663 O O . LEU A 1 332 ? -32.175 -7.549 21.534 1.00 91.12 332 LEU A O 1
ATOM 2667 N N . ASP A 1 333 ? -30.963 -5.669 21.234 1.00 93.00 333 ASP A N 1
ATOM 2668 C CA . ASP A 1 333 ? -30.201 -6.128 20.075 1.00 93.00 333 ASP A CA 1
ATOM 2669 C C . ASP A 1 333 ? -28.704 -6.184 20.395 1.00 93.00 333 ASP A C 1
ATOM 2671 O O . ASP A 1 333 ? -28.147 -5.259 20.983 1.00 93.00 333 ASP A O 1
ATOM 2675 N N . GLU A 1 334 ? -28.069 -7.301 20.027 1.00 93.88 334 GLU A N 1
ATOM 2676 C CA . GLU A 1 334 ? -26.668 -7.605 20.330 1.00 93.88 334 GLU A CA 1
ATOM 2677 C C . GLU A 1 334 ? -25.804 -7.569 19.065 1.00 93.88 334 GLU A C 1
ATOM 2679 O O . GLU A 1 334 ? -26.134 -8.186 18.043 1.00 93.88 334 GLU A O 1
ATOM 2684 N N . PHE A 1 335 ? -24.648 -6.921 19.179 1.00 94.38 335 PHE A N 1
ATOM 2685 C CA . PHE A 1 335 ? -23.667 -6.748 18.116 1.00 94.38 335 PHE A CA 1
ATOM 2686 C C . PHE A 1 335 ? -22.270 -7.165 18.589 1.00 94.38 335 PHE A C 1
ATOM 2688 O O . PHE A 1 335 ? -21.909 -6.976 19.754 1.00 94.38 335 PHE A O 1
ATOM 2695 N N . GLU A 1 336 ? -21.474 -7.722 17.678 1.00 94.81 336 GLU A N 1
ATOM 2696 C CA . GLU A 1 336 ? -20.075 -8.083 17.911 1.00 94.81 336 GLU A CA 1
ATOM 2697 C C . GLU A 1 336 ? -19.172 -7.294 16.960 1.00 94.81 336 GLU A C 1
ATOM 2699 O O . GLU A 1 336 ? -19.164 -7.511 15.746 1.00 94.81 336 GLU A O 1
ATOM 2704 N N . ILE A 1 337 ? -18.387 -6.379 17.522 1.00 94.88 337 ILE A N 1
ATOM 2705 C CA . ILE A 1 337 ? -17.477 -5.523 16.762 1.00 94.88 337 ILE A CA 1
ATOM 2706 C C . ILE A 1 337 ? -16.049 -5.972 17.053 1.00 94.88 337 ILE A C 1
ATOM 2708 O O . ILE A 1 337 ? -15.652 -6.086 18.212 1.00 94.88 337 ILE A O 1
ATOM 2712 N N . LYS A 1 338 ? -15.272 -6.229 15.998 1.00 92.38 338 LYS A N 1
ATOM 2713 C CA . LYS A 1 338 ? -13.853 -6.593 16.092 1.00 92.38 338 LYS A CA 1
ATOM 2714 C C . LYS A 1 338 ? -13.006 -5.418 15.642 1.00 92.38 338 LYS A C 1
ATOM 2716 O O . LYS A 1 338 ? -13.096 -5.035 14.479 1.00 92.38 338 LYS A O 1
ATOM 2721 N N . ASN A 1 339 ? -12.193 -4.866 16.537 1.00 92.19 339 ASN A N 1
ATOM 2722 C CA . ASN A 1 339 ? -11.291 -3.760 16.215 1.00 92.19 339 ASN A CA 1
ATOM 2723 C C . ASN A 1 339 ? -10.056 -3.756 17.125 1.00 92.19 339 ASN A C 1
ATOM 2725 O O . ASN A 1 339 ? -10.031 -4.463 18.124 1.00 92.19 339 ASN A O 1
ATOM 2729 N N . GLU A 1 340 ? -9.029 -2.990 16.770 1.00 91.69 340 GLU A N 1
ATOM 2730 C CA . GLU A 1 340 ? -7.863 -2.746 17.613 1.00 91.69 340 GLU A CA 1
ATOM 2731 C C . GLU A 1 340 ? -8.270 -2.092 18.945 1.00 91.69 340 GLU A C 1
ATOM 2733 O O . GLU A 1 340 ? -9.314 -1.446 19.057 1.00 91.69 340 GLU A O 1
ATOM 2738 N N . ASP A 1 341 ? -7.421 -2.259 19.959 1.00 93.50 341 ASP A N 1
ATOM 2739 C CA . ASP A 1 341 ? -7.606 -1.689 21.293 1.00 93.50 341 ASP A CA 1
ATOM 2740 C C . ASP A 1 341 ? -7.616 -0.148 21.259 1.00 93.50 341 ASP A C 1
ATOM 2742 O O . ASP A 1 341 ? -6.570 0.494 21.145 1.00 93.50 341 ASP A O 1
ATOM 2746 N N . ILE A 1 342 ? -8.801 0.451 21.414 1.00 94.25 342 ILE A N 1
ATOM 2747 C CA . ILE A 1 342 ? -8.968 1.913 21.503 1.00 94.25 342 ILE A CA 1
ATOM 2748 C C . ILE A 1 342 ? -8.731 2.497 22.906 1.00 94.25 342 ILE A C 1
ATOM 2750 O O . ILE A 1 342 ? -8.963 3.686 23.117 1.00 94.25 34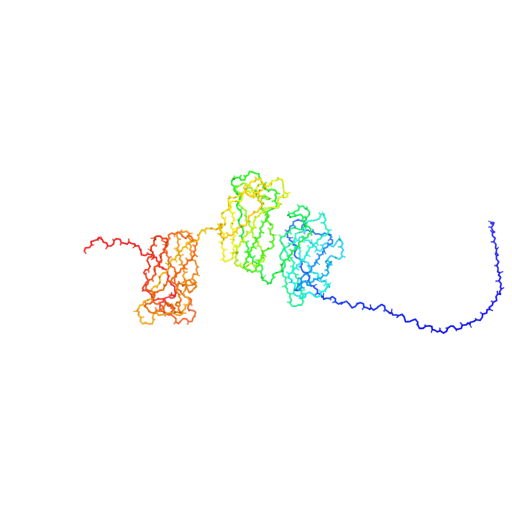2 ILE A O 1
ATOM 2754 N N . GLY A 1 343 ? -8.270 1.701 23.870 1.00 94.12 343 GLY A N 1
ATOM 2755 C CA . GLY A 1 343 ? -8.167 2.087 25.276 1.00 94.12 343 GLY A CA 1
ATOM 2756 C C . GLY A 1 343 ? -9.511 2.061 26.010 1.00 94.12 343 GLY A C 1
ATOM 2757 O O . GLY A 1 343 ? -10.460 1.398 25.589 1.00 94.12 343 GLY A O 1
ATOM 2758 N N . ASP A 1 344 ? -9.577 2.773 27.135 1.00 94.50 344 ASP A N 1
ATOM 2759 C CA . ASP A 1 344 ? -10.800 2.901 27.931 1.00 94.50 344 ASP A CA 1
ATOM 2760 C C . ASP A 1 344 ? -11.871 3.643 27.131 1.00 94.50 344 ASP A C 1
ATOM 2762 O O . ASP A 1 344 ? -11.583 4.686 26.546 1.00 94.50 344 ASP A O 1
ATOM 2766 N N . ILE A 1 345 ? -13.102 3.126 27.112 1.00 96.88 345 ILE A N 1
ATOM 2767 C CA . ILE A 1 345 ? -14.206 3.765 26.387 1.00 96.88 345 ILE A CA 1
ATOM 2768 C C . ILE A 1 345 ? -14.642 5.029 27.135 1.00 96.88 345 ILE A C 1
ATOM 2770 O O . ILE A 1 345 ? -15.047 4.976 28.296 1.00 96.88 345 ILE A O 1
ATOM 2774 N N . GLU A 1 346 ? -14.595 6.170 26.450 1.00 96.12 346 GLU A N 1
ATOM 2775 C CA . GLU A 1 346 ? -14.873 7.489 27.027 1.00 96.12 346 GLU A CA 1
ATOM 2776 C C . GLU A 1 346 ? -16.241 8.043 26.617 1.00 96.12 346 GLU A C 1
ATOM 2778 O O . GLU A 1 346 ? -16.851 8.816 27.360 1.00 96.12 346 GLU A O 1
ATOM 2783 N N . SER A 1 347 ? -16.720 7.695 25.420 1.00 96.50 347 SER A N 1
ATOM 2784 C CA . SER A 1 347 ? -18.048 8.075 24.929 1.00 96.50 347 SER A CA 1
ATOM 2785 C C . SER A 1 347 ? -18.456 7.263 23.702 1.00 96.50 347 SER A C 1
ATOM 2787 O O . SER A 1 347 ? -17.620 6.658 23.033 1.00 96.50 347 SER A O 1
ATOM 2789 N N . ILE A 1 348 ? -19.742 7.302 23.373 1.00 96.94 348 ILE A N 1
ATOM 2790 C CA . ILE A 1 348 ? -20.280 6.821 22.101 1.00 96.94 348 ILE A CA 1
ATOM 2791 C C . ILE A 1 348 ? -20.981 7.961 21.380 1.00 96.94 348 ILE A C 1
ATOM 2793 O O . ILE A 1 348 ? -21.591 8.810 22.024 1.00 96.94 348 ILE A O 1
ATOM 2797 N N . THR A 1 349 ? -20.932 7.959 20.054 1.00 94.94 349 THR A N 1
ATOM 2798 C CA . THR A 1 349 ? -21.831 8.731 19.195 1.00 94.94 349 THR A CA 1
ATOM 2799 C C . THR A 1 349 ? -22.707 7.743 18.444 1.00 94.94 349 THR A C 1
ATOM 2801 O O . THR A 1 349 ? -22.180 6.810 17.853 1.00 94.94 349 THR A O 1
ATOM 2804 N N . ILE A 1 350 ? -24.024 7.904 18.472 1.00 93.69 350 ILE A N 1
ATOM 2805 C CA . ILE A 1 350 ? -24.955 6.983 17.815 1.00 93.69 350 ILE A CA 1
ATOM 2806 C C . ILE A 1 350 ? -26.094 7.759 17.168 1.00 93.69 350 ILE A C 1
ATOM 2808 O O . ILE A 1 350 ? -26.558 8.766 17.711 1.00 93.69 350 ILE A O 1
ATOM 2812 N N . GLY A 1 351 ? -26.526 7.312 15.996 1.00 90.69 351 GLY A N 1
ATOM 2813 C CA . GLY A 1 351 ? -27.567 7.990 15.245 1.00 90.69 351 GLY A CA 1
ATOM 2814 C C . GLY A 1 351 ? -27.796 7.396 13.870 1.00 90.69 351 GLY A C 1
ATOM 2815 O O . GLY A 1 351 ? -27.447 6.250 13.601 1.00 90.69 351 GLY A O 1
ATOM 2816 N N . PHE A 1 352 ? -28.437 8.182 13.017 1.00 86.62 352 PHE A N 1
ATOM 2817 C CA . PHE A 1 352 ? -28.730 7.822 11.637 1.00 86.62 352 PHE A CA 1
ATOM 2818 C C . PHE A 1 352 ? -28.846 9.073 10.767 1.00 86.62 352 PHE A C 1
ATOM 2820 O O . PHE A 1 352 ? -29.182 10.166 11.239 1.00 86.62 352 PHE A O 1
ATOM 2827 N N . ASP A 1 353 ? -28.615 8.895 9.471 1.00 79.25 353 ASP A N 1
ATOM 2828 C CA . ASP A 1 353 ? -28.829 9.937 8.473 1.00 79.25 353 ASP A CA 1
ATOM 2829 C C . ASP A 1 353 ? -30.282 9.923 7.984 1.00 79.25 353 ASP A C 1
ATOM 2831 O O . ASP A 1 353 ? -30.688 9.097 7.172 1.00 79.25 353 ASP A O 1
ATOM 2835 N N . ASP A 1 354 ? -31.083 10.878 8.459 1.00 70.50 354 ASP A N 1
ATOM 2836 C CA . ASP A 1 354 ? -32.503 11.003 8.109 1.00 70.50 354 ASP A CA 1
ATOM 2837 C C . ASP A 1 354 ? -32.735 12.058 7.020 1.00 70.50 354 ASP A C 1
ATOM 2839 O O . ASP A 1 354 ? -33.318 13.121 7.254 1.00 70.50 354 ASP A O 1
ATOM 2843 N N . ASN A 1 355 ? -32.263 11.766 5.806 1.00 67.56 355 ASN A N 1
ATOM 2844 C CA . ASN A 1 355 ? -32.412 12.670 4.660 1.00 67.56 355 ASN A CA 1
ATOM 2845 C C . ASN A 1 355 ? -33.884 12.964 4.319 1.00 67.56 355 ASN A C 1
ATOM 2847 O O . ASN A 1 355 ? -34.208 14.051 3.841 1.00 67.56 355 ASN A O 1
ATOM 2851 N N . GLU A 1 356 ? -34.787 12.007 4.559 1.00 66.56 356 GLU A N 1
ATOM 2852 C CA . GLU A 1 356 ? -36.218 12.156 4.264 1.00 66.56 356 GLU A CA 1
ATOM 2853 C C . GLU A 1 356 ? -37.014 12.816 5.396 1.00 66.56 356 GLU A C 1
ATOM 2855 O O . GLU A 1 356 ? -38.199 13.122 5.225 1.00 66.56 356 GLU A O 1
ATOM 2860 N N . GLN A 1 357 ? -36.367 13.046 6.536 1.00 69.06 357 GLN A N 1
ATOM 2861 C CA . GLN A 1 357 ? -36.957 13.548 7.763 1.00 69.06 357 GLN A CA 1
ATOM 2862 C C . GLN A 1 357 ? -38.198 12.762 8.185 1.00 69.06 357 GLN A C 1
ATOM 2864 O O . GLN A 1 357 ? -39.259 13.357 8.369 1.00 69.06 357 GLN A O 1
ATOM 2869 N N . LYS A 1 358 ? -38.157 11.431 8.239 1.00 69.81 358 LYS A N 1
ATOM 2870 C CA . LYS A 1 358 ? -39.352 10.606 8.522 1.00 69.81 358 LYS A CA 1
ATOM 2871 C C . LYS A 1 358 ? -39.238 9.758 9.774 1.00 69.81 358 LYS A C 1
ATOM 2873 O O . LYS A 1 358 ? -40.257 9.207 10.189 1.00 69.81 358 LYS A O 1
ATOM 2878 N N . PHE A 1 359 ? -38.061 9.682 10.380 1.00 72.94 359 PHE A N 1
ATOM 2879 C CA . PHE A 1 359 ? -37.786 8.669 11.384 1.00 72.94 359 PHE A CA 1
ATOM 2880 C C . PHE A 1 359 ? -37.612 9.277 12.776 1.00 72.94 359 PHE A C 1
ATOM 2882 O O . PHE A 1 359 ? -37.175 10.419 12.969 1.00 72.94 359 PHE A O 1
ATOM 2889 N N . ALA A 1 360 ? -38.038 8.503 13.765 1.00 80.06 360 ALA A N 1
ATOM 2890 C CA . ALA A 1 360 ? -37.888 8.808 15.171 1.00 80.06 360 ALA A CA 1
ATOM 2891 C C . ALA A 1 360 ? -37.591 7.494 15.888 1.00 80.06 360 ALA A C 1
ATOM 2893 O O . ALA A 1 360 ? -38.343 6.537 15.745 1.00 80.06 360 ALA A O 1
ATOM 2894 N N . TRP A 1 361 ? -36.496 7.452 16.633 1.00 87.00 361 TRP A N 1
ATOM 2895 C CA . TRP A 1 361 ? -36.079 6.280 17.392 1.00 87.00 361 TRP A CA 1
ATOM 2896 C C . TRP A 1 361 ? -35.873 6.688 18.845 1.00 87.00 361 TRP A C 1
ATOM 2898 O O . TRP A 1 361 ? -35.181 7.671 19.114 1.00 87.00 361 TRP A O 1
ATOM 2908 N N . LEU A 1 362 ? -36.491 5.971 19.783 1.00 88.19 362 LEU A N 1
ATOM 2909 C CA . LEU A 1 362 ? -36.283 6.215 21.210 1.00 88.19 362 LEU A CA 1
ATOM 2910 C C . LEU A 1 362 ? -35.230 5.241 21.729 1.00 88.19 362 LEU A C 1
ATOM 2912 O O . LEU A 1 362 ? -35.532 4.096 22.077 1.00 88.19 362 LEU A O 1
ATOM 2916 N N . LEU A 1 363 ? -33.994 5.728 21.777 1.00 89.69 363 LEU A N 1
ATOM 2917 C CA . LEU A 1 363 ? -32.875 5.005 22.357 1.00 89.69 363 LEU A CA 1
ATOM 2918 C C . LEU A 1 363 ? -32.990 5.050 23.883 1.00 89.69 363 LEU A C 1
ATOM 2920 O O . LEU A 1 363 ? -32.994 6.130 24.480 1.00 89.69 363 LEU A O 1
ATOM 2924 N N . GLU A 1 364 ? -33.092 3.880 24.510 1.00 92.81 364 GLU A N 1
ATOM 2925 C CA . GLU A 1 364 ? -33.167 3.761 25.965 1.00 92.81 364 GLU A CA 1
ATOM 2926 C C . GLU A 1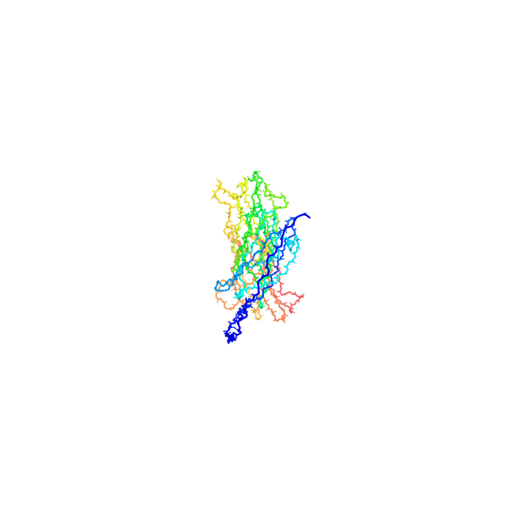 364 ? -31.762 3.727 26.571 1.00 92.81 364 GLU A C 1
ATOM 2928 O O . GLU A 1 364 ? -31.389 4.636 27.317 1.00 92.81 364 GLU A O 1
ATOM 2933 N N . SER A 1 365 ? -30.965 2.729 26.188 1.00 94.44 365 SER A N 1
ATOM 2934 C CA . SER A 1 365 ? -29.603 2.536 26.683 1.00 94.44 365 SER A CA 1
ATOM 2935 C C . SER A 1 365 ? -28.719 1.799 25.678 1.00 94.44 365 SER A C 1
ATOM 2937 O O . SER A 1 365 ? -29.192 1.109 24.767 1.00 94.44 365 SER A O 1
ATOM 2939 N N . VAL A 1 366 ? -27.410 1.950 25.865 1.00 96.81 366 VAL A N 1
ATOM 2940 C CA . VAL A 1 366 ? -26.378 1.154 25.198 1.00 96.81 366 VAL A CA 1
ATOM 2941 C C . VAL A 1 366 ? -25.447 0.603 26.268 1.00 96.81 366 VAL A C 1
ATOM 2943 O O . VAL A 1 366 ? -24.979 1.359 27.111 1.00 96.81 366 VAL A O 1
ATOM 2946 N N . ASP A 1 367 ? -25.137 -0.685 26.202 1.00 97.25 367 ASP A N 1
ATOM 2947 C CA . ASP A 1 367 ? -24.109 -1.315 27.022 1.00 97.25 367 ASP A CA 1
ATOM 2948 C C . ASP A 1 367 ? -22.991 -1.828 26.119 1.00 97.25 367 ASP A C 1
ATOM 2950 O O . ASP A 1 367 ? -23.241 -2.545 25.148 1.00 97.25 367 ASP A O 1
ATOM 2954 N N . ILE A 1 368 ? -21.744 -1.490 26.442 1.00 97.50 368 ILE A N 1
ATOM 2955 C CA . ILE A 1 368 ? -20.572 -2.026 25.747 1.00 97.50 368 ILE A CA 1
ATOM 2956 C C . ILE A 1 368 ? -19.744 -2.824 26.736 1.00 97.50 368 ILE A C 1
ATOM 2958 O O . ILE A 1 368 ? -19.166 -2.273 27.670 1.00 97.50 368 ILE A O 1
ATOM 2962 N N . LYS A 1 369 ? -19.643 -4.132 26.508 1.00 96.69 369 LYS A N 1
ATOM 2963 C CA . LYS A 1 369 ? -18.662 -4.967 27.192 1.00 96.69 369 LYS A CA 1
ATOM 2964 C C . LYS A 1 369 ? -17.373 -4.990 26.379 1.00 96.69 369 LYS A C 1
ATOM 2966 O O . LYS A 1 369 ? -17.359 -5.464 25.241 1.00 96.69 369 LYS A O 1
ATOM 2971 N N . TYR A 1 370 ? -16.301 -4.512 26.996 1.00 95.31 370 TYR A N 1
ATOM 2972 C CA . TYR A 1 370 ? -14.958 -4.479 26.437 1.00 95.31 370 TYR A CA 1
ATOM 2973 C C . TYR A 1 370 ? -13.966 -5.028 27.466 1.00 95.31 370 TYR A C 1
ATOM 2975 O O . TYR A 1 370 ? -13.890 -4.534 28.593 1.00 95.31 370 TYR A O 1
ATOM 2983 N N . LYS A 1 371 ? -13.230 -6.083 27.090 1.00 91.44 371 LYS A N 1
ATOM 2984 C CA . LYS A 1 371 ? -12.403 -6.881 28.012 1.00 91.44 371 LYS A CA 1
ATOM 2985 C C . LYS A 1 371 ? -13.223 -7.319 29.242 1.00 91.44 371 LYS A C 1
ATOM 2987 O O . LYS A 1 371 ? -14.237 -8.007 29.095 1.00 91.44 371 LYS A O 1
ATOM 2992 N N . GLU A 1 372 ? -12.797 -6.937 30.443 1.00 91.25 372 GLU A N 1
ATOM 2993 C CA . GLU A 1 372 ? -13.466 -7.261 31.711 1.00 91.25 372 GLU A CA 1
ATOM 2994 C C . GLU A 1 372 ? -14.449 -6.172 32.177 1.00 91.25 372 GLU A C 1
ATOM 2996 O O . GLU A 1 372 ? -15.162 -6.375 33.159 1.00 91.25 372 GLU A O 1
ATOM 3001 N N . THR A 1 373 ? -14.533 -5.046 31.464 1.00 93.56 373 THR A N 1
ATOM 3002 C CA . THR A 1 373 ? -15.338 -3.882 31.853 1.00 93.56 373 THR A CA 1
ATOM 3003 C C . THR A 1 373 ? -16.642 -3.826 31.060 1.00 93.56 373 THR A C 1
ATOM 3005 O O . THR A 1 373 ? -16.676 -4.110 29.861 1.00 93.56 373 THR A O 1
ATOM 3008 N N . VAL A 1 374 ? -17.727 -3.433 31.729 1.00 96.31 374 VAL A N 1
ATOM 3009 C CA . VAL A 1 374 ? -19.002 -3.089 31.089 1.00 96.31 374 VAL A CA 1
ATOM 3010 C C . VAL A 1 374 ? -19.223 -1.591 31.251 1.00 96.31 374 VAL A C 1
ATOM 3012 O O . VAL A 1 374 ? -19.208 -1.074 32.366 1.00 96.31 374 VAL A O 1
ATOM 3015 N N . TYR A 1 375 ? -19.393 -0.904 30.129 1.00 96.69 375 TYR A N 1
ATOM 3016 C CA . TYR A 1 375 ? -19.671 0.522 30.057 1.00 96.69 375 TYR A CA 1
ATOM 3017 C C . TYR A 1 375 ? -21.161 0.702 29.783 1.00 96.69 375 TYR A C 1
ATOM 3019 O O . TYR A 1 375 ? -21.649 0.257 28.744 1.00 96.69 375 TYR A O 1
ATOM 3027 N N . HIS A 1 376 ? -21.859 1.342 30.715 1.00 97.06 376 HIS A N 1
ATOM 3028 C CA . HIS A 1 376 ? -23.292 1.609 30.631 1.00 97.06 376 HIS A CA 1
ATOM 3029 C C . HIS A 1 376 ? -23.523 3.034 30.140 1.00 97.06 376 HIS A C 1
ATOM 3031 O O . HIS A 1 376 ? -22.930 3.963 30.679 1.00 97.06 376 HIS A O 1
ATOM 3037 N N . PHE A 1 377 ? -24.369 3.216 29.131 1.00 96.12 377 PHE A N 1
ATOM 3038 C CA . PHE A 1 377 ? -24.707 4.522 28.571 1.00 96.12 377 PHE A CA 1
ATOM 3039 C C . PHE A 1 377 ? -26.220 4.724 28.638 1.00 96.12 377 PHE A C 1
ATOM 3041 O O . PHE A 1 377 ? -26.968 4.132 27.855 1.00 96.12 377 PHE A O 1
ATOM 3048 N N . GLN A 1 378 ? -26.681 5.581 29.550 1.00 93.25 378 GLN A N 1
ATOM 3049 C CA . GLN A 1 378 ? -28.087 5.983 29.602 1.00 93.25 378 GLN A CA 1
ATOM 3050 C C . GLN A 1 378 ? -28.364 7.097 28.592 1.00 93.25 378 GLN A C 1
ATOM 3052 O O . GLN A 1 378 ? -27.708 8.139 28.603 1.00 93.25 378 GLN A O 1
ATOM 3057 N N . ALA A 1 379 ? -29.357 6.882 27.728 1.00 87.25 379 ALA A N 1
ATOM 3058 C CA . ALA A 1 379 ? -29.770 7.851 26.718 1.00 87.25 379 ALA A CA 1
ATOM 3059 C C . ALA A 1 379 ? -31.153 8.425 27.040 1.00 87.25 379 ALA A C 1
ATOM 3061 O O . ALA A 1 379 ? -31.294 9.630 27.246 1.00 87.25 379 ALA A O 1
ATOM 3062 N N . GLN A 1 380 ? -32.161 7.543 27.093 1.00 85.81 380 GLN A N 1
ATOM 3063 C CA . GLN A 1 380 ? -33.581 7.864 27.285 1.00 85.81 380 GLN A CA 1
ATOM 3064 C C . GLN A 1 380 ? -34.053 9.058 26.436 1.00 85.81 380 GLN A C 1
ATOM 3066 O O . GLN A 1 380 ? -34.756 9.952 26.917 1.00 85.81 380 GLN A O 1
ATOM 3071 N N . CYS A 1 381 ? -33.658 9.094 25.161 1.00 84.06 381 CYS A N 1
ATOM 3072 C CA . CYS A 1 381 ? -33.886 10.246 24.294 1.00 84.06 381 CYS A CA 1
ATOM 3073 C C . CYS A 1 381 ? -34.381 9.863 22.898 1.00 84.06 381 CYS A C 1
ATOM 3075 O O . CYS A 1 381 ? -33.964 8.862 22.311 1.00 84.06 381 CYS A O 1
ATOM 3077 N N . TRP A 1 382 ? -35.249 10.709 22.345 1.00 83.75 382 TRP A N 1
ATOM 3078 C CA . TRP A 1 382 ? -35.675 10.601 20.956 1.00 83.75 382 TRP A CA 1
ATOM 3079 C C . TRP A 1 382 ? -34.585 11.124 20.025 1.00 83.75 382 TRP A C 1
ATOM 3081 O O . TRP A 1 382 ? -34.195 12.287 20.111 1.00 83.75 382 TRP A O 1
ATOM 3091 N N . LEU A 1 383 ? -34.153 10.276 19.100 1.00 83.88 383 LEU A N 1
ATOM 3092 C CA . LEU A 1 383 ? -33.342 10.640 17.950 1.00 83.88 383 LEU A CA 1
ATOM 3093 C C . LEU A 1 383 ? -34.283 10.843 16.770 1.00 83.88 383 LEU A C 1
ATOM 3095 O O . LEU A 1 383 ? -34.936 9.906 16.313 1.00 83.88 383 LEU A O 1
ATOM 3099 N N . SER A 1 384 ? -34.416 12.089 16.324 1.00 77.44 384 SER A N 1
ATOM 3100 C CA . SER A 1 384 ? -35.283 12.451 15.206 1.00 77.44 384 SER A CA 1
ATOM 3101 C C . SER A 1 384 ? -34.827 13.757 14.571 1.00 77.44 384 SER A C 1
ATOM 3103 O O . SER A 1 384 ? -34.442 14.709 15.248 1.00 77.44 384 SER A O 1
ATOM 3105 N N . SER A 1 385 ? -34.957 13.830 13.252 1.00 69.31 385 SER A N 1
ATOM 3106 C CA . SER A 1 385 ? -34.778 15.060 12.478 1.00 69.31 385 SER A CA 1
ATOM 3107 C C . SER A 1 385 ? -35.932 16.068 12.642 1.00 69.31 385 SER A C 1
ATOM 3109 O O . SER A 1 385 ? -35.765 17.239 12.307 1.00 69.31 385 SER A O 1
ATOM 3111 N N . ARG A 1 386 ? -37.104 15.642 13.154 1.00 66.12 386 ARG A N 1
ATOM 3112 C CA . ARG A 1 386 ? -38.310 16.487 13.305 1.00 66.12 386 ARG A CA 1
ATOM 3113 C C . ARG A 1 386 ? -38.541 17.028 14.714 1.00 66.12 386 ARG A C 1
ATOM 3115 O O . ARG A 1 386 ? -39.156 18.084 14.864 1.00 66.12 386 ARG A O 1
ATOM 3122 N N . LEU A 1 387 ? -38.130 16.290 15.744 1.00 55.00 387 LEU A N 1
ATOM 3123 C CA . LEU A 1 387 ? -38.426 16.591 17.147 1.00 55.00 387 LEU A CA 1
ATOM 3124 C C . LEU A 1 387 ? -37.142 17.052 17.858 1.00 55.00 387 LEU A C 1
ATOM 3126 O O . LEU A 1 387 ? -36.402 16.236 18.389 1.00 55.00 387 LEU A O 1
ATOM 3130 N N . GLY A 1 388 ? -36.867 18.361 17.862 1.00 49.50 388 GLY A N 1
ATOM 3131 C CA . GLY A 1 388 ? -35.686 18.958 18.515 1.00 49.50 388 GLY A CA 1
ATOM 3132 C C . GLY A 1 388 ? -34.777 19.749 17.555 1.00 49.50 388 GLY A C 1
ATOM 3133 O O . GLY A 1 388 ? -35.023 19.758 16.353 1.00 49.50 388 GLY A O 1
ATOM 3134 N N . PRO A 1 389 ? -33.743 20.460 18.051 1.00 46.50 389 PRO A N 1
ATOM 3135 C CA . PRO A 1 389 ? -33.002 21.475 17.285 1.00 46.50 389 PRO A CA 1
ATOM 3136 C C . PRO A 1 389 ? -31.976 20.945 16.246 1.00 46.50 389 PRO A C 1
ATOM 3138 O O . PRO A 1 389 ? -30.996 21.641 16.003 1.00 46.50 389 PRO A O 1
ATOM 3141 N N . ASN A 1 390 ? -32.229 19.792 15.594 1.00 52.03 390 ASN A N 1
ATOM 3142 C CA . ASN A 1 390 ? -31.417 19.083 14.563 1.00 52.03 390 ASN A CA 1
ATOM 3143 C C . ASN A 1 390 ? -30.552 17.882 15.027 1.00 52.03 390 ASN A C 1
ATOM 3145 O O . ASN A 1 390 ? -29.392 17.795 14.632 1.00 52.03 390 ASN A O 1
ATOM 3149 N N . PHE A 1 391 ? -31.057 16.922 15.811 1.00 65.44 391 PHE A N 1
ATOM 3150 C CA . PHE A 1 391 ? -30.198 15.835 16.318 1.00 65.44 391 PHE A CA 1
ATOM 3151 C C . PHE A 1 391 ? -30.765 14.432 16.038 1.00 65.44 391 PHE A C 1
ATOM 3153 O O . PHE A 1 391 ? -31.342 13.792 16.910 1.00 65.44 391 PHE A O 1
ATOM 3160 N N . SER A 1 392 ? -30.539 13.914 14.822 1.00 79.31 392 SER A N 1
ATOM 3161 C CA . SER A 1 392 ? -30.620 12.468 14.524 1.00 79.31 392 SER A CA 1
ATOM 3162 C C . SER A 1 392 ? -29.413 11.682 15.069 1.00 79.31 392 SER A C 1
ATOM 3164 O O . SER A 1 392 ? -29.252 10.500 14.781 1.00 79.31 392 SER A O 1
ATOM 3166 N N . TRP A 1 393 ? -28.579 12.349 15.873 1.00 87.50 393 TRP A N 1
ATOM 3167 C CA . TRP A 1 393 ? -27.331 11.871 16.450 1.00 87.50 393 TRP A CA 1
ATOM 3168 C C . TRP A 1 393 ? -27.203 12.356 17.891 1.00 87.50 393 TRP A C 1
ATOM 3170 O O . TRP A 1 393 ? -27.523 13.509 18.190 1.00 87.50 393 TRP A O 1
ATOM 3180 N N . ILE A 1 394 ? -26.667 11.514 18.768 1.00 90.38 394 ILE A N 1
ATOM 3181 C CA . ILE A 1 394 ? -26.317 11.882 20.141 1.00 90.38 394 ILE A CA 1
ATOM 3182 C C . ILE A 1 394 ? -24.929 11.360 20.496 1.00 90.38 394 ILE A C 1
ATOM 3184 O O . ILE A 1 394 ? -24.553 10.269 20.076 1.00 90.38 394 ILE A O 1
ATOM 3188 N N . THR A 1 395 ? -24.188 12.128 21.298 1.00 93.19 395 THR A N 1
ATOM 3189 C CA . THR A 1 395 ? -22.956 11.670 21.950 1.00 93.19 395 THR A CA 1
ATOM 3190 C C . THR A 1 395 ? -23.187 11.533 23.451 1.00 93.19 395 THR A C 1
ATOM 3192 O O . THR A 1 395 ? -23.604 12.495 24.095 1.00 93.19 395 THR A O 1
ATOM 3195 N N . ILE A 1 396 ? -22.901 10.357 24.006 1.00 94.25 396 ILE A N 1
ATOM 3196 C CA . ILE A 1 396 ? -23.187 9.985 25.397 1.00 94.25 396 ILE A CA 1
ATOM 3197 C C . ILE A 1 396 ? -21.901 9.472 26.047 1.00 94.25 396 ILE A C 1
ATOM 3199 O O . ILE A 1 396 ? -21.122 8.758 25.418 1.00 94.25 396 ILE A O 1
ATOM 3203 N N . LYS A 1 397 ? -21.665 9.842 27.306 1.00 94.75 397 LYS A N 1
ATOM 3204 C CA . LYS A 1 397 ? -20.558 9.323 28.124 1.00 94.75 397 LYS A CA 1
ATOM 3205 C C . LYS A 1 397 ? -21.040 8.148 28.976 1.00 94.75 397 LYS A C 1
ATOM 3207 O O . LYS A 1 397 ? -22.225 8.126 29.300 1.00 94.75 397 LYS A O 1
ATOM 3212 N N . PRO A 1 398 ? -20.160 7.204 29.347 1.00 93.75 398 PRO A N 1
ATOM 3213 C CA . PRO A 1 398 ? -20.562 6.121 30.222 1.00 93.75 398 PRO A CA 1
ATOM 3214 C C . PRO A 1 398 ? -20.964 6.685 31.585 1.00 93.75 398 PRO A C 1
ATOM 3216 O O . PRO A 1 398 ? -20.393 7.679 32.051 1.00 93.75 398 PRO A O 1
ATOM 3219 N N . ASP A 1 399 ? -21.933 6.043 32.224 1.00 90.69 399 ASP A N 1
ATOM 3220 C CA . ASP A 1 399 ? -22.336 6.356 33.582 1.00 90.69 399 ASP A CA 1
ATOM 3221 C C . ASP A 1 399 ? -21.105 6.239 34.479 1.00 90.69 399 ASP A C 1
ATOM 3223 O O . ASP A 1 399 ? -20.495 5.175 34.625 1.00 90.69 399 ASP A O 1
ATOM 3227 N N . THR A 1 400 ? -20.708 7.345 35.102 1.00 75.69 400 THR A N 1
ATOM 3228 C CA . THR A 1 400 ? -19.761 7.262 36.207 1.00 75.69 400 THR A CA 1
ATOM 3229 C C . THR A 1 400 ? -20.450 6.451 37.292 1.00 75.69 400 THR A C 1
ATOM 3231 O O . THR A 1 400 ? -21.535 6.853 37.720 1.00 75.69 400 THR A O 1
ATOM 3234 N N . TYR A 1 401 ? -19.848 5.342 37.730 1.00 47.72 401 TYR A N 1
ATOM 3235 C CA . TYR A 1 401 ? -20.267 4.616 38.930 1.00 47.72 401 TYR A CA 1
ATOM 3236 C C . TYR A 1 401 ? -20.196 5.604 40.105 1.00 47.72 401 TYR A C 1
ATOM 3238 O O . TYR A 1 401 ? -19.173 5.754 40.769 1.00 47.72 401 TYR A O 1
ATOM 3246 N N . ASN A 1 402 ? -21.258 6.378 40.302 1.00 38.53 402 ASN A N 1
ATOM 3247 C CA . ASN A 1 402 ? -21.443 7.151 41.504 1.00 38.53 402 ASN A CA 1
ATOM 3248 C C . ASN A 1 402 ? -21.779 6.110 42.558 1.00 38.53 402 ASN A C 1
ATOM 3250 O O . ASN A 1 402 ? -22.820 5.458 42.481 1.00 38.53 402 ASN A O 1
ATOM 3254 N N . ASP A 1 403 ? -20.895 5.972 43.540 1.00 37.56 403 ASP A N 1
ATOM 3255 C CA . ASP A 1 403 ? -21.256 5.526 44.878 1.00 37.56 403 ASP A CA 1
ATOM 3256 C C . ASP A 1 403 ? -22.372 6.450 45.407 1.00 37.56 403 ASP A C 1
ATOM 3258 O O . ASP A 1 403 ? -22.158 7.358 46.205 1.00 37.56 403 ASP A O 1
ATOM 3262 N N . SER A 1 404 ? -23.603 6.236 44.951 1.00 37.84 404 SER A N 1
ATOM 3263 C CA . SER A 1 404 ? -24.824 6.753 45.559 1.00 37.84 404 SER A CA 1
ATOM 3264 C C . SER A 1 404 ? -25.367 5.736 46.565 1.00 37.84 404 SER A C 1
ATOM 3266 O O . SER A 1 404 ? -26.567 5.518 46.676 1.00 37.84 404 SER A O 1
ATOM 3268 N N . ASN A 1 405 ? -24.457 5.147 47.347 1.00 38.72 405 ASN A N 1
ATOM 3269 C CA . ASN A 1 405 ? -24.747 4.503 48.625 1.00 38.72 405 ASN A CA 1
ATOM 3270 C C . ASN A 1 405 ? -23.965 5.193 49.753 1.00 38.72 405 ASN A C 1
ATOM 3272 O O . ASN A 1 405 ? -23.269 4.557 50.539 1.00 38.72 405 ASN A O 1
ATOM 3276 N N . LEU A 1 406 ? -24.117 6.514 49.868 1.00 38.25 406 LEU A N 1
ATOM 3277 C CA . LEU A 1 406 ? -23.916 7.222 51.129 1.00 38.25 406 LEU A CA 1
ATOM 3278 C C . LEU A 1 406 ? -25.037 8.251 51.340 1.00 38.25 406 LEU A C 1
ATOM 3280 O O . LEU A 1 406 ? -24.979 9.343 50.789 1.00 38.25 406 LEU A O 1
ATOM 3284 N N . LEU A 1 407 ? -25.973 7.865 52.223 1.00 36.84 407 LEU A N 1
ATOM 3285 C CA . LEU A 1 407 ? -26.818 8.693 53.110 1.00 36.84 407 LEU A CA 1
ATOM 3286 C C . LEU A 1 407 ? -27.852 9.596 52.390 1.00 36.84 407 LEU A C 1
ATOM 3288 O O . LEU A 1 407 ? -27.494 10.465 51.607 1.00 36.84 407 LEU A O 1
ATOM 3292 N N . PHE A 1 408 ? -29.163 9.468 52.616 1.00 37.03 408 PHE A N 1
ATOM 3293 C CA . PHE A 1 408 ? -29.901 9.340 53.882 1.00 37.03 408 PHE A CA 1
ATOM 3294 C C . PHE A 1 408 ? -31.163 8.484 53.758 1.00 37.03 408 PHE A C 1
ATOM 3296 O O . PHE A 1 408 ? -31.794 8.524 52.678 1.00 37.03 408 PHE A O 1
#

Secondary structure (DSSP, 8-state):
------------------PPPP-------------PEEEEEEEEEPSSTTB-B-S-EEEEEE-GGG-B---EE--SSTT---B-TT-EEEEEEEE---SS--EEEEEE--SSSBEEEEEEEEEETTEEEEEEEEEEE-SSSTT--SEEEEE-BSSPEEEEEEEEEE-TT--SPB-SPEEEEEEESS-B---EEE--TTSSB-TT-EEEEEEEEE--SSEEEEEEEE---SS---EEEEEEEEE-SS-EEEEEEEEEESSSSTTS-SEEEE-GGGSPPPEEEEEEEEE-SSTT----S--EEEEEETTEEEEEEEGGGGBSS--S--S-TT-EEEEEEEE----SEEEEEEE---TTS--EEEEEEEEEEETTEEEEEEEEEEEESSSSSSBSEEEEPPPP-----S--

Radius of gyration: 35.6 Å; chains: 1; bounding box: 98×38×148 Å

pLDDT: mean 85.02, std 18.42, range [27.36, 98.62]